Protein AF-A0A0Q3WSZ4-F1 (afdb_monomer_lite)

Foldseek 3Di:
DPDPPDPCPPPQAQWDDDQQDIAGFAAFDLVLLLLLCLLANLLSCVLNVVNVNSLVRNVVRLVLLVVQVVLVLVLCVLVPNNVVSVVRGDVVSVVVVVVSSVVSSVVSSVVSVVSNVSNVVNVVVLHADDAWDDDPVGTDGQFQDQLVVLLVLLLVAQLVLCVVLSNNVSSVSLRVLQVVLCVQQVQVVLVVCLVVVNQLVSQVSGDSSSVLSCLSSSLSSSVSSSLSSVVSNVVLLSNVQVVLCVQQPDPDQDPDDPDDPVWKWKKKFFDDRGVLVVVLVVVCVVVPFDSSQKHKHFDDPDDPPPDPPPPDSPPSDDLQSQLSSQLSVQLSVLQSCQNVDDSHNPVRSVVRNVVRNVVSNVVSCVVVVVVVPPDDDPGGMMMMGMDTPVCVVVSVVSCVVSPTPDMDMDD

Organism: NCBI:txid157838

Structure (mmCIF, N/CA/C/O backbone):
data_AF-A0A0Q3WSZ4-F1
#
_entry.id   AF-A0A0Q3WSZ4-F1
#
loop_
_atom_site.group_PDB
_atom_site.id
_atom_site.type_symbol
_atom_site.label_atom_id
_atom_site.label_alt_id
_atom_site.label_comp_id
_atom_site.label_asym_id
_atom_site.label_entity_id
_atom_site.label_seq_id
_atom_site.pdbx_PDB_ins_code
_atom_site.Cartn_x
_atom_site.Cartn_y
_atom_site.Cartn_z
_atom_site.occupancy
_atom_site.B_iso_or_equiv
_atom_site.auth_seq_id
_atom_site.auth_comp_id
_atom_site.auth_asym_id
_atom_site.auth_atom_id
_atom_site.pdbx_PDB_model_num
ATOM 1 N N . MET A 1 1 ? -42.785 17.785 16.202 1.00 35.81 1 MET A N 1
ATOM 2 C CA . MET A 1 1 ? -42.410 16.707 15.256 1.00 35.81 1 MET A CA 1
ATOM 3 C C . MET A 1 1 ? -42.374 17.267 13.836 1.00 35.81 1 MET A C 1
ATOM 5 O O . MET A 1 1 ? -43.399 17.310 13.175 1.00 35.81 1 MET A O 1
ATOM 9 N N . LEU A 1 2 ? -41.214 17.737 13.369 1.00 33.22 2 LEU A N 1
ATOM 10 C CA . LEU A 1 2 ? -41.015 18.068 11.953 1.00 33.22 2 LEU A CA 1
ATOM 11 C C . LEU A 1 2 ? -40.443 16.829 11.263 1.00 33.22 2 LEU A C 1
ATOM 13 O O . LEU A 1 2 ? -39.292 16.453 11.487 1.00 33.22 2 LEU A O 1
ATOM 17 N N . LYS A 1 3 ? -41.282 16.170 10.463 1.00 34.41 3 LYS A N 1
ATOM 18 C CA . LYS A 1 3 ? -40.906 15.064 9.580 1.00 34.41 3 LYS A CA 1
ATOM 19 C C . LYS A 1 3 ? -39.877 15.614 8.580 1.00 34.41 3 LYS A C 1
ATOM 21 O O . LYS A 1 3 ? -40.241 16.326 7.650 1.00 34.41 3 LYS A O 1
ATOM 26 N N . LYS A 1 4 ? -38.583 15.346 8.803 1.00 33.28 4 LYS A N 1
ATOM 27 C CA . LYS A 1 4 ? -37.512 15.637 7.835 1.00 33.28 4 LYS A CA 1
ATOM 28 C C . LYS A 1 4 ? -37.815 14.845 6.559 1.00 33.28 4 LYS A C 1
ATOM 30 O O . LYS A 1 4 ? -37.636 13.633 6.529 1.00 33.28 4 LYS A O 1
ATOM 35 N N . SER A 1 5 ? -38.302 15.530 5.529 1.00 33.25 5 SER A N 1
ATOM 36 C CA . SER A 1 5 ? -38.748 14.972 4.244 1.00 33.25 5 SER A CA 1
ATOM 37 C C . SER A 1 5 ? -37.614 14.635 3.269 1.00 33.25 5 SER A C 1
ATOM 39 O O . SER A 1 5 ? -37.866 14.373 2.099 1.00 33.25 5 SER A O 1
ATOM 41 N N . PHE A 1 6 ? -36.373 14.563 3.746 1.00 33.12 6 PHE A N 1
ATOM 42 C CA . PHE A 1 6 ? -35.292 13.920 3.013 1.00 33.12 6 PHE A CA 1
ATOM 43 C C . PHE A 1 6 ? -34.815 12.748 3.867 1.00 33.12 6 PHE A C 1
ATOM 45 O O . PHE A 1 6 ? -34.276 12.998 4.953 1.00 33.12 6 PHE A O 1
ATOM 52 N N . PRO A 1 7 ? -34.995 11.476 3.445 1.00 43.91 7 PRO A N 1
ATOM 53 C CA . PRO A 1 7 ? -34.207 10.411 4.044 1.00 43.91 7 PRO A CA 1
ATOM 54 C C . PRO A 1 7 ? -32.759 10.867 3.925 1.00 43.91 7 PRO A C 1
ATOM 56 O O . PRO A 1 7 ? -32.364 11.391 2.887 1.00 43.91 7 PRO A O 1
ATOM 59 N N . ASN A 1 8 ? -32.027 10.768 5.026 1.00 44.19 8 ASN A N 1
ATOM 60 C CA . ASN A 1 8 ? -30.700 11.323 5.258 1.00 44.19 8 ASN A CA 1
ATOM 61 C C . ASN A 1 8 ? -29.655 10.675 4.313 1.00 44.19 8 ASN A C 1
ATOM 63 O O . ASN A 1 8 ? -28.728 10.006 4.765 1.00 44.19 8 ASN A O 1
ATOM 67 N N . GLN A 1 9 ? -29.826 10.806 2.990 1.00 53.12 9 GLN A N 1
ATOM 68 C CA . GLN A 1 9 ? -28.814 10.524 1.989 1.00 53.12 9 GLN A CA 1
ATOM 69 C C . GLN A 1 9 ? -27.632 11.379 2.406 1.00 53.12 9 GLN A C 1
ATOM 71 O O . GLN A 1 9 ? -27.717 12.608 2.442 1.00 53.12 9 GLN A O 1
ATOM 76 N N . LEU A 1 10 ? -26.573 10.709 2.851 1.00 61.19 10 LEU A N 1
ATOM 77 C CA . LEU A 1 10 ? -25.38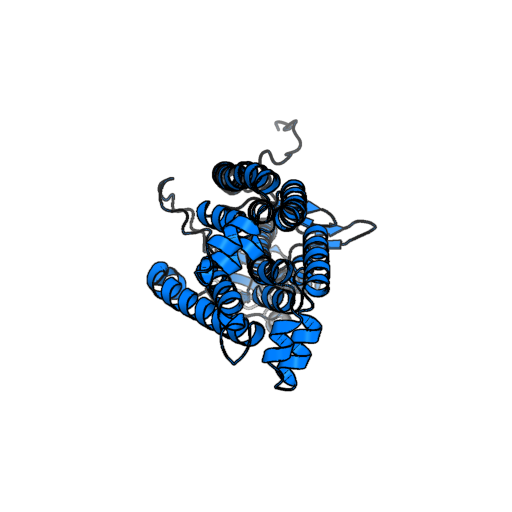0 11.346 3.368 1.00 61.19 10 LEU A CA 1
ATOM 78 C C . LEU A 1 10 ? -24.895 12.352 2.330 1.00 61.19 10 LEU A C 1
ATOM 80 O O . LEU A 1 10 ? -24.304 11.958 1.332 1.00 61.19 10 LEU A O 1
ATOM 84 N N . ARG A 1 11 ? -25.134 13.651 2.557 1.00 71.62 11 ARG A N 1
ATOM 85 C CA . ARG A 1 11 ? -24.740 14.718 1.619 1.00 71.62 11 ARG A CA 1
ATOM 86 C C . ARG A 1 11 ? -23.255 14.614 1.247 1.00 71.62 11 ARG A C 1
ATOM 88 O O . ARG A 1 11 ? -22.856 15.081 0.185 1.00 71.62 11 ARG A O 1
ATOM 95 N N . ARG A 1 12 ? -22.439 14.036 2.142 1.00 78.88 12 ARG A N 1
ATOM 96 C CA . ARG A 1 12 ? -21.010 13.741 1.967 1.00 78.88 12 ARG A CA 1
ATOM 97 C C . ARG A 1 12 ? -20.660 12.409 2.653 1.00 78.88 12 ARG A C 1
ATOM 99 O O . ARG A 1 12 ? -20.352 12.423 3.846 1.00 78.88 12 ARG A O 1
ATOM 106 N N . PRO A 1 13 ? -20.751 11.260 1.960 1.00 83.88 13 PRO A N 1
ATOM 107 C CA . PRO A 1 13 ? -20.396 9.974 2.549 1.00 83.88 13 PRO A CA 1
ATOM 108 C C . PRO A 1 13 ? -18.874 9.865 2.706 1.00 83.88 13 PRO A C 1
ATOM 110 O O . PRO A 1 13 ? -18.124 10.212 1.796 1.00 83.88 13 PRO A O 1
ATOM 113 N N . LYS A 1 14 ? -18.408 9.373 3.858 1.00 86.12 14 LYS A N 1
ATOM 114 C CA . LYS A 1 14 ? -16.976 9.123 4.097 1.00 86.12 14 LYS A CA 1
ATOM 115 C C . LYS A 1 14 ? -16.482 7.828 3.456 1.00 86.12 14 LYS A C 1
ATOM 117 O O . LYS A 1 14 ? -15.338 7.761 3.017 1.00 86.12 14 LYS A O 1
ATOM 122 N N . ALA A 1 15 ? -17.336 6.813 3.415 1.00 89.75 15 ALA A N 1
ATOM 123 C CA . ALA A 1 15 ? -17.042 5.528 2.806 1.00 89.75 15 ALA A CA 1
ATOM 124 C C . ALA A 1 15 ? -18.304 4.938 2.177 1.00 89.75 15 ALA A C 1
ATOM 126 O O . ALA A 1 15 ? -19.420 5.184 2.641 1.00 89.75 15 ALA A O 1
ATOM 127 N N . TYR A 1 16 ? -18.105 4.160 1.122 1.00 88.94 16 TYR A N 1
ATOM 128 C CA . TYR A 1 16 ? -19.136 3.406 0.437 1.00 88.94 16 TYR A CA 1
ATOM 129 C C . TYR A 1 16 ? -18.632 1.990 0.178 1.00 88.94 16 TYR A C 1
ATOM 131 O O . TYR A 1 16 ? -17.580 1.793 -0.432 1.00 88.94 16 TYR A O 1
ATOM 139 N N . LEU A 1 17 ? -19.406 1.011 0.638 1.00 88.75 17 LEU A N 1
ATOM 140 C CA . LEU A 1 17 ? -19.144 -0.398 0.402 1.00 88.75 17 LEU A CA 1
ATOM 141 C C . LEU A 1 17 ? -20.053 -0.899 -0.713 1.00 88.75 17 LEU A C 1
ATOM 143 O O . LEU A 1 17 ? -21.281 -0.798 -0.644 1.00 88.75 17 LEU A O 1
ATOM 147 N N . SER A 1 18 ? -19.422 -1.471 -1.728 1.00 88.44 18 SER A N 1
ATOM 148 C CA . SER A 1 18 ? -20.073 -2.292 -2.740 1.00 88.44 18 SER A CA 1
ATOM 149 C C . SER A 1 18 ? -19.678 -3.755 -2.523 1.00 88.44 18 SER A C 1
ATOM 151 O O . SER A 1 18 ? -18.716 -4.013 -1.797 1.00 88.44 18 SER A O 1
ATOM 153 N N . PRO A 1 19 ? -20.341 -4.712 -3.189 1.00 86.69 19 PRO A N 1
ATOM 154 C CA . PRO A 1 19 ? -19.931 -6.110 -3.110 1.00 86.69 19 PRO A CA 1
ATOM 155 C C . PRO A 1 19 ? -18.470 -6.365 -3.503 1.00 86.69 19 PRO A C 1
ATOM 157 O O . PRO A 1 19 ? -17.852 -7.262 -2.959 1.00 86.69 19 PRO A O 1
ATOM 160 N N . PHE A 1 20 ? -17.884 -5.551 -4.388 1.00 87.56 20 PHE A N 1
ATOM 161 C CA . PHE A 1 20 ? -16.559 -5.827 -4.967 1.00 87.56 20 PHE A CA 1
ATOM 162 C C . PHE A 1 20 ? -15.441 -4.902 -4.476 1.00 87.56 20 PHE A C 1
ATOM 164 O O . PHE A 1 20 ? -14.261 -5.184 -4.689 1.00 87.56 20 PHE A O 1
ATOM 171 N N . LEU A 1 21 ? -15.791 -3.758 -3.882 1.00 89.19 21 LEU A N 1
ATOM 172 C CA . LEU A 1 21 ? -14.815 -2.768 -3.429 1.00 89.19 21 LEU A CA 1
ATOM 173 C C . LEU A 1 21 ? -15.304 -1.922 -2.253 1.00 89.19 21 LEU A C 1
ATOM 175 O O . LEU A 1 21 ? -16.503 -1.641 -2.122 1.00 89.19 21 LEU A O 1
ATOM 179 N N . VAL A 1 22 ? -14.331 -1.449 -1.471 1.00 88.12 22 VAL A N 1
ATOM 180 C CA . VAL A 1 22 ? -14.483 -0.420 -0.435 1.00 88.12 22 VAL A CA 1
ATOM 181 C C . VAL A 1 22 ? -13.915 0.902 -0.952 1.00 88.12 22 VAL A C 1
ATOM 183 O O . VAL A 1 22 ? -12.696 1.062 -1.067 1.00 88.12 22 VAL A O 1
ATOM 186 N N . ASN A 1 23 ? -14.794 1.863 -1.239 1.00 90.06 23 ASN A N 1
ATOM 187 C CA . ASN A 1 23 ? -14.411 3.214 -1.643 1.00 90.06 23 ASN A CA 1
ATOM 188 C C . ASN A 1 23 ? -14.489 4.167 -0.444 1.00 90.06 23 ASN A C 1
ATOM 190 O O . ASN A 1 23 ? -15.401 4.063 0.378 1.00 90.06 23 ASN A O 1
ATOM 194 N N . TYR A 1 24 ? -13.555 5.105 -0.331 1.00 91.12 24 TYR A N 1
ATOM 195 C CA . TYR A 1 24 ? -13.531 6.058 0.770 1.00 91.12 24 TYR A CA 1
ATOM 196 C C . TYR A 1 24 ? -12.905 7.390 0.384 1.00 91.12 24 TYR A C 1
ATOM 198 O O . TYR A 1 24 ? -12.162 7.509 -0.588 1.00 91.12 24 TYR A O 1
ATOM 206 N N . ILE A 1 25 ? -13.167 8.391 1.220 1.00 89.81 25 ILE A N 1
ATOM 207 C CA . ILE A 1 25 ? -12.587 9.722 1.111 1.00 89.81 25 ILE A CA 1
ATOM 208 C C . ILE A 1 25 ? -11.858 10.030 2.418 1.00 89.81 25 ILE A C 1
ATOM 210 O O . ILE A 1 25 ? -12.456 10.094 3.495 1.00 89.81 25 ILE A O 1
ATOM 214 N N . VAL A 1 26 ? -10.547 10.228 2.317 1.00 88.88 26 VAL A N 1
ATOM 215 C CA . VAL A 1 26 ? -9.667 10.566 3.439 1.00 88.88 26 VAL A CA 1
ATOM 216 C C . VAL A 1 26 ? -8.700 11.666 3.036 1.00 88.88 26 VAL A C 1
ATOM 218 O O . VAL A 1 26 ? -8.420 11.852 1.855 1.00 88.88 26 VAL A O 1
ATOM 221 N N . GLU A 1 27 ? -8.189 12.396 4.025 1.00 88.81 27 GLU A N 1
ATOM 222 C CA . GLU A 1 27 ? -7.174 13.414 3.773 1.00 88.81 27 GLU A CA 1
ATOM 223 C C . GLU A 1 27 ? -5.830 12.777 3.426 1.00 88.81 27 GLU A C 1
ATOM 225 O O . GLU A 1 27 ? -5.348 11.896 4.141 1.00 88.81 27 GLU A O 1
ATOM 230 N N . ARG A 1 28 ? -5.210 13.259 2.349 1.00 88.81 28 ARG A N 1
ATOM 231 C CA . ARG A 1 28 ? -3.913 12.789 1.855 1.00 88.81 28 ARG A CA 1
ATOM 232 C C . ARG A 1 28 ? -2.982 13.943 1.526 1.00 88.81 28 ARG A C 1
ATOM 234 O O . ARG A 1 28 ? -3.420 15.072 1.307 1.00 88.81 28 ARG A O 1
ATOM 241 N N . ASN A 1 29 ? -1.687 13.657 1.468 1.00 88.88 29 ASN A N 1
ATOM 242 C CA . ASN A 1 29 ? -0.713 14.595 0.929 1.00 88.88 29 ASN A CA 1
ATOM 243 C C . ASN A 1 29 ? -0.765 14.560 -0.614 1.00 88.88 29 ASN A C 1
ATOM 245 O O . ASN A 1 29 ? -0.466 13.508 -1.180 1.00 88.88 29 ASN A O 1
ATOM 249 N N . PRO A 1 30 ? -1.102 15.671 -1.301 1.00 92.88 30 PRO A N 1
ATOM 250 C CA . PRO A 1 30 ? -1.164 15.715 -2.763 1.00 92.88 30 PRO A CA 1
ATOM 251 C C . PRO A 1 30 ? 0.129 15.259 -3.436 1.00 92.88 30 PRO A C 1
ATOM 253 O O . PRO A 1 30 ? 0.082 14.553 -4.435 1.00 92.88 30 PRO A O 1
ATOM 256 N N . TRP A 1 31 ? 1.282 15.592 -2.856 1.00 92.12 31 TRP A N 1
ATOM 257 C CA . TRP A 1 31 ? 2.582 15.249 -3.431 1.00 92.12 31 TRP A CA 1
ATOM 258 C C . TRP A 1 31 ? 2.846 13.745 -3.477 1.00 92.12 31 TRP A C 1
ATOM 260 O O . TRP A 1 31 ? 3.482 13.276 -4.412 1.00 92.12 31 TRP A O 1
ATOM 270 N N . ASN A 1 32 ? 2.308 12.979 -2.526 1.00 91.69 32 ASN A N 1
ATOM 271 C CA . ASN A 1 32 ? 2.439 11.522 -2.537 1.00 91.69 32 ASN A CA 1
ATOM 272 C C . ASN A 1 32 ? 1.662 10.914 -3.708 1.00 91.69 32 ASN A C 1
ATOM 274 O O . ASN A 1 32 ? 2.133 9.996 -4.369 1.00 91.69 32 ASN A O 1
ATOM 278 N N . ILE A 1 33 ? 0.470 11.452 -3.976 1.00 95.06 33 ILE A N 1
ATOM 279 C CA . ILE A 1 33 ? -0.376 11.000 -5.082 1.00 95.06 33 ILE A CA 1
ATOM 280 C C . ILE A 1 33 ? 0.262 11.362 -6.423 1.00 95.06 33 ILE A C 1
ATOM 282 O O . ILE A 1 33 ? 0.298 10.532 -7.328 1.00 95.06 33 ILE A O 1
ATOM 286 N N . VAL A 1 34 ? 0.808 12.577 -6.530 1.00 96.50 34 VAL A N 1
ATOM 287 C CA . VAL A 1 34 ? 1.565 13.016 -7.709 1.00 96.50 34 VAL A CA 1
ATOM 288 C C . VAL A 1 34 ? 2.775 12.122 -7.946 1.00 96.50 34 VAL A C 1
ATOM 290 O O . VAL A 1 34 ? 2.993 11.716 -9.080 1.00 96.50 34 VAL A O 1
ATOM 293 N N . TRP A 1 35 ? 3.527 11.774 -6.898 1.00 95.69 35 TRP A N 1
ATOM 294 C CA . TRP A 1 35 ? 4.692 10.900 -7.022 1.00 95.69 35 TRP A CA 1
ATOM 295 C C . TRP A 1 35 ? 4.312 9.541 -7.622 1.00 95.69 35 TRP A C 1
ATOM 297 O O . TRP A 1 35 ? 4.937 9.106 -8.585 1.00 95.69 35 TRP A O 1
ATOM 307 N N . TRP A 1 36 ? 3.231 8.915 -7.142 1.00 96.00 36 TRP A N 1
ATOM 308 C CA . TRP A 1 36 ? 2.747 7.662 -7.731 1.00 96.00 36 TRP A CA 1
ATOM 309 C C . TRP A 1 36 ? 2.241 7.840 -9.162 1.00 96.00 36 TRP A C 1
ATOM 311 O O . TRP A 1 36 ? 2.491 6.980 -9.998 1.00 96.00 36 TRP A O 1
ATOM 321 N N . SER A 1 37 ? 1.592 8.965 -9.478 1.00 96.19 37 SER A N 1
ATOM 322 C CA . SER A 1 37 ? 1.218 9.284 -10.860 1.00 96.19 37 SER A CA 1
ATOM 323 C C . SER A 1 37 ? 2.425 9.494 -11.779 1.00 96.19 37 SER A C 1
ATOM 325 O O . SER A 1 37 ? 2.301 9.244 -12.972 1.00 96.19 37 SER A O 1
ATOM 327 N N . ALA A 1 38 ? 3.553 9.973 -11.252 1.00 95.25 38 ALA A N 1
ATOM 328 C CA . ALA A 1 38 ? 4.793 10.144 -12.003 1.00 95.25 38 ALA A CA 1
ATOM 329 C C . ALA A 1 38 ? 5.528 8.810 -12.196 1.00 95.25 38 ALA A C 1
ATOM 331 O O . ALA A 1 38 ? 6.107 8.575 -13.250 1.00 95.25 38 ALA A O 1
ATOM 332 N N . ALA A 1 39 ? 5.497 7.936 -11.186 1.00 93.75 39 ALA A N 1
ATOM 333 C CA . ALA A 1 39 ? 6.104 6.609 -11.251 1.00 93.75 39 ALA A CA 1
ATOM 334 C C . ALA A 1 39 ? 5.348 5.670 -12.201 1.00 93.75 39 ALA A C 1
ATOM 336 O O . ALA A 1 39 ? 5.960 4.810 -12.835 1.00 93.75 39 ALA A O 1
ATOM 337 N N . PHE A 1 40 ? 4.020 5.810 -12.262 1.00 92.69 40 PHE A N 1
ATOM 338 C CA . PHE A 1 40 ? 3.163 5.048 -13.159 1.00 92.69 40 PHE A CA 1
ATOM 339 C C . PHE A 1 40 ? 1.825 5.779 -13.376 1.00 92.69 40 PHE A C 1
ATOM 341 O O . PHE A 1 40 ? 0.962 5.762 -12.486 1.00 92.69 40 PHE A O 1
ATOM 348 N N . PRO A 1 41 ? 1.619 6.455 -14.520 1.00 94.56 41 PRO A N 1
ATOM 349 C CA . PRO A 1 41 ? 0.370 7.149 -14.816 1.00 94.56 41 PRO A CA 1
ATOM 350 C C . PRO A 1 41 ? -0.874 6.286 -14.561 1.00 94.56 41 PRO A C 1
ATOM 352 O O . PRO A 1 41 ? -0.978 5.142 -14.990 1.00 94.56 41 PRO A O 1
ATOM 355 N N . GLY A 1 42 ? -1.817 6.838 -13.792 1.00 94.81 42 GLY A N 1
ATOM 356 C CA . GLY A 1 42 ? -3.020 6.143 -13.314 1.00 94.81 42 GLY A CA 1
ATOM 357 C C . GLY A 1 42 ? -2.918 5.543 -11.905 1.00 94.81 42 GLY A C 1
ATOM 358 O O . GLY A 1 42 ? -3.941 5.450 -11.219 1.00 94.81 42 GLY A O 1
ATOM 359 N N . ALA A 1 43 ? -1.716 5.252 -11.395 1.00 95.31 43 ALA A N 1
ATOM 360 C CA . ALA A 1 43 ? -1.526 4.769 -10.022 1.00 95.31 43 ALA A CA 1
ATOM 361 C C . ALA A 1 43 ? -2.000 5.793 -8.972 1.00 95.31 43 ALA A C 1
ATOM 363 O O . ALA A 1 43 ? -2.687 5.445 -8.006 1.00 95.31 43 ALA A O 1
ATOM 364 N N . GLY A 1 44 ? -1.726 7.084 -9.198 1.00 95.62 44 GLY A N 1
ATOM 365 C CA . GLY A 1 44 ? -2.231 8.171 -8.351 1.00 95.62 44 GLY A CA 1
ATOM 366 C C . GLY A 1 44 ? -3.765 8.205 -8.284 1.00 95.62 44 GLY A C 1
ATOM 367 O O . GLY A 1 44 ? -4.347 8.270 -7.197 1.00 95.62 44 GLY A O 1
ATOM 368 N N . HIS A 1 45 ? -4.450 8.059 -9.423 1.00 96.06 45 HIS A N 1
ATOM 369 C CA . HIS A 1 45 ? -5.915 7.976 -9.477 1.00 96.06 45 HIS A CA 1
ATOM 370 C C . HIS A 1 45 ? -6.462 6.762 -8.725 1.00 96.06 45 HIS A C 1
ATOM 372 O O . HIS A 1 45 ? -7.487 6.873 -8.047 1.00 96.06 45 HIS A O 1
ATOM 378 N N . MET A 1 46 ? -5.776 5.619 -8.795 1.00 93.94 46 MET A N 1
ATOM 379 C CA . MET A 1 46 ? -6.158 4.424 -8.040 1.00 93.94 46 MET A CA 1
ATOM 380 C C . MET A 1 46 ? -6.052 4.638 -6.531 1.00 93.94 46 MET A C 1
ATOM 382 O O . MET A 1 46 ? -6.986 4.272 -5.814 1.00 93.94 46 MET A O 1
ATOM 386 N N . LEU A 1 47 ? -4.997 5.306 -6.045 1.00 93.31 47 LEU A N 1
ATOM 387 C CA . LEU A 1 47 ? -4.913 5.691 -4.631 1.00 93.31 47 LEU A CA 1
ATOM 388 C C . LEU A 1 47 ? -6.099 6.570 -4.252 1.00 93.31 47 LEU A C 1
ATOM 390 O O . LEU A 1 47 ? -6.760 6.315 -3.247 1.00 93.31 47 LEU A O 1
ATOM 394 N N . LEU A 1 48 ? -6.464 7.541 -5.090 1.00 94.12 48 LEU A N 1
ATOM 395 C CA . LEU A 1 48 ? -7.655 8.383 -4.910 1.00 94.12 48 LEU A CA 1
ATOM 396 C C . LEU A 1 48 ? -8.997 7.641 -5.029 1.00 94.12 48 LEU A C 1
ATOM 398 O O . LEU A 1 48 ? -10.045 8.279 -4.964 1.00 94.12 48 LEU A O 1
ATOM 402 N N . CYS A 1 49 ? -8.982 6.312 -5.168 1.00 92.69 49 CYS A N 1
ATOM 403 C CA . CYS A 1 49 ? -10.161 5.468 -5.346 1.00 92.69 49 CYS A CA 1
ATOM 404 C C . CYS A 1 49 ? -10.983 5.836 -6.600 1.00 92.69 49 CYS A C 1
ATOM 406 O O . CYS A 1 49 ? -12.166 5.501 -6.715 1.00 92.69 49 CYS A O 1
ATOM 408 N N . LYS A 1 50 ? -10.336 6.492 -7.578 1.00 93.50 50 LYS A N 1
ATOM 409 C CA . LYS A 1 50 ? -10.845 6.740 -8.933 1.00 93.50 50 LYS A CA 1
ATOM 410 C C . LYS A 1 50 ? -10.421 5.596 -9.853 1.00 93.50 50 LYS A C 1
ATOM 412 O O . LYS A 1 50 ? -9.699 5.795 -10.826 1.00 93.50 50 LYS A O 1
ATOM 417 N N . TYR A 1 51 ? -10.869 4.387 -9.517 1.00 90.81 51 TYR A N 1
ATOM 418 C CA . TYR A 1 51 ? -10.372 3.143 -10.112 1.00 90.81 51 TYR A CA 1
ATOM 419 C C . TYR A 1 51 ? -10.520 3.086 -11.626 1.00 90.81 51 TYR A C 1
ATOM 421 O O . TYR A 1 51 ? -9.567 2.729 -12.298 1.00 90.81 51 TYR A O 1
ATOM 429 N N . PHE A 1 52 ? -11.672 3.482 -12.169 1.00 91.62 52 PHE A N 1
ATOM 430 C CA . PHE A 1 52 ? -11.891 3.448 -13.616 1.00 91.62 52 PHE A CA 1
ATOM 431 C C . PHE A 1 52 ? -10.885 4.332 -14.369 1.00 91.62 52 PHE A C 1
ATOM 433 O O . PHE A 1 52 ? -10.228 3.866 -15.294 1.00 91.62 52 PHE A O 1
ATOM 440 N N . SER A 1 53 ? -10.708 5.582 -13.924 1.00 94.19 53 SER A N 1
ATOM 441 C CA . SER A 1 53 ? -9.715 6.498 -14.498 1.00 94.19 53 SER A CA 1
ATOM 442 C C . SER A 1 53 ? -8.293 5.963 -14.341 1.00 94.19 53 SER A C 1
ATOM 444 O O . SER A 1 53 ? -7.511 6.030 -15.282 1.00 94.19 53 SER A O 1
ATOM 446 N N . GLY A 1 54 ? -7.970 5.409 -13.170 1.00 95.25 54 GLY A N 1
ATOM 447 C CA . GLY A 1 54 ? -6.652 4.845 -12.900 1.00 95.25 54 GLY A CA 1
ATOM 448 C C . GLY A 1 54 ? -6.323 3.635 -13.771 1.00 95.25 54 GLY A C 1
ATOM 449 O O . GLY A 1 54 ? -5.264 3.609 -14.381 1.00 95.25 54 GLY A O 1
ATOM 450 N N . ILE A 1 55 ? -7.256 2.690 -13.907 1.00 94.31 55 ILE A N 1
ATOM 451 C CA . ILE A 1 55 ? -7.128 1.511 -14.777 1.00 94.31 55 ILE A CA 1
ATOM 452 C C . ILE A 1 55 ? -6.931 1.932 -16.236 1.00 94.31 55 ILE A C 1
ATOM 454 O O . ILE A 1 55 ? -6.032 1.424 -16.903 1.00 94.31 55 ILE A O 1
ATOM 458 N N . LEU A 1 56 ? -7.736 2.882 -16.727 1.00 95.06 56 LEU A N 1
ATOM 459 C CA . LEU A 1 56 ? -7.629 3.379 -18.100 1.00 95.06 56 LEU A CA 1
ATOM 460 C C . LEU A 1 56 ? -6.256 4.017 -18.362 1.00 95.06 56 LEU A C 1
ATOM 462 O O . LEU A 1 56 ? -5.625 3.715 -19.372 1.00 95.06 56 LEU A O 1
ATOM 466 N N . LEU A 1 57 ? -5.789 4.871 -17.447 1.00 96.06 57 LEU A N 1
ATOM 467 C CA . LEU A 1 57 ? -4.495 5.544 -17.568 1.00 96.06 57 LEU A CA 1
ATOM 468 C C . LEU A 1 57 ? -3.319 4.571 -17.440 1.00 96.06 57 LEU A C 1
ATOM 470 O O . LEU A 1 57 ? -2.377 4.692 -18.208 1.00 96.06 57 LEU A O 1
ATOM 474 N N . MET A 1 58 ? -3.399 3.576 -16.553 1.00 94.62 58 MET A N 1
ATOM 475 C CA . MET A 1 58 ? -2.376 2.531 -16.428 1.00 94.62 58 MET A CA 1
ATOM 476 C C . MET A 1 58 ? -2.308 1.635 -17.664 1.00 94.62 58 MET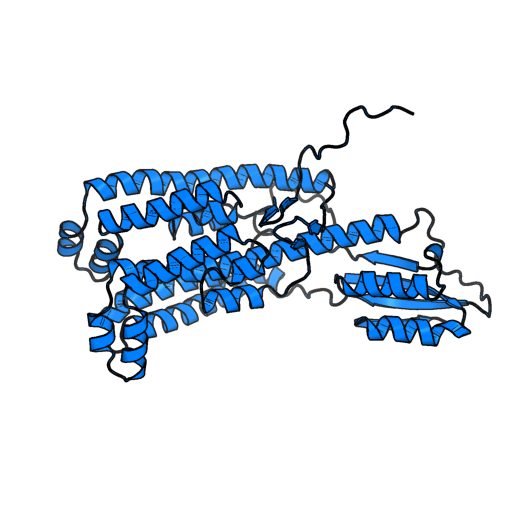 A C 1
ATOM 478 O O . MET A 1 58 ? -1.228 1.249 -18.100 1.00 94.62 58 MET A O 1
ATOM 482 N N . PHE A 1 59 ? -3.455 1.294 -18.253 1.00 93.75 59 PHE A N 1
ATOM 483 C CA . PHE A 1 59 ? -3.477 0.553 -19.510 1.00 93.75 59 PHE A CA 1
ATOM 484 C C . PHE A 1 59 ? -2.878 1.384 -20.653 1.00 93.75 59 PHE A C 1
ATOM 486 O O . PHE A 1 59 ? -2.038 0.891 -21.406 1.00 93.75 59 PHE A O 1
ATOM 493 N N . TRP A 1 60 ? -3.282 2.653 -20.756 1.00 94.62 60 TRP A N 1
ATOM 494 C CA . TRP A 1 60 ? -2.738 3.597 -21.729 1.00 94.62 60 TRP A CA 1
ATOM 495 C C . TRP A 1 60 ? -1.220 3.772 -21.560 1.00 94.62 60 TRP A C 1
ATOM 497 O O . TRP A 1 60 ? -0.501 3.716 -22.554 1.00 94.62 60 TRP A O 1
ATOM 507 N N . GLU A 1 61 ? -0.732 3.877 -20.322 1.00 94.44 61 GLU A N 1
ATOM 508 C CA . GLU A 1 61 ? 0.693 3.969 -19.988 1.00 94.44 61 GLU A CA 1
ATOM 509 C C . GLU A 1 61 ? 1.476 2.809 -20.595 1.00 94.44 61 GLU A C 1
ATOM 511 O O . GLU A 1 61 ? 2.406 3.029 -21.364 1.00 94.44 61 GLU A O 1
ATOM 516 N N . ILE A 1 62 ? 1.056 1.570 -20.324 1.00 92.88 62 ILE A N 1
ATOM 517 C CA . ILE A 1 62 ? 1.738 0.372 -20.832 1.00 92.88 62 ILE A CA 1
ATOM 518 C C . ILE A 1 62 ? 1.801 0.393 -22.363 1.00 92.88 62 ILE A C 1
ATOM 520 O O . ILE A 1 62 ? 2.849 0.119 -22.946 1.00 92.88 62 ILE A O 1
ATOM 524 N N . VAL A 1 63 ? 0.690 0.726 -23.027 1.00 94.38 63 VAL A N 1
ATOM 525 C CA . VAL A 1 63 ? 0.619 0.736 -24.494 1.00 94.38 63 VAL A CA 1
ATOM 526 C C . VAL A 1 63 ? 1.551 1.792 -25.084 1.00 94.38 63 VAL A C 1
ATOM 528 O O . VAL A 1 63 ? 2.332 1.486 -25.986 1.00 94.38 63 VAL A O 1
ATOM 531 N N . ILE A 1 64 ? 1.474 3.030 -24.596 1.00 95.69 64 ILE A N 1
ATOM 532 C CA . ILE A 1 64 ? 2.236 4.143 -25.163 1.00 95.69 64 ILE A CA 1
ATOM 533 C C . ILE A 1 64 ? 3.715 4.026 -24.817 1.00 95.69 64 ILE A C 1
ATOM 535 O O . ILE A 1 64 ? 4.543 4.238 -25.698 1.00 95.69 64 ILE A O 1
ATOM 539 N N . ASN A 1 65 ? 4.056 3.627 -23.590 1.00 95.44 65 ASN A N 1
ATOM 540 C CA . ASN A 1 65 ? 5.438 3.425 -23.164 1.00 95.44 65 ASN A CA 1
ATOM 541 C C . ASN A 1 65 ? 6.148 2.402 -24.066 1.00 95.44 65 ASN A C 1
ATOM 543 O O . ASN A 1 65 ? 7.243 2.675 -24.558 1.00 95.44 65 ASN A O 1
ATOM 547 N N . VAL A 1 66 ? 5.478 1.283 -24.376 1.00 95.06 66 VAL A N 1
ATOM 548 C CA . VAL A 1 66 ? 5.983 0.255 -25.304 1.00 95.06 66 VAL A CA 1
ATOM 549 C C . VAL A 1 66 ? 6.095 0.778 -26.732 1.00 95.06 66 VAL A C 1
ATOM 551 O O . VAL A 1 66 ? 7.095 0.523 -27.390 1.00 95.06 66 VAL A O 1
ATOM 554 N N . LYS A 1 67 ? 5.101 1.522 -27.232 1.00 96.69 67 LYS A N 1
ATOM 555 C CA . LYS A 1 67 ? 5.148 2.072 -28.598 1.00 96.69 67 LYS A CA 1
ATOM 556 C C . LYS A 1 67 ? 6.190 3.175 -28.778 1.00 96.69 67 LYS A C 1
ATOM 558 O O . LYS A 1 67 ? 6.700 3.336 -29.881 1.00 96.69 67 LYS A O 1
ATOM 563 N N . ALA A 1 68 ? 6.493 3.919 -27.719 1.00 96.50 68 ALA A N 1
ATOM 564 C CA . ALA A 1 68 ? 7.503 4.968 -27.716 1.00 96.50 68 ALA A CA 1
ATOM 565 C C . ALA A 1 68 ? 8.914 4.468 -27.369 1.00 96.50 68 ALA A C 1
ATOM 567 O O . ALA A 1 68 ? 9.848 5.249 -27.520 1.00 96.50 68 ALA A O 1
ATOM 568 N N . HIS A 1 69 ? 9.084 3.219 -26.917 1.00 96.75 69 HIS A N 1
ATOM 569 C CA . HIS A 1 69 ? 10.355 2.691 -26.397 1.00 96.75 69 HIS A CA 1
ATOM 570 C C . HIS A 1 69 ? 10.943 3.544 -25.256 1.00 96.75 69 HIS A C 1
ATOM 572 O O . HIS A 1 69 ? 12.149 3.795 -25.178 1.00 96.75 69 HIS A O 1
ATOM 578 N N . ILE A 1 70 ? 10.076 4.040 -24.364 1.00 95.88 70 ILE A N 1
ATOM 579 C CA . ILE A 1 70 ? 10.477 4.994 -23.315 1.00 95.88 70 ILE A CA 1
ATOM 580 C C . ILE A 1 70 ? 11.459 4.350 -22.339 1.00 95.88 70 ILE A C 1
ATOM 582 O O . ILE A 1 70 ? 12.468 4.961 -21.996 1.00 95.88 70 ILE A O 1
ATOM 586 N N . ASN A 1 71 ? 11.194 3.120 -21.901 1.00 96.50 71 ASN A N 1
ATOM 587 C CA . ASN A 1 71 ? 12.032 2.453 -20.909 1.00 96.50 71 ASN A CA 1
ATOM 588 C C . ASN A 1 71 ? 13.424 2.117 -21.463 1.00 96.50 71 ASN A C 1
ATOM 590 O O . ASN A 1 71 ? 14.417 2.318 -20.764 1.00 96.50 71 ASN A O 1
ATOM 594 N N . GLU A 1 72 ? 13.528 1.685 -22.721 1.00 96.31 72 GLU A N 1
ATOM 595 C CA . GLU A 1 72 ? 14.823 1.509 -23.397 1.00 96.31 72 GLU A CA 1
ATOM 596 C C . GLU A 1 72 ? 15.574 2.838 -23.550 1.00 96.31 72 GLU A C 1
ATOM 598 O O . GLU A 1 72 ? 16.773 2.917 -23.270 1.00 96.31 72 GLU A O 1
ATOM 603 N N . ALA A 1 73 ? 14.873 3.913 -23.922 1.00 97.06 73 ALA A N 1
ATOM 604 C CA . ALA A 1 73 ? 15.469 5.242 -24.008 1.00 97.06 73 ALA A CA 1
ATOM 605 C C . ALA A 1 73 ? 15.970 5.743 -22.639 1.00 97.06 73 ALA A C 1
ATOM 607 O O . ALA A 1 73 ? 17.063 6.315 -22.556 1.00 97.06 73 ALA A O 1
ATOM 608 N N . ILE A 1 74 ? 15.223 5.489 -21.555 1.00 96.31 74 ILE A N 1
ATOM 609 C CA . ILE A 1 74 ? 15.651 5.766 -20.173 1.00 96.31 74 ILE A CA 1
ATOM 610 C C . ILE A 1 74 ? 16.902 4.955 -19.842 1.00 96.31 74 ILE A C 1
ATOM 612 O O . ILE A 1 74 ? 17.888 5.529 -19.379 1.00 96.31 74 ILE A O 1
ATOM 616 N N . TYR A 1 75 ? 16.893 3.648 -20.115 1.00 97.44 75 TYR A N 1
ATOM 617 C CA . TYR A 1 75 ? 18.040 2.774 -19.888 1.00 97.44 75 TYR A CA 1
ATOM 618 C C . TYR A 1 75 ? 19.301 3.319 -20.566 1.00 97.44 75 TYR A C 1
ATOM 620 O O . TYR A 1 75 ? 20.298 3.577 -19.889 1.00 97.44 75 TYR A O 1
ATOM 628 N N . TYR A 1 76 ? 19.244 3.577 -21.878 1.00 97.81 76 TYR A N 1
ATOM 629 C CA . TYR A 1 76 ? 20.384 4.092 -22.637 1.00 97.81 76 TYR A CA 1
ATOM 630 C C . TYR A 1 76 ? 20.852 5.464 -22.150 1.00 97.81 76 TYR A C 1
ATOM 632 O O . TYR A 1 76 ? 22.059 5.695 -22.052 1.00 97.81 76 TYR A O 1
ATOM 640 N N . SER A 1 77 ? 19.925 6.349 -21.780 1.00 97.06 77 SER A N 1
ATOM 641 C CA . SER A 1 77 ? 20.259 7.666 -21.225 1.00 97.06 77 SER A CA 1
ATOM 642 C C . SER A 1 77 ? 21.005 7.552 -19.893 1.00 97.06 77 SER A C 1
ATOM 644 O O . SER A 1 77 ? 22.015 8.223 -19.689 1.00 97.06 77 SER A O 1
ATOM 646 N N . MET A 1 78 ? 20.558 6.664 -19.002 1.00 96.50 78 MET A N 1
ATOM 647 C CA . MET A 1 78 ? 21.132 6.490 -17.661 1.00 96.50 78 MET A CA 1
ATOM 648 C C . MET A 1 78 ? 22.526 5.851 -17.667 1.00 96.50 78 MET A C 1
ATOM 650 O O . MET A 1 78 ? 23.309 6.071 -16.739 1.00 96.50 78 MET A O 1
ATOM 654 N N . ILE A 1 79 ? 22.856 5.098 -18.718 1.00 96.31 79 ILE A N 1
ATOM 655 C CA . ILE A 1 79 ? 24.195 4.529 -18.931 1.00 96.31 79 ILE A CA 1
ATOM 656 C C . ILE A 1 79 ? 25.089 5.415 -19.818 1.00 96.31 79 ILE A C 1
ATOM 658 O O . ILE A 1 79 ? 26.170 4.991 -20.224 1.00 96.31 79 ILE A O 1
ATOM 662 N N . GLY A 1 80 ? 24.642 6.634 -20.146 1.00 96.00 80 GLY A N 1
ATOM 663 C CA . GLY A 1 80 ? 25.406 7.624 -20.912 1.00 96.00 80 GLY A CA 1
ATOM 664 C C . GLY A 1 80 ? 25.405 7.430 -22.434 1.00 96.00 80 GLY A C 1
ATOM 665 O O . GLY A 1 80 ? 26.108 8.147 -23.143 1.00 96.00 80 GLY A O 1
ATOM 666 N N . LYS A 1 81 ? 24.609 6.498 -22.974 1.00 96.81 81 LYS A N 1
ATOM 667 C CA . LYS A 1 81 ? 24.477 6.243 -24.420 1.00 96.81 81 LYS A CA 1
ATOM 668 C C . LYS A 1 81 ? 23.374 7.109 -25.040 1.00 96.81 81 LYS A C 1
ATOM 670 O O . LYS A 1 81 ? 22.391 6.600 -25.577 1.00 96.81 81 LYS A O 1
ATOM 675 N N . PHE A 1 82 ? 23.537 8.430 -24.978 1.00 96.56 82 PHE A N 1
ATOM 676 C CA . PHE A 1 82 ? 22.501 9.385 -25.397 1.00 96.56 82 PHE A CA 1
ATOM 677 C C . PHE A 1 82 ? 22.114 9.284 -26.878 1.00 96.56 82 PHE A C 1
ATOM 679 O O . PHE A 1 82 ? 20.938 9.407 -27.203 1.00 96.56 82 PHE A O 1
ATOM 686 N N . GLU A 1 83 ? 23.068 9.034 -27.777 1.00 97.12 83 GLU A N 1
ATOM 687 C CA . GLU A 1 83 ? 22.761 8.883 -29.208 1.00 97.12 83 GLU A CA 1
ATOM 688 C C . GLU A 1 83 ? 21.886 7.655 -29.474 1.00 97.12 83 GLU A C 1
ATOM 690 O O . GLU A 1 83 ? 20.906 7.735 -30.211 1.00 97.12 83 GLU A O 1
ATOM 695 N N . LEU A 1 84 ? 22.161 6.545 -28.786 1.00 96.38 84 LEU A N 1
ATOM 696 C CA . LEU A 1 84 ? 21.343 5.340 -28.889 1.00 96.38 84 LEU A CA 1
ATOM 697 C C . LEU A 1 84 ? 19.937 5.568 -28.316 1.00 96.38 84 LEU A C 1
ATOM 699 O O . LEU A 1 84 ? 18.956 5.148 -28.924 1.00 96.38 84 LEU A O 1
ATOM 703 N N . ALA A 1 85 ? 19.823 6.299 -27.202 1.00 96.88 85 ALA A N 1
ATOM 704 C CA . ALA A 1 85 ? 18.530 6.681 -26.635 1.00 96.88 85 ALA A CA 1
ATOM 705 C C . ALA A 1 85 ? 17.680 7.495 -27.627 1.00 96.88 85 ALA A C 1
ATOM 707 O O . ALA A 1 85 ? 16.502 7.195 -27.819 1.00 96.88 85 ALA A O 1
ATOM 708 N N . LYS A 1 86 ? 18.286 8.484 -28.304 1.00 95.56 86 LYS A N 1
ATOM 709 C CA . LYS A 1 86 ? 17.611 9.310 -29.320 1.00 95.56 86 LYS A CA 1
ATOM 710 C C . LYS A 1 86 ? 17.153 8.502 -30.534 1.00 95.56 86 LYS A C 1
ATOM 712 O O . LYS A 1 86 ? 16.102 8.803 -31.083 1.00 95.56 86 LYS A O 1
ATOM 717 N N . MET A 1 87 ? 17.938 7.511 -30.961 1.00 96.50 87 MET A N 1
ATOM 718 C CA . MET A 1 87 ? 17.583 6.648 -32.094 1.00 96.50 87 MET A CA 1
ATOM 719 C C . MET A 1 87 ? 16.493 5.629 -31.747 1.00 96.50 87 MET A C 1
ATOM 721 O O . MET A 1 87 ? 15.743 5.222 -32.627 1.00 96.50 87 MET A O 1
ATOM 725 N N . THR A 1 88 ? 16.419 5.213 -30.482 1.00 96.12 88 THR A N 1
ATOM 726 C CA . THR A 1 88 ? 15.480 4.179 -30.020 1.00 96.12 88 THR A CA 1
ATOM 727 C C . THR A 1 88 ? 14.072 4.736 -29.805 1.00 96.12 88 THR A C 1
ATOM 729 O O . THR A 1 88 ? 13.087 4.056 -30.078 1.00 96.12 88 THR A O 1
ATOM 732 N N . ILE A 1 89 ? 13.959 5.977 -29.323 1.00 96.19 89 ILE A N 1
ATOM 733 C CA . ILE A 1 89 ? 12.671 6.565 -28.947 1.00 96.19 89 ILE A CA 1
ATOM 734 C C . ILE A 1 89 ? 11.819 6.940 -30.175 1.00 96.19 89 ILE A C 1
ATOM 736 O O . ILE A 1 89 ? 12.262 7.691 -31.047 1.00 96.19 89 ILE A O 1
ATOM 740 N N . ASP A 1 90 ? 10.558 6.491 -30.234 1.00 97.00 90 ASP A N 1
ATOM 741 C CA . ASP A 1 90 ? 9.614 6.997 -31.245 1.00 97.00 90 ASP A CA 1
ATOM 742 C C . ASP A 1 90 ? 9.058 8.347 -30.780 1.00 97.00 90 ASP A C 1
ATOM 744 O O . ASP A 1 90 ? 8.228 8.442 -29.869 1.00 97.00 90 ASP A O 1
ATOM 748 N N . THR A 1 91 ? 9.513 9.414 -31.432 1.00 95.19 91 THR A N 1
ATOM 749 C CA . THR A 1 91 ? 9.182 10.795 -31.068 1.00 95.19 91 THR A CA 1
ATOM 750 C C . THR A 1 91 ? 7.691 11.113 -31.173 1.00 95.19 91 THR A C 1
ATOM 752 O O . THR A 1 91 ? 7.199 11.942 -30.408 1.00 95.19 91 THR A O 1
ATOM 755 N N . ARG A 1 92 ? 6.933 10.450 -32.055 1.00 96.06 92 ARG A N 1
ATOM 756 C CA . ARG A 1 92 ? 5.490 10.705 -32.218 1.00 96.06 92 ARG A CA 1
ATOM 757 C C . ARG A 1 92 ? 4.730 10.203 -31.000 1.00 96.06 92 ARG A C 1
ATOM 759 O O . ARG A 1 92 ? 3.942 10.941 -30.411 1.00 96.06 92 ARG A O 1
ATOM 766 N N . TRP A 1 93 ? 5.006 8.962 -30.600 1.00 96.62 93 TRP A N 1
ATOM 767 C CA . TRP A 1 93 ? 4.408 8.370 -29.407 1.00 96.62 93 TRP A CA 1
ATOM 768 C C . TRP A 1 93 ? 4.898 9.059 -28.131 1.00 96.62 93 TRP A C 1
ATOM 770 O O . TRP A 1 93 ? 4.098 9.312 -27.234 1.00 96.62 93 TRP A O 1
ATOM 780 N N . PHE A 1 94 ? 6.174 9.444 -28.068 1.00 95.31 94 PHE A N 1
ATOM 781 C CA . PHE A 1 94 ? 6.745 10.142 -26.916 1.00 95.31 94 PHE A CA 1
ATOM 782 C C . PHE A 1 94 ? 6.163 11.552 -26.694 1.00 95.31 94 PHE A C 1
ATOM 784 O O . PHE A 1 94 ? 5.918 11.963 -25.555 1.00 95.31 94 PHE A O 1
ATOM 791 N N . LEU A 1 95 ? 5.893 12.309 -27.761 1.00 93.81 95 LEU A N 1
ATOM 792 C CA . LEU A 1 95 ? 5.254 13.623 -27.631 1.00 93.81 95 LEU A CA 1
ATOM 793 C C . LEU A 1 95 ? 3.798 13.502 -27.155 1.00 93.81 95 LEU A C 1
ATOM 795 O O . LEU A 1 95 ? 3.377 14.271 -26.289 1.00 93.81 95 LEU A O 1
ATOM 799 N N . LEU A 1 96 ? 3.054 12.500 -27.648 1.00 92.56 96 LEU A N 1
ATOM 800 C CA . LEU A 1 96 ? 1.717 12.170 -27.132 1.00 92.56 96 LEU A CA 1
ATOM 801 C C . LEU A 1 96 ? 1.772 11.761 -25.657 1.00 92.56 96 LEU A C 1
ATOM 803 O O . LEU A 1 96 ? 0.939 12.198 -24.860 1.00 92.56 96 LEU A O 1
ATOM 807 N N . TYR A 1 97 ? 2.777 10.959 -25.297 1.00 94.25 97 TYR A N 1
ATOM 808 C CA . TYR A 1 97 ? 3.006 10.522 -23.929 1.00 94.25 97 TYR A CA 1
ATOM 809 C C . TYR A 1 97 ? 3.172 11.708 -22.976 1.00 94.25 97 TYR A C 1
ATOM 811 O O . TYR A 1 97 ? 2.485 11.808 -21.961 1.00 94.25 97 TYR A O 1
ATOM 819 N N . SER A 1 98 ? 4.055 12.640 -23.340 1.00 93.31 98 SER A N 1
ATOM 820 C CA . SER A 1 98 ? 4.476 13.757 -22.489 1.00 93.31 98 SER A CA 1
ATOM 821 C C . SER A 1 98 ? 3.304 14.636 -22.037 1.00 93.31 98 SER A C 1
ATOM 823 O O . SER A 1 98 ? 3.250 15.054 -20.880 1.00 93.31 98 SER A O 1
ATOM 825 N N . ALA A 1 99 ? 2.332 14.883 -22.919 1.00 92.88 99 ALA A N 1
ATOM 826 C CA . ALA A 1 99 ? 1.159 15.693 -22.597 1.00 92.88 99 ALA A CA 1
ATOM 827 C C . ALA A 1 99 ? 0.256 15.022 -21.547 1.00 92.88 99 ALA A C 1
ATOM 829 O O . ALA A 1 99 ? -0.112 15.641 -20.544 1.00 92.88 99 ALA A O 1
ATOM 830 N N . VAL A 1 100 ? -0.076 13.744 -21.752 1.00 94.56 100 VAL A N 1
ATOM 831 C CA . VAL A 1 100 ? -0.932 12.982 -20.828 1.00 94.56 100 VAL A CA 1
ATOM 832 C C . VAL A 1 100 ? -0.204 12.703 -19.513 1.00 94.56 100 VAL A C 1
ATOM 834 O O . VAL A 1 100 ? -0.829 12.765 -18.456 1.00 94.56 100 VAL A O 1
ATOM 837 N N . PHE A 1 101 ? 1.113 12.486 -19.552 1.00 94.88 101 PHE A N 1
ATOM 838 C CA . PHE A 1 101 ? 1.953 12.315 -18.368 1.00 94.88 101 PHE A CA 1
ATOM 839 C C . PHE A 1 101 ? 1.874 13.532 -17.431 1.00 94.88 101 PHE A C 1
ATOM 841 O O . PHE A 1 101 ? 1.567 13.397 -16.243 1.00 94.88 101 PHE A O 1
ATOM 848 N N . VAL A 1 102 ? 2.072 14.743 -17.969 1.00 96.06 102 VAL A N 1
ATOM 849 C CA . VAL A 1 102 ? 1.966 15.992 -17.192 1.00 96.06 102 VAL A CA 1
ATOM 850 C C . VAL A 1 102 ? 0.536 16.223 -16.702 1.00 96.06 102 VAL A C 1
ATOM 852 O O . VAL A 1 102 ? 0.335 16.587 -15.539 1.00 96.06 102 VAL A O 1
ATOM 855 N N . PHE A 1 103 ? -0.461 15.967 -17.554 1.00 96.31 103 PHE A N 1
ATOM 856 C CA . PHE A 1 103 ? -1.869 16.081 -17.177 1.00 96.31 103 PHE A CA 1
ATOM 857 C C . PHE A 1 103 ? -2.229 15.151 -16.012 1.00 96.31 103 PHE A C 1
ATOM 859 O O . PHE A 1 103 ? -2.840 15.605 -15.049 1.00 96.31 103 PHE A O 1
ATOM 866 N N . ALA A 1 104 ? -1.824 13.878 -16.056 1.00 96.81 104 ALA A N 1
ATOM 867 C CA . ALA A 1 104 ? -2.145 12.899 -15.020 1.00 96.81 104 ALA A CA 1
ATOM 868 C C . ALA A 1 104 ? -1.611 13.327 -13.643 1.00 96.81 104 ALA A C 1
ATOM 870 O O . ALA A 1 104 ? -2.334 13.239 -12.645 1.00 96.81 104 ALA A O 1
ATOM 871 N N . MET A 1 105 ? -0.385 13.864 -13.597 1.00 97.56 105 MET A N 1
ATOM 872 C CA . MET A 1 105 ? 0.208 14.420 -12.377 1.00 97.56 105 MET A CA 1
ATOM 873 C C . MET A 1 105 ? -0.562 15.645 -11.867 1.00 97.56 105 MET A C 1
ATOM 875 O O . MET A 1 105 ? -0.905 15.718 -10.684 1.00 97.56 105 MET A O 1
ATOM 879 N N . TRP A 1 106 ? -0.855 16.605 -12.748 1.00 97.81 106 TRP A N 1
ATOM 880 C CA . TRP A 1 106 ? -1.598 17.814 -12.385 1.00 97.81 106 TRP A CA 1
ATOM 881 C C . TRP A 1 106 ? -3.026 17.504 -11.901 1.00 97.81 106 TRP A C 1
ATOM 883 O O . TRP A 1 106 ? -3.476 18.059 -10.892 1.00 97.81 106 TRP A O 1
ATOM 893 N N . ASP A 1 107 ? -3.721 16.584 -12.570 1.00 97.75 107 ASP A N 1
ATOM 894 C CA . ASP A 1 107 ? -5.073 16.149 -12.212 1.00 97.75 107 ASP A CA 1
ATOM 895 C C . ASP A 1 107 ? -5.075 15.440 -10.850 1.00 97.75 107 ASP A C 1
ATOM 897 O O . ASP A 1 107 ? -5.867 15.779 -9.968 1.00 97.75 107 ASP A O 1
ATOM 901 N N . CYS A 1 108 ? -4.111 14.543 -10.608 1.00 97.44 108 CYS A N 1
ATOM 902 C CA . CYS A 1 108 ? -3.911 13.913 -9.302 1.00 97.44 108 CYS A CA 1
ATOM 903 C C . CYS A 1 108 ? -3.746 14.941 -8.177 1.00 97.44 108 CYS A C 1
ATOM 905 O O . CYS A 1 108 ? -4.377 14.814 -7.121 1.00 97.44 108 CYS A O 1
ATOM 907 N N . TYR A 1 109 ? -2.926 15.973 -8.390 1.00 96.75 109 TYR A N 1
ATOM 908 C CA . TYR A 1 109 ? -2.734 17.042 -7.411 1.00 96.75 109 TYR A CA 1
ATOM 909 C C . TYR A 1 109 ? -4.048 17.781 -7.120 1.00 96.75 109 TYR A C 1
ATOM 911 O O . TYR A 1 109 ? -4.455 17.917 -5.961 1.00 96.75 109 TYR A O 1
ATOM 919 N N . SER A 1 110 ? -4.731 18.208 -8.183 1.00 96.62 110 SER A N 1
ATOM 920 C CA . SER A 1 110 ? -5.955 19.010 -8.121 1.00 96.62 110 SER A CA 1
ATOM 921 C C . SER A 1 110 ? -7.099 18.249 -7.446 1.00 96.62 110 SER A C 1
ATOM 923 O O . SER A 1 110 ? -7.683 18.734 -6.473 1.00 96.62 110 SER A O 1
ATOM 925 N N . ILE A 1 111 ? -7.347 17.004 -7.863 1.00 96.19 111 ILE A N 1
ATOM 926 C CA . ILE A 1 111 ? -8.374 16.145 -7.264 1.00 96.19 111 ILE A CA 1
ATOM 927 C C . ILE A 1 111 ? -8.053 15.850 -5.799 1.00 96.19 111 ILE A C 1
ATOM 929 O O . ILE A 1 111 ? -8.966 15.836 -4.973 1.00 96.19 111 ILE A O 1
ATOM 933 N N . THR A 1 112 ? -6.782 15.639 -5.437 1.00 95.50 112 THR A N 1
ATOM 934 C CA . THR A 1 112 ? -6.426 15.396 -4.029 1.00 95.50 112 THR A CA 1
ATOM 935 C C . THR A 1 112 ? -6.811 16.586 -3.152 1.00 95.50 112 THR A C 1
ATOM 937 O O . THR A 1 112 ? -7.367 16.400 -2.069 1.00 95.50 112 THR A O 1
ATOM 940 N N . ILE A 1 113 ? -6.573 17.817 -3.619 1.00 93.62 113 ILE 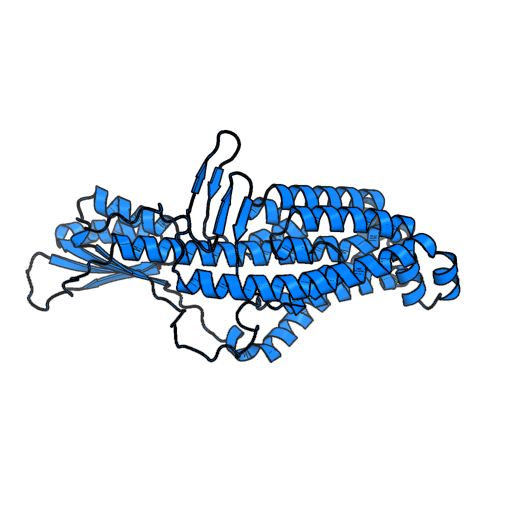A N 1
ATOM 941 C CA . ILE A 1 113 ? -6.981 19.030 -2.898 1.00 93.62 113 ILE A CA 1
ATOM 942 C C . ILE A 1 113 ? -8.500 19.068 -2.702 1.00 93.62 113 ILE A C 1
ATOM 944 O O . ILE A 1 113 ? -8.966 19.387 -1.604 1.00 93.62 113 ILE A O 1
ATOM 948 N N . ASP A 1 114 ? -9.275 18.726 -3.728 1.00 94.19 114 ASP A N 1
ATOM 949 C CA . ASP A 1 114 ? -10.734 18.734 -3.644 1.00 94.19 114 ASP A CA 1
ATOM 950 C C . ASP A 1 114 ? -11.281 17.621 -2.745 1.00 94.19 114 ASP A C 1
ATOM 952 O O . ASP A 1 114 ? -12.095 17.886 -1.855 1.00 94.19 114 ASP A O 1
ATOM 956 N N . LEU A 1 115 ? -10.770 16.395 -2.877 1.00 93.25 115 LEU A N 1
ATOM 957 C CA . LEU A 1 115 ? -11.134 15.274 -2.008 1.00 93.25 115 LEU A CA 1
ATOM 958 C C . LEU A 1 115 ? -10.777 15.544 -0.545 1.00 93.25 115 LEU A C 1
ATOM 960 O O . LEU A 1 115 ? -11.575 15.226 0.335 1.00 93.25 115 LEU A O 1
ATOM 964 N N . ASN A 1 116 ? -9.657 16.215 -0.266 1.00 91.56 116 ASN A N 1
ATOM 965 C CA . ASN A 1 116 ? -9.301 16.628 1.093 1.00 91.56 116 ASN A CA 1
ATOM 966 C C . ASN A 1 116 ? -10.345 17.580 1.703 1.00 91.56 116 ASN A C 1
ATOM 968 O O . ASN A 1 116 ? -10.676 17.461 2.887 1.00 91.56 116 ASN A O 1
ATOM 972 N N . LYS A 1 117 ? -10.910 18.510 0.915 1.00 90.19 117 LYS A N 1
ATOM 973 C CA . LYS A 1 117 ? -12.002 19.387 1.382 1.00 90.19 117 LYS A CA 1
ATOM 974 C C . LYS A 1 117 ? -13.228 18.553 1.758 1.00 90.19 117 LYS A C 1
ATOM 976 O O . LYS A 1 117 ? -13.808 18.766 2.825 1.00 90.19 117 LYS A O 1
ATOM 981 N N . TYR A 1 118 ? -13.606 17.584 0.923 1.00 89.75 118 TYR A N 1
ATOM 982 C CA . TYR A 1 118 ? -14.751 16.713 1.198 1.00 89.75 118 TYR A CA 1
ATOM 983 C C . TYR A 1 118 ? -14.510 15.763 2.375 1.00 89.75 118 TYR A C 1
ATOM 985 O O . TYR A 1 118 ? -15.418 15.599 3.188 1.00 89.75 118 TYR A O 1
ATOM 993 N N . ALA A 1 119 ? -13.294 15.235 2.540 1.00 88.00 119 ALA A N 1
ATOM 994 C CA . ALA A 1 119 ? -12.898 14.409 3.680 1.00 88.00 119 ALA A CA 1
ATOM 995 C C . ALA A 1 119 ? -13.129 15.143 5.012 1.00 88.00 119 ALA A C 1
ATOM 997 O O . ALA A 1 119 ? -13.778 14.621 5.921 1.00 88.00 119 ALA A O 1
ATOM 998 N N . ARG A 1 120 ? -12.674 16.402 5.102 1.00 86.12 120 ARG A N 1
ATOM 999 C CA . ARG A 1 120 ? -12.872 17.262 6.284 1.00 86.12 120 ARG A CA 1
ATOM 1000 C C . ARG A 1 120 ? -14.341 17.484 6.597 1.00 86.12 120 ARG A C 1
ATOM 1002 O O . ARG A 1 120 ? -14.744 17.481 7.756 1.00 86.12 120 ARG A O 1
ATOM 1009 N N . LEU A 1 121 ? -15.145 17.704 5.564 1.00 84.81 121 LEU A N 1
ATOM 1010 C CA . LEU A 1 121 ? -16.573 17.947 5.722 1.00 84.81 121 LEU A CA 1
ATOM 1011 C C . LEU A 1 121 ? -17.315 16.673 6.144 1.00 84.81 121 LEU A C 1
ATOM 1013 O O . LEU A 1 121 ? -18.170 16.756 7.020 1.00 84.81 121 LEU A O 1
ATOM 1017 N N . ALA A 1 122 ? -16.951 15.516 5.585 1.00 84.81 122 ALA A N 1
ATOM 1018 C CA . ALA A 1 122 ? -17.507 14.219 5.963 1.00 84.81 122 ALA A CA 1
ATOM 1019 C C . ALA A 1 122 ? -17.193 13.873 7.430 1.00 84.81 122 ALA A C 1
ATOM 1021 O O . ALA A 1 122 ? -18.077 13.409 8.155 1.00 84.81 122 ALA A O 1
ATOM 1022 N N . ASN A 1 123 ? -15.972 14.187 7.889 1.00 81.75 123 ASN A N 1
ATOM 1023 C CA . ASN A 1 123 ? -15.572 14.060 9.293 1.00 81.75 123 ASN A CA 1
ATOM 1024 C C . ASN A 1 123 ? -16.458 14.901 10.222 1.00 81.75 123 ASN A C 1
ATOM 1026 O O . ASN A 1 123 ? -16.916 14.390 11.236 1.00 81.75 123 ASN A O 1
ATOM 1030 N N . ARG A 1 124 ? -16.751 16.156 9.853 1.00 81.31 124 ARG A N 1
ATOM 1031 C CA . ARG A 1 124 ? -17.609 17.058 10.648 1.00 81.31 124 ARG A CA 1
ATOM 1032 C C . ARG A 1 124 ? -19.075 16.638 10.684 1.00 81.31 124 ARG A C 1
ATOM 1034 O O . ARG A 1 124 ? -19.753 16.912 11.661 1.00 81.31 124 ARG A O 1
ATOM 1041 N N . SER A 1 125 ? -19.576 16.027 9.613 1.00 76.81 125 SER A N 1
ATOM 1042 C CA . SER A 1 125 ? -20.971 15.575 9.535 1.00 76.81 125 SER A CA 1
ATOM 1043 C C . SER A 1 125 ? -21.220 14.208 10.175 1.00 76.81 125 SER A C 1
ATOM 1045 O O . SER A 1 125 ? -22.326 13.694 10.047 1.00 76.81 125 SER A O 1
ATOM 1047 N N . GLU A 1 126 ? -20.189 13.589 10.764 1.00 72.94 126 GLU A N 1
ATOM 1048 C CA . GLU A 1 126 ? -20.244 12.248 11.360 1.00 72.94 126 GLU A CA 1
ATOM 1049 C C . GLU A 1 126 ? -20.960 11.212 10.478 1.00 72.94 126 GLU A C 1
ATOM 1051 O O . GLU A 1 126 ? -21.774 10.409 10.923 1.00 72.94 126 GLU A O 1
ATOM 1056 N N . SER A 1 127 ? -20.645 11.224 9.181 1.00 71.75 127 SER A N 1
ATOM 1057 C CA . SER A 1 127 ? -21.351 10.429 8.176 1.00 71.75 127 SER A CA 1
ATOM 1058 C C . SER A 1 127 ? -21.359 8.933 8.551 1.00 71.75 127 SER A C 1
ATOM 1060 O O . SER A 1 127 ? -20.275 8.351 8.670 1.00 71.75 127 SER A O 1
ATOM 1062 N N . ARG A 1 128 ? -22.534 8.305 8.719 1.00 76.12 128 ARG A N 1
ATOM 1063 C CA . ARG A 1 128 ? -22.670 6.857 8.978 1.00 76.12 128 ARG A CA 1
ATOM 1064 C C . ARG A 1 128 ? -21.929 6.019 7.930 1.00 76.12 128 ARG A C 1
ATOM 1066 O O . ARG A 1 128 ? -22.031 6.284 6.733 1.00 76.12 128 ARG A O 1
ATOM 1073 N N . ILE A 1 129 ? -21.193 5.017 8.401 1.00 86.06 129 ILE A N 1
ATOM 1074 C CA . ILE A 1 129 ? -20.463 4.042 7.583 1.00 86.06 129 ILE A CA 1
ATOM 1075 C C . ILE A 1 129 ? -21.215 2.721 7.723 1.00 86.06 129 ILE A C 1
ATOM 1077 O O . ILE A 1 129 ? -21.635 2.382 8.821 1.00 86.06 129 ILE A O 1
ATOM 1081 N N . ARG A 1 130 ? -21.443 2.009 6.618 1.00 86.44 130 ARG A N 1
ATOM 1082 C CA . ARG A 1 130 ? -22.042 0.670 6.669 1.00 86.44 130 ARG A CA 1
ATOM 1083 C C . ARG A 1 130 ? -20.912 -0.361 6.753 1.00 86.44 130 ARG A C 1
ATOM 1085 O O . ARG A 1 130 ? -20.078 -0.331 5.851 1.00 86.44 130 ARG A O 1
ATOM 1092 N N . PRO A 1 131 ? -20.880 -1.240 7.768 1.00 86.88 131 PRO A N 1
ATOM 1093 C CA . PRO A 1 131 ? -19.773 -2.178 7.953 1.00 86.88 131 PRO A CA 1
ATOM 1094 C C . PRO A 1 131 ? -19.804 -3.367 6.985 1.00 86.88 131 PRO A C 1
ATOM 1096 O O . PRO A 1 131 ? -18.744 -3.859 6.621 1.00 86.88 131 PRO A O 1
ATOM 1099 N N . PHE A 1 132 ? -20.983 -3.780 6.500 1.00 88.62 132 PHE A N 1
ATOM 1100 C CA . PHE A 1 132 ? -21.145 -4.939 5.613 1.00 88.62 132 PHE A CA 1
ATOM 1101 C C . PHE A 1 132 ? -21.980 -4.614 4.370 1.00 88.62 132 PHE A C 1
ATOM 1103 O O . PHE A 1 132 ? -22.925 -3.816 4.404 1.00 88.62 132 PHE A O 1
ATOM 1110 N N . LYS A 1 133 ? -21.664 -5.293 3.266 1.00 88.88 133 LYS A N 1
ATOM 1111 C CA . LYS A 1 133 ? -22.493 -5.371 2.065 1.00 88.88 133 LYS A CA 1
ATOM 1112 C C . LYS A 1 133 ? -22.410 -6.783 1.487 1.00 88.88 133 LYS A C 1
ATOM 1114 O O . LYS A 1 133 ? -21.381 -7.184 0.955 1.00 88.88 133 LYS A O 1
ATOM 1119 N N . ILE A 1 134 ? -23.526 -7.500 1.559 1.00 90.12 134 ILE A N 1
ATOM 1120 C CA . ILE A 1 134 ? -23.680 -8.850 1.011 1.00 90.12 134 ILE A CA 1
ATOM 1121 C C . ILE A 1 134 ? -24.466 -8.765 -0.301 1.00 90.12 134 ILE A C 1
ATOM 1123 O O . ILE A 1 134 ? -25.414 -7.980 -0.420 1.00 90.12 134 ILE A O 1
ATOM 1127 N N . SER A 1 135 ? -24.055 -9.549 -1.292 1.00 91.00 135 SER A N 1
ATOM 1128 C CA . SER A 1 135 ? -24.763 -9.750 -2.559 1.00 91.00 135 SER A CA 1
ATOM 1129 C C . SER A 1 135 ? -24.739 -11.228 -2.950 1.00 91.00 135 SER A C 1
ATOM 1131 O O . SER A 1 135 ? -24.052 -12.016 -2.312 1.00 91.00 135 SER A O 1
ATOM 1133 N N . ALA A 1 136 ? -25.444 -11.595 -4.023 1.00 91.88 136 ALA A N 1
ATOM 1134 C CA . ALA A 1 136 ? -25.426 -12.962 -4.551 1.00 91.88 136 ALA A CA 1
ATOM 1135 C C . ALA A 1 136 ? -24.049 -13.409 -5.080 1.00 91.88 136 ALA A C 1
ATOM 1137 O O . ALA A 1 136 ? -23.832 -14.601 -5.252 1.00 91.88 136 ALA A O 1
ATOM 1138 N N . ILE A 1 137 ? -23.150 -12.463 -5.374 1.00 88.75 137 ILE A N 1
ATOM 1139 C CA . ILE A 1 137 ? -21.848 -12.749 -5.990 1.00 88.75 137 ILE A CA 1
ATOM 1140 C C . ILE A 1 137 ? -20.731 -12.688 -4.947 1.00 88.75 137 ILE A C 1
ATOM 1142 O O . ILE A 1 137 ? -19.856 -13.540 -4.952 1.00 88.75 137 ILE A O 1
ATOM 1146 N N . GLU A 1 138 ? -20.755 -11.683 -4.070 1.00 90.12 138 GLU A N 1
ATOM 1147 C CA . GLU A 1 138 ? -19.639 -11.399 -3.164 1.00 90.12 138 GLU A CA 1
ATOM 1148 C C . GLU A 1 138 ? -20.099 -10.812 -1.821 1.00 90.12 138 GLU A C 1
ATOM 1150 O O . GLU A 1 138 ? -21.141 -10.134 -1.744 1.00 90.12 138 GLU A O 1
ATOM 1155 N N . VAL A 1 139 ? -19.284 -11.047 -0.784 1.00 89.38 139 VAL A N 1
ATOM 1156 C CA . VAL A 1 139 ? -19.438 -10.508 0.572 1.00 89.38 139 VAL A CA 1
ATOM 1157 C C . VAL A 1 139 ? -18.302 -9.533 0.859 1.00 89.38 139 VAL A C 1
ATOM 1159 O O . VAL A 1 139 ? -17.139 -9.917 0.937 1.00 89.38 139 VAL A O 1
ATOM 1162 N N . ASN A 1 140 ? -18.642 -8.266 1.093 1.00 90.75 140 ASN A N 1
ATOM 1163 C CA . ASN A 1 140 ? -17.659 -7.258 1.472 1.00 90.75 140 ASN A CA 1
ATOM 1164 C C . ASN A 1 140 ? -17.942 -6.696 2.860 1.00 90.75 140 ASN A C 1
ATOM 1166 O O . ASN A 1 140 ? -19.092 -6.412 3.210 1.00 90.75 140 ASN A O 1
ATOM 1170 N N . PHE A 1 141 ? -16.881 -6.508 3.635 1.00 90.81 141 PHE A N 1
ATOM 1171 C CA . PHE A 1 141 ? -16.961 -6.041 5.005 1.00 90.81 141 PHE A CA 1
ATOM 1172 C C . PHE A 1 141 ? -15.740 -5.228 5.423 1.00 90.81 141 PHE A C 1
ATOM 1174 O O . PHE A 1 141 ? -14.644 -5.384 4.876 1.00 90.81 141 PHE A O 1
ATOM 1181 N N . LEU A 1 142 ? -15.949 -4.339 6.391 1.00 90.38 142 LEU A N 1
ATOM 1182 C CA . LEU A 1 142 ? -14.883 -3.667 7.118 1.00 90.38 142 LEU A CA 1
ATOM 1183 C C . LEU A 1 142 ? -14.438 -4.550 8.277 1.00 90.38 142 LEU A C 1
ATOM 1185 O O . LEU A 1 142 ? -15.263 -5.035 9.041 1.00 90.38 142 LEU A O 1
ATOM 1189 N N . ASP A 1 143 ? -13.130 -4.709 8.414 1.00 88.69 143 ASP A N 1
ATOM 1190 C CA . ASP A 1 143 ? -12.521 -5.441 9.517 1.00 88.69 143 ASP A CA 1
ATOM 1191 C C . ASP A 1 143 ? -11.132 -4.875 9.809 1.00 88.69 143 ASP A C 1
ATOM 1193 O O . ASP A 1 143 ? -10.534 -4.185 8.970 1.00 88.69 143 ASP A O 1
ATOM 1197 N N . TYR A 1 144 ? -10.618 -5.169 10.998 1.00 90.00 144 TYR A N 1
ATOM 1198 C CA . TYR A 1 144 ? -9.268 -4.819 11.393 1.00 90.00 144 TYR A CA 1
ATOM 1199 C C . TYR A 1 144 ? -8.263 -5.867 10.897 1.00 90.00 144 TYR A C 1
ATOM 1201 O O . TYR A 1 144 ? -8.266 -7.017 11.326 1.00 90.00 144 TYR A O 1
ATOM 1209 N N . ARG A 1 145 ? -7.339 -5.464 10.019 1.00 91.75 145 ARG A N 1
ATOM 1210 C CA . ARG A 1 145 ? -6.322 -6.352 9.423 1.00 91.75 145 ARG A CA 1
ATOM 1211 C C . ARG A 1 145 ? -4.917 -5.793 9.611 1.00 91.75 145 ARG A C 1
ATOM 1213 O O . ARG A 1 145 ? -4.722 -4.585 9.605 1.00 91.75 145 ARG A O 1
ATOM 1220 N N . ASN A 1 146 ? -3.894 -6.639 9.731 1.00 91.75 146 ASN A N 1
ATOM 1221 C CA . ASN A 1 146 ? -2.510 -6.148 9.754 1.00 91.75 146 ASN A CA 1
ATOM 1222 C C . ASN A 1 146 ? -2.104 -5.615 8.356 1.00 91.75 146 ASN A C 1
ATOM 1224 O O . ASN A 1 146 ? -2.098 -6.408 7.409 1.00 91.75 146 ASN A O 1
ATOM 1228 N N . PRO A 1 147 ? -1.732 -4.324 8.197 1.00 93.31 147 PRO A N 1
ATOM 1229 C CA . PRO A 1 147 ? -1.326 -3.762 6.902 1.00 93.31 147 PRO A CA 1
ATOM 1230 C C . PRO A 1 147 ? -0.127 -4.467 6.259 1.00 93.31 147 PRO A C 1
ATOM 1232 O O . PRO A 1 147 ? -0.051 -4.580 5.035 1.00 93.31 147 PRO A O 1
ATOM 1235 N N . TRP A 1 148 ? 0.792 -4.993 7.075 1.00 94.38 148 TRP A N 1
ATOM 1236 C CA . TRP A 1 148 ? 1.976 -5.696 6.583 1.00 94.38 148 TRP A CA 1
ATOM 1237 C C . TRP A 1 148 ? 1.645 -7.015 5.889 1.00 94.38 148 TRP A C 1
ATOM 1239 O O . TRP A 1 148 ? 2.373 -7.402 4.981 1.00 94.38 148 TRP A O 1
ATOM 1249 N N . ASN A 1 149 ? 0.523 -7.660 6.222 1.00 95.62 149 ASN A N 1
ATOM 1250 C CA . ASN A 1 149 ? 0.086 -8.862 5.509 1.00 95.62 149 ASN A CA 1
ATOM 1251 C C . ASN A 1 149 ? -0.265 -8.529 4.049 1.00 95.62 149 ASN A C 1
ATOM 1253 O O . ASN A 1 149 ? 0.098 -9.270 3.141 1.00 95.62 149 ASN A O 1
ATOM 1257 N N . GLY A 1 150 ? -0.916 -7.386 3.798 1.00 95.12 150 GLY A N 1
ATOM 1258 C CA . GLY A 1 150 ? -1.206 -6.939 2.431 1.00 95.12 150 GLY A CA 1
ATOM 1259 C C . GLY A 1 150 ? 0.049 -6.540 1.655 1.00 95.12 150 GLY A C 1
ATOM 1260 O O . GLY A 1 150 ? 0.171 -6.859 0.470 1.00 95.12 150 GLY A O 1
ATOM 1261 N N . ALA A 1 151 ? 0.999 -5.883 2.326 1.00 95.56 151 ALA A N 1
ATOM 1262 C CA . ALA A 1 151 ? 2.306 -5.565 1.752 1.00 95.56 151 ALA A CA 1
ATOM 1263 C C . ALA A 1 151 ? 3.080 -6.839 1.369 1.00 95.56 151 ALA A C 1
ATOM 1265 O O . ALA A 1 151 ? 3.591 -6.933 0.257 1.00 95.56 151 ALA A O 1
ATOM 1266 N N . PHE A 1 152 ? 3.099 -7.836 2.261 1.00 96.38 152 PHE A N 1
ATOM 1267 C CA . PHE A 1 152 ? 3.747 -9.130 2.051 1.00 96.38 152 PHE A CA 1
ATOM 1268 C C . PHE A 1 152 ? 3.191 -9.849 0.818 1.00 96.38 152 PHE A C 1
ATOM 1270 O O . PHE A 1 152 ? 3.950 -10.183 -0.088 1.00 96.38 152 PHE A O 1
ATOM 1277 N N . TRP A 1 153 ? 1.868 -10.014 0.722 1.00 96.75 153 TRP A N 1
ATOM 1278 C CA . TRP A 1 153 ? 1.263 -10.684 -0.435 1.00 96.75 153 TRP A CA 1
ATOM 1279 C C . TRP A 1 153 ? 1.487 -9.927 -1.748 1.00 96.75 153 TRP A C 1
ATOM 1281 O O . TRP A 1 153 ? 1.721 -10.551 -2.779 1.00 96.75 153 TRP A O 1
ATOM 1291 N N . SER A 1 154 ? 1.493 -8.592 -1.708 1.00 96.88 154 SER A N 1
ATOM 1292 C CA . SER A 1 154 ? 1.789 -7.763 -2.886 1.00 96.88 154 SER A CA 1
ATOM 1293 C C . SER A 1 154 ? 3.242 -7.827 -3.340 1.00 96.88 154 SER A C 1
ATOM 1295 O O . SER A 1 154 ? 3.507 -7.603 -4.516 1.00 96.88 154 SER A O 1
ATOM 1297 N N . PHE A 1 155 ? 4.178 -8.100 -2.430 1.00 95.31 155 PHE A N 1
ATOM 1298 C CA . PHE A 1 155 ? 5.587 -8.259 -2.777 1.00 95.31 155 PHE A CA 1
ATOM 1299 C C . PHE A 1 155 ? 5.823 -9.536 -3.592 1.00 95.31 155 PHE A C 1
ATOM 1301 O O . PHE A 1 155 ? 6.560 -9.512 -4.571 1.00 95.31 155 PHE A O 1
ATOM 1308 N N . PHE A 1 156 ? 5.169 -10.640 -3.225 1.00 92.75 156 PHE A N 1
ATOM 1309 C CA . PHE A 1 156 ? 5.291 -11.896 -3.971 1.00 92.75 156 PHE A CA 1
ATOM 1310 C C . PHE A 1 156 ? 4.507 -11.885 -5.280 1.00 92.75 156 PHE A C 1
ATOM 1312 O O . PHE A 1 156 ? 4.975 -12.402 -6.293 1.00 92.75 156 PHE A O 1
ATOM 1319 N N . SER A 1 157 ? 3.305 -11.316 -5.261 1.00 95.31 157 SER A N 1
ATOM 1320 C CA . SER A 1 157 ? 2.455 -11.228 -6.440 1.00 95.31 157 SER A CA 1
ATOM 1321 C C . SER A 1 157 ? 1.627 -9.945 -6.372 1.00 95.31 157 SER A C 1
ATOM 1323 O O . SER A 1 157 ? 0.616 -9.887 -5.655 1.00 95.31 157 SER A O 1
ATOM 1325 N N . PRO A 1 158 ? 2.064 -8.885 -7.079 1.00 96.69 158 PRO A N 1
ATOM 1326 C CA . PRO A 1 158 ? 1.327 -7.635 -7.166 1.00 96.69 158 PRO A CA 1
ATOM 1327 C C . PRO A 1 158 ? -0.150 -7.867 -7.491 1.00 96.69 158 PRO A C 1
ATOM 1329 O O . PRO A 1 158 ? -0.490 -8.655 -8.366 1.00 96.69 158 PRO A O 1
ATOM 1332 N N . GLY A 1 159 ? -1.033 -7.192 -6.759 1.00 94.94 159 GLY A N 1
ATOM 1333 C CA . GLY A 1 159 ? -2.484 -7.361 -6.831 1.00 94.94 159 GLY A CA 1
ATOM 1334 C C . GLY A 1 159 ? -3.084 -8.206 -5.703 1.00 94.94 159 GLY A C 1
ATOM 1335 O O . GLY A 1 159 ? -4.171 -7.869 -5.223 1.00 94.94 159 GLY A O 1
ATOM 1336 N N . LEU A 1 160 ? -2.378 -9.222 -5.181 1.00 96.44 160 LEU A N 1
ATOM 1337 C CA . LEU A 1 160 ? -2.920 -10.083 -4.115 1.00 96.44 160 LEU A CA 1
ATOM 1338 C C . LEU A 1 160 ? -3.208 -9.325 -2.813 1.00 96.44 160 LEU A C 1
ATOM 1340 O O . LEU A 1 160 ? -4.226 -9.574 -2.171 1.00 96.44 160 LEU A O 1
ATOM 1344 N N . GLY A 1 161 ? -2.372 -8.355 -2.432 1.00 95.31 161 GLY A N 1
ATOM 1345 C CA . GLY A 1 161 ? -2.643 -7.535 -1.247 1.00 95.31 161 GLY A CA 1
ATOM 1346 C C . GLY A 1 161 ? -3.886 -6.653 -1.383 1.00 95.31 161 GLY A C 1
ATOM 1347 O O . GLY A 1 161 ? -4.557 -6.389 -0.389 1.00 95.31 161 GLY A O 1
ATOM 1348 N N . SER A 1 162 ? -4.233 -6.247 -2.608 1.00 93.44 162 SER A N 1
ATOM 1349 C CA . SER A 1 162 ? -5.453 -5.483 -2.892 1.00 93.44 162 SER A CA 1
ATOM 1350 C C . SER A 1 162 ? -6.701 -6.374 -2.898 1.00 93.44 162 SER A C 1
ATOM 1352 O O . SER A 1 162 ? -7.769 -5.958 -2.456 1.00 93.44 162 SER A O 1
ATOM 1354 N N . ILE A 1 163 ? -6.570 -7.636 -3.318 1.00 94.12 163 ILE A N 1
ATOM 1355 C CA . ILE A 1 163 ? -7.615 -8.652 -3.112 1.00 94.12 163 ILE A CA 1
ATOM 1356 C C . ILE A 1 163 ? -7.828 -8.862 -1.609 1.00 94.12 163 ILE A C 1
ATOM 1358 O O . ILE A 1 163 ? -8.954 -8.766 -1.123 1.00 94.12 163 ILE A O 1
ATOM 1362 N N . TYR A 1 164 ? -6.738 -9.024 -0.854 1.00 92.94 164 TYR A N 1
ATOM 1363 C CA . TYR A 1 164 ? -6.766 -9.119 0.605 1.00 92.94 164 TYR A CA 1
ATOM 1364 C C . TYR A 1 164 ? -7.292 -7.848 1.298 1.00 92.94 164 TYR A C 1
ATOM 1366 O O . TYR A 1 164 ? -7.679 -7.917 2.456 1.00 92.94 164 TYR A O 1
ATOM 1374 N N . SER A 1 165 ? -7.366 -6.688 0.640 1.00 90.00 165 SER A N 1
ATOM 1375 C CA . SER A 1 165 ? -8.016 -5.481 1.183 1.00 90.00 165 SER A CA 1
ATOM 1376 C C . SER A 1 165 ? -9.486 -5.330 0.753 1.00 90.00 165 SER A C 1
ATOM 1378 O O . SER A 1 165 ? -10.074 -4.260 0.914 1.00 90.00 165 SER A O 1
ATOM 1380 N N . ASN A 1 166 ? -10.095 -6.402 0.228 1.00 88.75 166 ASN A N 1
ATOM 1381 C CA . ASN A 1 166 ? -11.452 -6.441 -0.328 1.00 88.75 166 ASN A CA 1
ATOM 1382 C C . ASN A 1 166 ? -11.664 -5.427 -1.475 1.00 88.75 166 ASN A C 1
ATOM 1384 O O . ASN A 1 166 ? -12.712 -4.776 -1.579 1.00 88.75 166 ASN A O 1
ATOM 1388 N N . ARG A 1 167 ? -10.648 -5.266 -2.335 1.00 89.12 167 ARG A N 1
ATOM 1389 C CA . ARG A 1 167 ? -10.670 -4.424 -3.544 1.00 89.12 167 ARG A CA 1
ATOM 1390 C C . ARG A 1 167 ? -10.390 -5.264 -4.784 1.00 89.12 167 ARG A C 1
ATOM 1392 O O . ARG A 1 167 ? -9.362 -5.108 -5.446 1.00 89.12 167 ARG A O 1
ATOM 1399 N N . LEU A 1 168 ? -11.337 -6.141 -5.106 1.00 91.12 168 LEU A N 1
ATOM 1400 C CA . LEU A 1 168 ? -11.176 -7.155 -6.148 1.00 91.12 168 LEU A CA 1
ATOM 1401 C C . LEU A 1 168 ? -10.806 -6.572 -7.523 1.00 91.12 168 LEU A C 1
ATOM 1403 O O . LEU A 1 168 ? -9.805 -7.024 -8.077 1.00 91.12 168 LEU A O 1
ATOM 1407 N N . PRO A 1 169 ? -11.501 -5.550 -8.075 1.00 90.75 169 PRO A N 1
ATOM 1408 C CA . PRO A 1 169 ? -11.194 -5.060 -9.423 1.00 90.75 169 PRO A CA 1
ATOM 1409 C C . PRO A 1 169 ? -9.769 -4.511 -9.547 1.00 90.75 169 PRO A C 1
ATOM 1411 O O . PRO A 1 169 ? -9.061 -4.809 -10.504 1.00 90.75 169 PRO A O 1
ATOM 1414 N N . THR A 1 170 ? -9.333 -3.748 -8.543 1.00 90.50 170 THR A N 1
ATOM 1415 C CA . THR A 1 170 ? -7.973 -3.208 -8.448 1.00 90.50 170 THR A CA 1
ATOM 1416 C C . THR A 1 170 ? -6.943 -4.326 -8.353 1.00 90.50 170 THR A C 1
ATOM 1418 O O . THR A 1 170 ? -5.950 -4.307 -9.078 1.00 90.50 170 THR A O 1
ATOM 1421 N N . GLY A 1 171 ? -7.189 -5.309 -7.484 1.00 93.81 171 GLY A N 1
ATOM 1422 C CA . GLY A 1 171 ? -6.280 -6.429 -7.289 1.00 93.81 171 GLY A CA 1
ATOM 1423 C C . GLY A 1 171 ? -6.098 -7.274 -8.545 1.00 93.81 171 GLY A C 1
ATOM 1424 O O . GLY A 1 171 ? -4.963 -7.507 -8.950 1.00 93.81 171 GLY A O 1
ATOM 1425 N N . PHE A 1 172 ? -7.189 -7.654 -9.215 1.00 94.62 172 PHE A N 1
ATOM 1426 C CA . PHE A 1 172 ? -7.110 -8.414 -10.466 1.00 94.62 172 PHE A CA 1
ATOM 1427 C C . PHE A 1 172 ? -6.444 -7.629 -11.591 1.00 94.62 172 PHE A C 1
ATOM 1429 O O . PHE A 1 172 ? -5.638 -8.195 -12.323 1.00 94.62 172 PHE A O 1
ATOM 1436 N N . PHE A 1 173 ? -6.733 -6.333 -11.724 1.00 94.44 173 PHE A N 1
ATOM 1437 C CA . PHE A 1 173 ? -6.093 -5.516 -12.749 1.00 94.44 173 PHE A CA 1
ATOM 1438 C C . PHE A 1 173 ? -4.570 -5.450 -12.560 1.00 94.44 173 PHE A C 1
ATOM 1440 O O . PHE A 1 173 ? -3.829 -5.750 -13.494 1.00 94.44 173 PHE A O 1
ATOM 1447 N N . ILE A 1 174 ? -4.098 -5.134 -11.347 1.00 95.56 174 ILE A N 1
ATOM 1448 C CA . ILE A 1 174 ? -2.658 -5.086 -11.044 1.00 95.56 174 ILE A CA 1
ATOM 1449 C C . ILE A 1 174 ? -2.017 -6.465 -11.246 1.00 95.56 174 ILE A C 1
ATOM 1451 O O . ILE A 1 174 ? -0.930 -6.546 -11.815 1.00 95.56 174 ILE A O 1
ATOM 1455 N N . LEU A 1 175 ? -2.701 -7.540 -10.842 1.00 96.88 175 LEU A N 1
ATOM 1456 C CA . LEU A 1 175 ? -2.233 -8.912 -11.034 1.00 96.88 175 LEU A CA 1
ATOM 1457 C C . LEU A 1 175 ? -2.063 -9.258 -12.517 1.00 96.88 175 LEU A C 1
ATOM 1459 O O . LEU A 1 175 ? -1.029 -9.797 -12.904 1.00 96.88 175 LEU A O 1
ATOM 1463 N N . ILE A 1 176 ? -3.033 -8.898 -13.361 1.00 96.00 176 ILE A N 1
ATOM 1464 C CA . ILE A 1 176 ? -2.952 -9.092 -14.814 1.00 96.00 176 ILE A CA 1
ATOM 1465 C C . ILE A 1 176 ? -1.789 -8.282 -15.397 1.00 96.00 176 ILE A C 1
ATOM 1467 O O . ILE A 1 176 ? -0.984 -8.834 -16.148 1.00 96.00 176 ILE A O 1
ATOM 1471 N N . CYS A 1 177 ? -1.656 -7.004 -15.026 1.00 94.69 177 CYS A N 1
ATOM 1472 C CA . CYS A 1 177 ? -0.541 -6.160 -15.464 1.00 94.69 177 CYS A CA 1
ATOM 1473 C C . CYS A 1 177 ? 0.815 -6.754 -15.063 1.00 94.69 177 CYS A C 1
ATOM 1475 O O . CYS A 1 177 ? 1.740 -6.774 -15.878 1.00 94.69 177 CYS A O 1
ATOM 1477 N N . PHE A 1 178 ? 0.931 -7.267 -13.837 1.00 96.44 178 PHE A N 1
ATOM 1478 C CA . PHE A 1 178 ? 2.146 -7.907 -13.350 1.00 96.44 178 PHE A CA 1
ATOM 1479 C C . PHE A 1 178 ? 2.464 -9.190 -14.111 1.00 96.44 178 PHE A C 1
ATOM 1481 O O . PHE A 1 178 ? 3.574 -9.310 -14.618 1.00 96.44 178 PHE A O 1
ATOM 1488 N N . ILE A 1 179 ? 1.507 -10.113 -14.247 1.00 96.81 179 ILE A N 1
ATOM 1489 C CA . ILE A 1 179 ? 1.708 -11.376 -14.974 1.00 96.81 179 ILE A CA 1
ATOM 1490 C C . ILE A 1 179 ? 2.140 -11.090 -16.413 1.00 96.81 179 ILE A C 1
ATOM 1492 O O . ILE A 1 179 ? 3.116 -11.663 -16.895 1.00 96.81 179 ILE A O 1
ATOM 1496 N N . PHE A 1 180 ? 1.450 -10.168 -17.084 1.00 96.12 180 PHE A N 1
ATOM 1497 C CA . PHE A 1 180 ? 1.761 -9.797 -18.458 1.00 96.12 180 PHE A CA 1
ATOM 1498 C C . PHE A 1 180 ? 3.167 -9.194 -18.591 1.00 96.12 180 PHE A C 1
ATOM 1500 O O . PHE A 1 180 ? 3.940 -9.618 -19.449 1.00 96.12 180 PHE A O 1
ATOM 1507 N N . THR A 1 181 ? 3.530 -8.263 -17.705 1.00 95.88 181 THR A N 1
ATOM 1508 C CA . THR A 1 181 ? 4.854 -7.618 -17.701 1.00 95.88 181 THR A CA 1
ATOM 1509 C C . THR A 1 181 ? 5.967 -8.602 -17.335 1.00 95.88 181 THR A C 1
ATOM 1511 O O . THR A 1 181 ? 7.015 -8.622 -17.978 1.00 95.88 181 THR A O 1
ATOM 1514 N N . ALA A 1 182 ? 5.752 -9.464 -16.339 1.00 96.69 182 ALA A N 1
ATOM 1515 C CA . ALA A 1 182 ? 6.711 -10.485 -15.920 1.00 96.69 182 ALA A CA 1
ATOM 1516 C C . ALA A 1 182 ? 6.955 -11.521 -17.028 1.00 96.69 182 ALA A C 1
ATOM 1518 O O . ALA A 1 182 ? 8.093 -11.925 -17.260 1.00 96.69 182 ALA A O 1
ATOM 1519 N N . TYR A 1 183 ? 5.900 -11.908 -17.749 1.00 96.81 183 TYR A N 1
ATOM 1520 C CA . TYR A 1 183 ? 6.018 -12.808 -18.889 1.00 96.81 183 TYR A CA 1
ATOM 1521 C C . TYR A 1 183 ? 6.778 -12.152 -20.049 1.00 96.81 183 TYR A C 1
ATOM 1523 O O . TYR A 1 183 ? 7.741 -12.722 -20.550 1.00 96.81 183 TYR A O 1
ATOM 1531 N N . LYS A 1 184 ? 6.397 -10.930 -20.447 1.00 97.38 184 LYS A N 1
ATOM 1532 C CA . LYS A 1 184 ? 7.039 -10.220 -21.566 1.00 97.38 184 LYS A CA 1
ATOM 1533 C C . LYS A 1 184 ? 8.485 -9.808 -21.296 1.00 97.38 184 LYS A C 1
ATOM 1535 O O . LYS A 1 184 ? 9.270 -9.763 -22.232 1.00 97.38 184 LYS A O 1
ATOM 1540 N N . SER A 1 185 ? 8.843 -9.559 -20.038 1.00 96.94 185 SER A N 1
ATOM 1541 C CA . SER A 1 185 ? 10.218 -9.226 -19.639 1.00 96.94 185 SER A CA 1
ATOM 1542 C C . SER A 1 185 ? 11.168 -10.420 -19.583 1.00 96.94 185 SER A C 1
ATOM 1544 O O . SER A 1 185 ? 12.364 -10.208 -19.405 1.00 96.94 185 SER A O 1
ATOM 1546 N N . ASN A 1 186 ? 10.672 -11.661 -19.676 1.00 96.81 186 ASN A N 1
ATOM 1547 C CA . ASN A 1 186 ? 11.443 -12.877 -19.383 1.00 96.81 186 ASN A CA 1
ATOM 1548 C C . ASN A 1 186 ? 12.131 -12.856 -18.001 1.00 96.81 186 ASN A C 1
ATOM 1550 O O . ASN A 1 186 ? 13.139 -13.536 -17.787 1.00 96.81 186 ASN A O 1
ATOM 1554 N N . VAL A 1 187 ? 11.585 -12.112 -17.030 1.00 95.88 187 VAL A N 1
ATOM 1555 C CA . VAL A 1 187 ? 12.216 -11.976 -15.710 1.00 95.88 187 VAL A CA 1
ATOM 1556 C C . VAL A 1 187 ? 12.235 -13.301 -14.945 1.00 95.88 187 VAL A C 1
ATOM 1558 O O . VAL A 1 187 ? 13.198 -13.584 -14.245 1.00 95.88 187 VAL A O 1
ATOM 1561 N N . LEU A 1 188 ? 11.213 -14.154 -15.095 1.00 95.12 188 LEU A N 1
ATOM 1562 C CA . LEU A 1 188 ? 11.126 -15.416 -14.349 1.00 95.12 188 LEU A CA 1
ATOM 1563 C C . LEU A 1 188 ? 12.218 -16.427 -14.761 1.00 95.12 188 LEU A C 1
ATOM 1565 O O . LEU A 1 188 ? 12.931 -16.902 -13.873 1.00 95.12 188 LEU A O 1
ATOM 1569 N N . PRO A 1 189 ? 12.443 -16.718 -16.062 1.00 96.19 189 PRO A N 1
ATOM 1570 C CA . PRO A 1 189 ? 13.618 -17.486 -16.481 1.00 96.19 189 PRO A CA 1
ATOM 1571 C C . PRO A 1 189 ? 14.942 -16.843 -16.051 1.00 96.19 189 PRO A C 1
ATOM 1573 O O . PRO A 1 189 ? 15.881 -17.544 -15.673 1.00 96.19 189 PRO A O 1
ATOM 1576 N N . ALA A 1 190 ? 15.024 -15.511 -16.060 1.00 95.75 190 ALA A N 1
ATOM 1577 C CA . ALA A 1 190 ? 16.234 -14.809 -15.654 1.00 95.75 190 ALA A CA 1
ATOM 1578 C C . ALA A 1 190 ? 16.524 -14.978 -14.153 1.00 95.75 190 ALA A C 1
ATOM 1580 O O . ALA A 1 190 ? 17.670 -15.227 -13.787 1.00 95.75 190 ALA A O 1
ATOM 1581 N N . ILE A 1 191 ? 15.495 -14.963 -13.295 1.00 95.06 191 ILE A N 1
ATOM 1582 C CA . ILE A 1 191 ? 15.616 -15.292 -11.865 1.00 95.06 191 ILE A CA 1
ATOM 1583 C C . ILE A 1 191 ? 16.203 -16.699 -11.698 1.00 95.06 191 ILE A C 1
ATOM 1585 O O . ILE A 1 191 ? 17.133 -16.893 -10.914 1.00 95.06 191 ILE A O 1
ATOM 1589 N N . GLN A 1 192 ? 15.708 -17.679 -12.460 1.00 95.31 192 GLN A N 1
ATOM 1590 C CA . GLN A 1 192 ? 16.231 -19.045 -12.417 1.00 95.31 192 GLN A CA 1
ATOM 1591 C C . GLN A 1 192 ? 17.715 -19.100 -12.815 1.00 95.31 192 GLN A C 1
ATOM 1593 O O . GLN A 1 192 ? 18.513 -19.731 -12.123 1.00 95.31 192 GLN A O 1
ATOM 1598 N N . LEU A 1 193 ? 18.110 -18.414 -13.892 1.00 95.31 193 LEU A N 1
ATOM 1599 C CA . LEU A 1 193 ? 19.512 -18.341 -14.320 1.00 95.31 193 LEU A CA 1
ATOM 1600 C C . LEU A 1 193 ? 20.407 -17.647 -13.284 1.00 95.31 193 LEU A C 1
ATOM 1602 O O . LEU A 1 193 ? 21.530 -18.097 -13.055 1.00 95.31 193 LEU A O 1
ATOM 1606 N N . THR A 1 194 ? 19.905 -16.601 -12.622 1.00 94.12 194 THR A N 1
ATOM 1607 C CA . THR A 1 194 ? 20.600 -15.935 -11.513 1.00 94.12 194 THR A CA 1
ATOM 1608 C C . THR A 1 194 ? 20.853 -16.899 -10.353 1.00 94.12 194 THR A C 1
ATOM 1610 O O . THR A 1 194 ? 21.975 -16.947 -9.854 1.00 94.12 194 THR A O 1
ATOM 1613 N N . PHE A 1 195 ? 19.873 -17.725 -9.966 1.00 94.31 195 PHE A N 1
ATOM 1614 C CA . PHE A 1 195 ? 20.073 -18.740 -8.920 1.00 94.31 195 PHE A CA 1
ATOM 1615 C C . PHE A 1 195 ? 21.067 -19.838 -9.313 1.00 94.31 195 PHE A C 1
ATOM 1617 O O . PHE A 1 195 ? 21.749 -20.382 -8.450 1.00 94.31 195 PHE A O 1
ATOM 1624 N N . LEU A 1 196 ? 21.198 -20.133 -10.608 1.00 95.19 196 LEU A N 1
ATOM 1625 C CA . LEU A 1 196 ? 22.210 -21.055 -11.135 1.00 95.19 196 LEU A CA 1
ATOM 1626 C C . LEU A 1 196 ? 23.611 -20.422 -11.253 1.00 95.19 196 LEU A C 1
ATOM 1628 O O . LEU A 1 196 ? 24.518 -21.055 -11.792 1.00 95.19 196 LEU A O 1
ATOM 1632 N N . GLY A 1 197 ? 23.791 -19.174 -10.809 1.00 92.06 197 GLY A N 1
ATOM 1633 C CA . GLY A 1 197 ? 25.053 -18.436 -10.908 1.00 92.06 197 GLY A CA 1
ATOM 1634 C C . GLY A 1 197 ? 25.378 -17.919 -12.315 1.00 92.06 197 GLY A C 1
ATOM 1635 O O . GLY A 1 197 ? 26.449 -17.360 -12.528 1.00 92.06 197 GLY A O 1
ATOM 1636 N N . LYS A 1 198 ? 24.466 -18.066 -13.286 1.00 93.81 198 LYS A N 1
ATOM 1637 C CA . LYS A 1 198 ? 24.645 -17.631 -14.682 1.00 93.81 198 LYS A CA 1
ATOM 1638 C C . LYS A 1 198 ? 24.105 -16.209 -14.882 1.00 93.81 198 LYS A C 1
ATOM 1640 O O . LYS A 1 198 ? 23.160 -15.995 -15.643 1.00 93.81 198 LYS A O 1
ATOM 1645 N N . THR A 1 199 ? 24.674 -15.237 -14.168 1.00 90.44 199 THR A N 1
ATOM 1646 C CA . THR A 1 199 ? 24.162 -13.852 -14.095 1.00 90.44 199 THR A CA 1
ATOM 1647 C C . THR A 1 199 ? 24.245 -13.088 -15.418 1.00 90.44 199 THR A C 1
ATOM 1649 O O . THR A 1 199 ? 23.321 -12.344 -15.740 1.00 90.44 199 THR A O 1
ATOM 1652 N N . GLU A 1 200 ? 25.287 -13.308 -16.221 1.00 89.12 200 GLU A N 1
ATOM 1653 C CA . GLU A 1 200 ? 25.424 -12.681 -17.547 1.00 89.12 200 GLU A CA 1
ATOM 1654 C C . GLU A 1 200 ? 24.321 -13.142 -18.508 1.00 89.12 200 GLU A C 1
ATOM 1656 O O . GLU A 1 200 ? 23.645 -1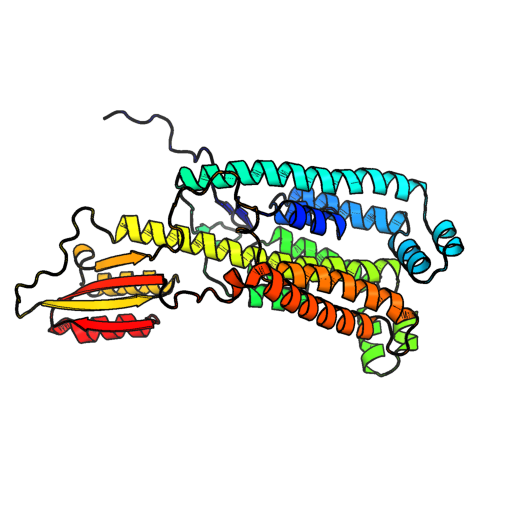2.326 -19.137 1.00 89.12 200 GLU A O 1
ATOM 1661 N N . LEU A 1 201 ? 24.066 -14.456 -18.553 1.00 91.75 201 LEU A N 1
ATOM 1662 C CA . LEU A 1 201 ? 22.974 -15.014 -19.350 1.00 91.75 201 LEU A CA 1
ATOM 1663 C C . LEU A 1 201 ? 21.617 -14.521 -18.846 1.00 91.75 201 LEU A C 1
ATOM 1665 O O . LEU A 1 201 ? 20.765 -14.177 -19.663 1.00 91.75 201 LEU A O 1
ATOM 1669 N N . ALA A 1 202 ? 21.435 -14.429 -17.523 1.00 91.81 202 ALA A N 1
ATOM 1670 C CA . ALA A 1 202 ? 20.222 -13.877 -16.928 1.00 91.81 202 ALA A CA 1
ATOM 1671 C C . ALA A 1 202 ? 19.948 -12.447 -17.416 1.00 91.81 202 ALA A C 1
ATOM 1673 O O . ALA A 1 202 ? 18.819 -12.146 -17.782 1.00 91.81 202 ALA A O 1
ATOM 1674 N N . GLY A 1 203 ? 20.970 -11.587 -17.480 1.00 91.50 203 GLY A N 1
ATOM 1675 C CA . GLY A 1 203 ? 20.837 -10.236 -18.030 1.00 91.50 203 GLY A CA 1
ATOM 1676 C C . GLY A 1 203 ? 20.496 -10.224 -19.522 1.00 91.50 203 GLY A C 1
ATOM 1677 O O . GLY A 1 203 ? 19.656 -9.440 -19.947 1.00 91.50 203 GLY A O 1
ATOM 1678 N N . SER A 1 204 ? 21.101 -11.116 -20.312 1.00 93.00 204 SER A N 1
ATOM 1679 C CA . SER A 1 204 ? 20.941 -11.126 -21.776 1.00 93.00 204 SER A CA 1
ATOM 1680 C C . SER A 1 204 ? 19.547 -11.523 -22.276 1.00 93.00 204 SER A C 1
ATOM 1682 O O . SER A 1 204 ? 19.151 -11.108 -23.360 1.00 93.00 204 SER A O 1
ATOM 1684 N N . ILE A 1 205 ? 18.806 -12.328 -21.507 1.00 95.69 205 ILE A N 1
ATOM 1685 C CA . ILE A 1 205 ? 17.471 -12.800 -21.908 1.00 95.69 205 ILE A CA 1
ATOM 1686 C C . ILE A 1 205 ? 16.344 -11.851 -21.488 1.00 95.69 205 ILE A C 1
ATOM 1688 O O . ILE A 1 205 ? 15.206 -12.025 -21.931 1.00 95.69 205 ILE A O 1
ATOM 1692 N N . ILE A 1 206 ? 16.645 -10.891 -20.607 1.00 96.75 206 ILE A N 1
ATOM 1693 C CA . ILE A 1 206 ? 15.667 -9.933 -20.104 1.00 96.75 206 ILE A CA 1
ATOM 1694 C C . ILE A 1 206 ? 15.368 -8.906 -21.188 1.00 96.75 206 ILE A C 1
ATOM 1696 O O . ILE A 1 206 ? 16.264 -8.237 -21.700 1.00 96.75 206 ILE A O 1
ATOM 1700 N N . ASP A 1 207 ? 14.083 -8.722 -21.466 1.00 97.25 207 ASP A N 1
ATOM 1701 C CA . ASP A 1 207 ? 13.623 -7.589 -22.254 1.00 97.25 207 ASP A CA 1
ATOM 1702 C C . ASP A 1 207 ? 13.571 -6.339 -21.360 1.00 97.25 207 ASP A C 1
ATOM 1704 O O . ASP A 1 207 ? 12.795 -6.259 -20.400 1.00 97.25 207 ASP A O 1
ATOM 1708 N N . ILE A 1 208 ? 14.443 -5.374 -21.666 1.00 95.94 208 ILE A N 1
ATOM 1709 C CA . ILE A 1 208 ? 14.655 -4.152 -20.877 1.00 95.94 208 ILE A CA 1
ATOM 1710 C C . ILE A 1 208 ? 13.386 -3.293 -20.844 1.00 95.94 208 ILE A C 1
ATOM 1712 O O . ILE A 1 208 ? 13.025 -2.767 -19.785 1.00 95.94 208 ILE A O 1
ATOM 1716 N N . GLN A 1 209 ? 12.690 -3.180 -21.980 1.00 95.81 209 GLN A N 1
ATOM 1717 C CA . GLN A 1 209 ? 11.487 -2.366 -22.128 1.00 95.81 209 GLN A CA 1
ATOM 1718 C C . GLN A 1 209 ? 10.395 -2.812 -21.151 1.00 95.81 209 GLN A C 1
ATOM 1720 O O . GLN A 1 209 ? 9.766 -1.980 -20.492 1.00 95.81 209 GLN A O 1
ATOM 1725 N N . TRP A 1 210 ? 10.189 -4.122 -21.010 1.00 96.75 210 TRP A N 1
ATOM 1726 C CA . TRP A 1 210 ? 9.208 -4.672 -20.073 1.00 96.75 210 TRP A CA 1
ATOM 1727 C C . TRP A 1 210 ? 9.730 -4.749 -18.638 1.00 96.75 210 TRP A C 1
ATOM 1729 O O . TRP A 1 210 ? 8.979 -4.470 -17.702 1.00 96.75 210 TRP A O 1
ATOM 1739 N N . PHE A 1 211 ? 11.003 -5.096 -18.443 1.00 96.94 211 PHE A N 1
ATOM 1740 C CA . PHE A 1 211 ? 11.598 -5.269 -17.116 1.00 96.94 211 PHE A CA 1
ATOM 1741 C C . PHE A 1 211 ? 11.557 -3.992 -16.275 1.00 96.94 211 PHE A C 1
ATOM 1743 O O . PHE A 1 211 ? 11.212 -4.044 -15.094 1.00 96.94 211 PHE A O 1
ATOM 1750 N N . LEU A 1 212 ? 11.830 -2.834 -16.880 1.00 96.00 212 LEU A N 1
ATOM 1751 C CA . LEU A 1 212 ? 11.864 -1.559 -16.157 1.00 96.00 212 LEU A CA 1
ATOM 1752 C C . LEU A 1 212 ? 10.484 -1.047 -15.709 1.00 96.00 212 LEU A C 1
ATOM 1754 O O . LEU A 1 212 ? 10.424 -0.121 -14.905 1.00 96.00 212 LEU A O 1
ATOM 1758 N N . ASN A 1 213 ? 9.382 -1.682 -16.127 1.00 94.94 213 ASN A N 1
ATOM 1759 C CA . ASN A 1 213 ? 8.053 -1.416 -15.562 1.00 94.94 213 ASN A CA 1
ATOM 1760 C C . ASN A 1 213 ? 7.838 -2.096 -14.195 1.00 94.94 213 ASN A C 1
ATOM 1762 O O . ASN A 1 213 ? 6.982 -1.672 -13.413 1.00 94.94 213 ASN A O 1
ATOM 1766 N N . LEU A 1 214 ? 8.595 -3.158 -13.888 1.00 94.62 214 LEU A N 1
ATOM 1767 C CA . LEU A 1 214 ? 8.394 -3.966 -12.682 1.00 94.62 214 LEU A CA 1
ATOM 1768 C C . LEU A 1 214 ? 8.599 -3.193 -11.370 1.00 94.62 214 LEU A C 1
ATOM 1770 O O . LEU A 1 214 ? 7.767 -3.381 -10.482 1.00 94.62 214 LEU A O 1
ATOM 1774 N N . PRO A 1 215 ? 9.619 -2.320 -11.208 1.00 94.75 215 PRO A N 1
ATOM 1775 C CA . PRO A 1 215 ? 9.790 -1.548 -9.979 1.00 94.75 215 PRO A CA 1
ATOM 1776 C C . PRO A 1 215 ? 8.546 -0.730 -9.619 1.00 94.75 215 PRO A C 1
ATOM 1778 O O . PRO A 1 215 ? 8.077 -0.796 -8.482 1.00 94.75 215 PRO A O 1
ATOM 1781 N N . SER A 1 216 ? 7.962 -0.022 -10.590 1.00 93.94 216 SER A N 1
ATOM 1782 C CA . SER A 1 216 ? 6.760 0.784 -10.365 1.00 93.94 216 SER A CA 1
ATOM 1783 C C . SER A 1 216 ? 5.544 -0.081 -10.032 1.00 93.94 216 SER A C 1
ATOM 1785 O O . SER A 1 216 ? 4.865 0.204 -9.050 1.00 93.94 216 SER A O 1
ATOM 1787 N N . ILE A 1 217 ? 5.291 -1.163 -10.782 1.00 95.25 217 ILE A N 1
ATOM 1788 C CA . ILE A 1 217 ? 4.151 -2.069 -10.535 1.00 95.25 217 ILE A CA 1
ATOM 1789 C C . ILE A 1 217 ? 4.256 -2.725 -9.150 1.00 95.25 217 ILE A C 1
ATOM 1791 O O . ILE A 1 217 ? 3.281 -2.749 -8.392 1.00 95.25 217 ILE A O 1
ATOM 1795 N N . LEU A 1 218 ? 5.441 -3.238 -8.808 1.00 96.12 218 LEU A N 1
ATOM 1796 C CA . LEU A 1 218 ? 5.695 -3.944 -7.556 1.00 96.12 218 LEU A CA 1
ATOM 1797 C C . LEU A 1 218 ? 5.524 -3.013 -6.354 1.00 96.12 218 LEU A C 1
ATOM 1799 O O . LEU A 1 218 ? 4.717 -3.285 -5.463 1.00 96.12 218 LEU A O 1
ATOM 1803 N N . LEU A 1 219 ? 6.253 -1.895 -6.332 1.00 95.56 219 LEU A N 1
ATOM 1804 C CA . LEU A 1 219 ? 6.245 -0.997 -5.179 1.00 95.56 219 LEU A CA 1
ATOM 1805 C C . LEU A 1 219 ? 4.912 -0.271 -5.045 1.00 95.56 219 LEU A C 1
ATOM 1807 O O . LEU A 1 219 ? 4.464 -0.056 -3.916 1.00 95.56 219 LEU A O 1
ATOM 1811 N N . PHE A 1 220 ? 4.246 0.040 -6.163 1.00 95.50 220 PHE A N 1
ATOM 1812 C CA . PHE A 1 220 ? 2.890 0.572 -6.127 1.00 95.50 220 PHE A CA 1
ATOM 1813 C C . PHE A 1 220 ? 1.942 -0.407 -5.450 1.00 95.50 220 PHE A C 1
ATOM 1815 O O . PHE A 1 220 ? 1.253 -0.016 -4.513 1.00 95.50 220 PHE A O 1
ATOM 1822 N N . SER A 1 221 ? 1.951 -1.680 -5.855 1.00 96.31 221 SER A N 1
ATOM 1823 C CA . SER A 1 221 ? 1.074 -2.691 -5.261 1.00 96.31 221 SER A CA 1
ATOM 1824 C C . SER A 1 221 ? 1.333 -2.897 -3.768 1.00 96.31 221 SER A C 1
ATOM 1826 O O . SER A 1 221 ? 0.386 -3.107 -3.005 1.00 96.31 221 SER A O 1
ATOM 1828 N N . ILE A 1 222 ? 2.599 -2.869 -3.340 1.00 96.25 222 ILE A N 1
ATOM 1829 C CA . ILE A 1 222 ? 2.978 -3.002 -1.926 1.00 96.25 222 ILE A CA 1
ATOM 1830 C C . ILE A 1 222 ? 2.461 -1.800 -1.130 1.00 96.25 222 ILE A C 1
ATOM 1832 O O . ILE A 1 222 ? 1.771 -1.975 -0.122 1.00 96.25 222 ILE A O 1
ATOM 1836 N N . SER A 1 223 ? 2.764 -0.588 -1.602 1.00 94.75 223 SER A N 1
ATOM 1837 C CA . SER A 1 223 ? 2.375 0.658 -0.940 1.00 94.75 223 SER A CA 1
ATOM 1838 C C . SER A 1 223 ? 0.861 0.826 -0.894 1.00 94.75 223 SER A C 1
ATOM 1840 O O . SER A 1 223 ? 0.316 1.143 0.163 1.00 94.75 223 SER A O 1
ATOM 1842 N N . SER A 1 224 ? 0.170 0.590 -2.013 1.00 93.81 224 SER A N 1
ATOM 1843 C CA . SER A 1 224 ? -1.282 0.743 -2.110 1.00 93.81 224 SER A CA 1
ATOM 1844 C C . SER A 1 224 ? -1.996 -0.217 -1.165 1.00 93.81 224 SER A C 1
ATOM 1846 O O . SER A 1 224 ? -2.872 0.205 -0.417 1.00 93.81 224 SER A O 1
ATOM 1848 N N . SER A 1 225 ? -1.577 -1.484 -1.119 1.00 94.94 225 SER A N 1
ATOM 1849 C CA . SER A 1 225 ? -2.202 -2.490 -0.257 1.00 94.94 225 SER A CA 1
ATOM 1850 C C . SER A 1 225 ? -1.971 -2.188 1.222 1.00 94.94 225 SER A C 1
ATOM 1852 O O . SER A 1 225 ? -2.899 -2.302 2.023 1.00 94.94 225 SER A O 1
ATOM 1854 N N . TYR A 1 226 ? -0.762 -1.745 1.588 1.00 94.75 226 TYR A N 1
ATOM 1855 C CA . TYR A 1 226 ? -0.473 -1.282 2.945 1.00 94.75 226 TYR A CA 1
ATOM 1856 C C . TYR A 1 226 ? -1.369 -0.096 3.334 1.00 94.75 226 TYR A C 1
ATOM 1858 O O . TYR A 1 226 ? -2.011 -0.109 4.388 1.00 94.75 226 TYR A O 1
ATOM 1866 N N . GLU A 1 227 ? -1.416 0.940 2.492 1.00 91.00 227 GLU A N 1
ATOM 1867 C CA . GLU A 1 227 ? -2.187 2.157 2.757 1.00 91.00 227 GLU A CA 1
ATOM 1868 C C . GLU A 1 227 ? -3.687 1.885 2.826 1.00 91.00 227 GLU A C 1
ATOM 1870 O O . GLU A 1 227 ? -4.362 2.397 3.721 1.00 91.00 227 GLU A O 1
ATOM 1875 N N . ASP A 1 228 ? -4.202 1.061 1.918 1.00 91.94 228 ASP A N 1
ATOM 1876 C CA . ASP A 1 228 ? -5.613 0.716 1.854 1.00 91.94 228 ASP A CA 1
ATOM 1877 C C . ASP A 1 228 ? -6.064 0.020 3.135 1.00 91.94 228 ASP A C 1
ATOM 1879 O O . ASP A 1 228 ? -7.032 0.464 3.752 1.00 91.94 228 ASP A O 1
ATOM 1883 N N . ILE A 1 229 ? -5.319 -0.991 3.596 1.00 93.56 229 ILE A N 1
ATOM 1884 C CA . ILE A 1 229 ? -5.624 -1.702 4.848 1.00 93.56 229 ILE A CA 1
ATOM 1885 C C . ILE A 1 229 ? -5.510 -0.760 6.047 1.00 93.56 229 ILE A C 1
ATOM 1887 O O . ILE A 1 229 ? -6.355 -0.753 6.943 1.00 93.56 229 ILE A O 1
ATOM 1891 N N . PHE A 1 230 ? -4.478 0.084 6.070 1.00 91.38 230 PHE A N 1
ATOM 1892 C CA . PHE A 1 230 ? -4.317 1.076 7.125 1.00 91.38 230 PHE A CA 1
ATOM 1893 C C . PHE A 1 230 ? -5.508 2.046 7.194 1.00 91.38 230 PHE A C 1
ATOM 1895 O O . PHE A 1 230 ? -5.950 2.416 8.287 1.00 91.38 230 PHE A O 1
ATOM 1902 N N . ILE A 1 231 ? -6.053 2.453 6.046 1.00 90.06 231 ILE A N 1
ATOM 1903 C CA . ILE A 1 231 ? -7.212 3.345 5.979 1.00 90.06 231 ILE A CA 1
ATOM 1904 C C . ILE A 1 231 ? -8.505 2.604 6.335 1.00 90.06 231 ILE A C 1
ATOM 1906 O O . ILE A 1 231 ? -9.294 3.137 7.120 1.00 90.06 231 ILE A O 1
ATOM 1910 N N . THR A 1 232 ? -8.729 1.386 5.836 1.00 91.75 232 THR A N 1
ATOM 1911 C CA . THR A 1 232 ? -9.922 0.599 6.189 1.00 91.75 232 THR A CA 1
ATOM 1912 C C . THR A 1 232 ? -9.953 0.263 7.673 1.00 91.75 232 THR A C 1
ATOM 1914 O O . THR A 1 232 ? -11.014 0.380 8.276 1.00 91.75 232 THR A O 1
ATOM 1917 N N . ASN A 1 233 ? -8.806 -0.001 8.306 1.00 91.88 233 ASN A N 1
ATOM 1918 C CA . ASN A 1 233 ? -8.724 -0.155 9.760 1.00 91.88 233 ASN A CA 1
ATOM 1919 C C . ASN A 1 233 ? -9.194 1.100 10.499 1.00 91.88 233 ASN A C 1
ATOM 1921 O O . ASN A 1 233 ? -9.902 1.004 11.497 1.00 91.88 233 ASN A O 1
ATOM 1925 N N . LYS A 1 234 ? -8.820 2.298 10.028 1.00 88.69 234 LYS A N 1
ATOM 1926 C CA . LYS A 1 234 ? -9.315 3.551 10.622 1.00 88.69 234 LYS A CA 1
ATOM 1927 C C . LYS A 1 234 ? -10.824 3.697 10.448 1.00 88.69 234 LYS A C 1
ATOM 1929 O O . LYS A 1 234 ? -11.483 4.195 11.354 1.00 88.69 234 LYS A O 1
ATOM 1934 N N . LEU A 1 235 ? -11.363 3.302 9.294 1.00 89.56 235 LEU A N 1
ATOM 1935 C CA . LEU A 1 235 ? -12.805 3.333 9.042 1.00 89.56 235 LEU A CA 1
ATOM 1936 C C . LEU A 1 235 ? -13.553 2.338 9.931 1.00 89.56 235 LEU A C 1
ATOM 1938 O O . LEU A 1 235 ? -14.564 2.726 10.502 1.00 89.56 235 LEU A O 1
ATOM 1942 N N . PHE A 1 236 ? -13.021 1.125 10.096 1.00 91.56 236 PHE A N 1
ATOM 1943 C CA . PHE A 1 236 ? -13.540 0.111 11.010 1.00 91.56 236 PHE A CA 1
ATOM 1944 C C . PHE A 1 236 ? -13.587 0.636 12.447 1.00 91.56 236 PHE A C 1
ATOM 1946 O O . PHE A 1 236 ? -14.652 0.665 13.048 1.00 91.56 236 PHE A O 1
ATOM 1953 N N . LYS A 1 237 ? -12.471 1.172 12.965 1.00 90.19 237 LYS A N 1
ATOM 1954 C CA . LYS A 1 237 ? -12.430 1.761 14.316 1.00 90.19 237 LYS A CA 1
ATOM 1955 C C . LYS A 1 237 ? -13.478 2.854 14.497 1.00 90.19 237 LYS A C 1
ATOM 1957 O O . LYS A 1 237 ? -14.191 2.855 15.485 1.00 90.19 237 LYS A O 1
ATOM 1962 N N . LEU A 1 238 ? -13.601 3.765 13.530 1.00 88.19 238 LEU A N 1
ATOM 1963 C CA . LEU A 1 238 ? -14.588 4.847 13.587 1.00 88.19 238 LEU A CA 1
ATOM 1964 C C . LEU A 1 238 ? -16.035 4.352 13.555 1.00 88.19 238 LEU A C 1
ATOM 1966 O O . LEU A 1 238 ? -16.902 4.972 14.166 1.00 88.19 238 LEU A O 1
ATOM 1970 N N . GLU A 1 239 ? -16.307 3.306 12.785 1.00 91.06 239 GLU A N 1
ATOM 1971 C CA . GLU A 1 239 ? -17.627 2.693 12.700 1.00 91.06 239 GLU A CA 1
ATOM 1972 C C . GLU A 1 239 ? -17.959 1.978 14.018 1.00 91.06 239 GLU A C 1
ATOM 1974 O O . GLU A 1 239 ? -18.949 2.339 14.656 1.00 91.06 239 GLU A O 1
ATOM 1979 N N . GLN A 1 240 ? -17.050 1.139 14.520 1.00 91.50 240 GLN A N 1
ATOM 1980 C CA . GLN A 1 240 ? -17.213 0.432 15.787 1.00 91.50 240 GLN A CA 1
ATOM 1981 C C . GLN A 1 240 ? -17.317 1.389 16.986 1.00 91.50 240 GLN A C 1
ATOM 1983 O O . GLN A 1 240 ? -18.194 1.225 17.826 1.00 91.50 240 GLN A O 1
ATOM 1988 N N . SER A 1 241 ? -16.490 2.439 17.080 1.00 90.00 241 SER A N 1
ATOM 1989 C CA . SER A 1 241 ? -16.607 3.447 18.150 1.00 90.00 241 SER A CA 1
ATOM 1990 C C . SER A 1 241 ? -17.996 4.086 18.189 1.00 90.00 241 SER A C 1
ATOM 1992 O O . SER A 1 241 ? -18.514 4.369 19.268 1.00 90.00 241 SER A O 1
ATOM 1994 N N . ARG A 1 242 ? -18.610 4.318 17.022 1.00 87.00 242 ARG A N 1
ATOM 1995 C CA . ARG A 1 242 ? -19.964 4.878 16.940 1.00 87.00 242 ARG A CA 1
ATOM 1996 C C . ARG A 1 242 ? -21.012 3.860 17.325 1.00 87.00 242 ARG A C 1
ATOM 1998 O O . ARG A 1 242 ? -21.898 4.215 18.090 1.00 87.00 242 ARG A O 1
ATOM 2005 N N . PHE A 1 243 ? -20.893 2.625 16.842 1.00 90.38 243 PHE A N 1
ATOM 2006 C CA . PHE A 1 243 ? -21.759 1.537 17.273 1.00 90.38 243 PHE A CA 1
ATOM 2007 C C . PHE A 1 243 ? -21.740 1.411 18.802 1.00 90.38 243 PHE A C 1
ATOM 2009 O O . PHE A 1 243 ? -22.794 1.459 19.429 1.00 90.38 243 PHE A O 1
ATOM 2016 N N . LEU A 1 244 ? -20.553 1.373 19.414 1.00 91.19 244 LEU A N 1
ATOM 2017 C CA . LEU A 1 244 ? -20.390 1.284 20.866 1.00 91.19 244 LEU A CA 1
ATOM 2018 C C . LEU A 1 244 ? -20.963 2.502 21.600 1.00 91.19 244 LEU A C 1
ATOM 2020 O O . LEU A 1 244 ? -21.601 2.346 22.633 1.00 91.19 244 LEU A O 1
ATOM 2024 N N . LYS A 1 245 ? -20.793 3.712 21.058 1.00 88.0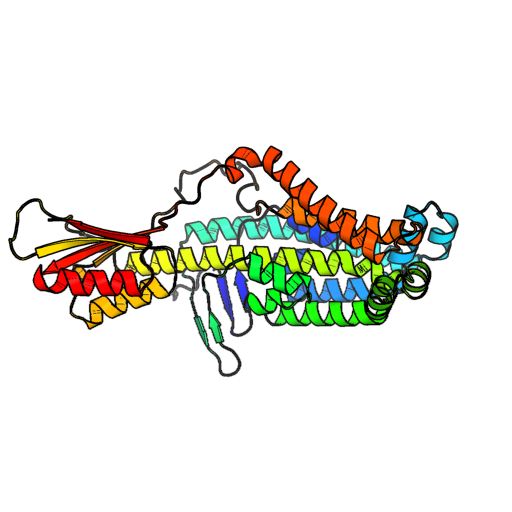6 245 LYS A N 1
ATOM 2025 C CA . LYS A 1 245 ? -21.366 4.938 21.629 1.00 88.06 245 LYS A CA 1
ATOM 2026 C C . LYS A 1 245 ? -22.893 4.969 21.547 1.00 88.06 245 LYS A C 1
ATOM 2028 O O . LYS A 1 245 ? -23.544 5.308 22.523 1.00 88.06 245 LYS A O 1
ATOM 2033 N N . GLU A 1 246 ? -23.468 4.624 20.398 1.00 86.81 246 GLU A N 1
ATOM 2034 C CA . GLU A 1 246 ? -24.924 4.594 20.211 1.00 86.81 246 GLU A CA 1
ATOM 2035 C C . GLU A 1 246 ? -25.573 3.487 21.053 1.00 86.81 246 GLU A C 1
ATOM 2037 O O . GLU A 1 246 ? -26.723 3.635 21.464 1.00 86.81 246 GLU A O 1
ATOM 2042 N N . ASN A 1 247 ? -24.850 2.389 21.317 1.00 89.75 247 ASN A N 1
ATOM 2043 C CA . ASN A 1 247 ? -25.432 1.209 21.940 1.00 89.75 247 ASN A CA 1
ATOM 2044 C C . ASN A 1 247 ? -25.104 1.019 23.430 1.00 89.75 247 ASN A C 1
ATOM 2046 O O . ASN A 1 247 ? -25.978 0.585 24.176 1.00 89.75 247 ASN A O 1
ATOM 2050 N N . TYR A 1 248 ? -23.898 1.367 23.872 1.00 89.19 248 TYR A N 1
ATOM 2051 C CA . TYR A 1 248 ? -23.363 1.039 25.201 1.00 89.19 248 TYR A CA 1
ATOM 2052 C C . TYR A 1 248 ? -22.882 2.276 25.987 1.00 89.19 248 TYR A C 1
ATOM 2054 O O . TYR A 1 248 ? -22.129 2.154 26.955 1.00 89.19 248 TYR A O 1
ATOM 2062 N N . GLN A 1 249 ? -23.292 3.485 25.580 1.00 84.88 249 GLN A N 1
ATOM 2063 C CA . GLN A 1 249 ? -23.099 4.719 26.355 1.00 84.88 249 GLN A CA 1
ATOM 2064 C C . GLN A 1 249 ? -24.452 5.395 26.623 1.00 84.88 249 GLN A C 1
ATOM 2066 O O . GLN A 1 249 ? -24.889 6.227 25.825 1.00 84.88 249 GLN A O 1
ATOM 2071 N N . PRO A 1 250 ? -25.141 5.059 27.730 1.00 71.56 250 PRO A N 1
ATOM 2072 C CA . PRO A 1 250 ? -26.385 5.732 28.092 1.00 71.56 250 PRO A CA 1
ATOM 2073 C C . PRO A 1 250 ? -26.141 7.223 28.391 1.00 71.56 250 PRO A C 1
ATOM 2075 O O . PRO A 1 250 ? -25.156 7.575 29.041 1.00 71.56 250 PRO A O 1
ATOM 2078 N N . GLU A 1 251 ? -27.061 8.107 27.972 1.00 68.12 251 GLU A N 1
ATOM 2079 C CA . GLU A 1 251 ? -26.976 9.564 28.230 1.00 68.12 251 GLU A CA 1
ATOM 2080 C C . GLU A 1 251 ? -26.894 9.893 29.732 1.00 68.12 251 GLU A C 1
ATOM 2082 O O . GLU A 1 251 ? -26.279 10.880 30.138 1.00 68.12 251 GLU A O 1
ATOM 2087 N N . HIS A 1 252 ? -27.477 9.030 30.567 1.00 68.12 252 HIS A N 1
ATOM 2088 C CA . HIS A 1 252 ? -27.429 9.101 32.023 1.00 68.12 252 HIS A CA 1
ATOM 2089 C C . HIS A 1 252 ? -26.693 7.890 32.597 1.00 68.12 252 HIS A C 1
ATOM 2091 O O . HIS A 1 252 ? -27.282 7.052 33.281 1.00 68.12 252 HIS A O 1
ATOM 2097 N N . PHE A 1 253 ? -25.394 7.787 32.318 1.00 67.94 253 PHE A N 1
ATOM 2098 C CA . PHE A 1 253 ? -24.560 6.775 32.955 1.00 67.94 253 PHE A CA 1
ATOM 2099 C C . PHE A 1 253 ? -24.448 7.045 34.463 1.00 67.94 253 PHE A C 1
ATOM 2101 O O . PHE A 1 253 ? -23.870 8.048 34.896 1.00 67.94 253 PHE A O 1
ATOM 2108 N N . LYS A 1 254 ? -25.004 6.145 35.279 1.00 66.50 254 LYS A N 1
ATOM 2109 C CA . LYS A 1 254 ? -24.784 6.156 36.726 1.00 66.50 254 LYS A CA 1
ATOM 2110 C C . LYS A 1 254 ? -23.406 5.559 36.985 1.00 66.50 254 LYS A C 1
ATOM 2112 O O . LYS A 1 254 ? -23.237 4.349 36.946 1.00 66.50 254 LYS A O 1
ATOM 2117 N N . MET A 1 255 ? -22.425 6.425 37.234 1.00 67.06 255 MET A N 1
ATOM 2118 C CA . MET A 1 255 ? -21.092 5.994 37.658 1.00 67.06 255 MET A CA 1
ATOM 2119 C C . MET A 1 255 ? -21.191 5.052 38.874 1.00 67.06 255 MET A C 1
ATOM 2121 O O . MET A 1 255 ? -22.038 5.308 39.741 1.00 67.06 255 MET A O 1
ATOM 2125 N N . PRO A 1 256 ? -20.312 4.033 38.979 1.00 64.25 256 PRO A N 1
ATOM 2126 C CA . PRO A 1 256 ? -20.249 3.126 40.124 1.00 64.25 256 PRO A CA 1
ATOM 2127 C C . PRO A 1 256 ? -20.311 3.900 41.446 1.00 64.25 256 PRO A C 1
ATOM 2129 O O . PRO A 1 256 ? -19.451 4.743 41.727 1.00 64.25 256 PRO A O 1
ATOM 2132 N N . GLN A 1 257 ? -21.359 3.675 42.241 1.00 60.69 257 GLN A N 1
ATOM 2133 C CA . GLN A 1 257 ? -21.549 4.389 43.503 1.00 60.69 257 GLN A CA 1
ATOM 2134 C C . GLN A 1 257 ? -20.752 3.723 44.628 1.00 60.69 257 GLN A C 1
ATOM 2136 O O . GLN A 1 257 ? -20.659 2.506 44.721 1.00 60.69 257 GLN A O 1
ATOM 2141 N N . LYS A 1 258 ? -20.210 4.539 45.538 1.00 55.84 258 LYS A N 1
ATOM 2142 C CA . LYS A 1 258 ? -19.411 4.091 46.696 1.00 55.84 258 LYS A CA 1
ATOM 2143 C C . LYS A 1 258 ? -20.227 3.298 47.735 1.00 55.84 258 LYS A C 1
ATOM 2145 O O . LYS A 1 258 ? -19.664 2.718 48.663 1.00 55.84 258 LYS A O 1
ATOM 2150 N N . THR A 1 259 ? -21.552 3.321 47.624 1.00 52.22 259 THR A N 1
ATOM 2151 C CA . THR A 1 259 ? -22.491 2.610 48.491 1.00 52.22 259 THR A CA 1
ATOM 2152 C C . THR A 1 259 ? -22.481 1.123 48.155 1.00 52.22 259 THR A C 1
ATOM 2154 O O . THR A 1 259 ? -23.125 0.686 47.207 1.00 52.22 259 THR A O 1
ATOM 2157 N N . LYS A 1 260 ? -21.749 0.348 48.965 1.00 52.53 260 LYS A N 1
ATOM 2158 C CA . LYS A 1 260 ? -21.708 -1.120 48.930 1.00 52.53 260 LYS A CA 1
ATOM 2159 C C . LYS A 1 260 ? -23.121 -1.713 48.975 1.00 52.53 260 LYS A C 1
ATOM 2161 O O . LYS A 1 260 ? -23.674 -1.907 50.057 1.00 52.53 260 LYS A O 1
ATOM 2166 N N . LYS A 1 261 ? -23.682 -2.077 47.823 1.00 57.53 261 LYS A N 1
ATOM 2167 C CA . LYS A 1 261 ? -24.586 -3.229 47.777 1.00 57.53 261 LYS A CA 1
ATOM 2168 C C . LYS A 1 261 ? -23.682 -4.458 47.837 1.00 57.53 261 LYS A C 1
ATOM 2170 O O . LYS A 1 261 ? -22.822 -4.602 46.981 1.00 57.53 261 LYS A O 1
ATOM 2175 N N . ARG A 1 262 ? -23.819 -5.293 48.873 1.00 59.66 262 ARG A N 1
ATOM 2176 C CA . ARG A 1 262 ? -22.943 -6.463 49.105 1.00 59.66 262 ARG A CA 1
ATOM 2177 C C . ARG A 1 262 ? -22.947 -7.482 47.952 1.00 59.66 262 ARG A C 1
ATOM 2179 O O . ARG A 1 262 ? -22.033 -8.296 47.892 1.00 59.66 262 ARG A O 1
ATOM 2186 N N . ASP A 1 263 ? -23.924 -7.392 47.053 1.00 74.12 263 ASP A N 1
ATOM 2187 C CA . ASP A 1 263 ? -24.192 -8.411 46.037 1.00 74.12 263 ASP A CA 1
ATOM 2188 C C . ASP A 1 263 ? -23.721 -8.027 44.624 1.00 74.12 263 ASP A C 1
ATOM 2190 O O . ASP A 1 263 ? -23.750 -8.876 43.739 1.00 74.12 263 ASP A O 1
ATOM 2194 N N . PHE A 1 264 ? -23.271 -6.782 44.402 1.00 78.12 264 PHE A N 1
ATOM 2195 C CA . PHE A 1 264 ? -22.850 -6.286 43.084 1.00 78.12 264 PHE A CA 1
ATOM 2196 C C . PHE A 1 264 ? -21.359 -5.942 43.056 1.00 78.12 264 PHE A C 1
ATOM 2198 O O . PHE A 1 264 ? -20.826 -5.316 43.973 1.00 78.12 264 PHE A O 1
ATOM 2205 N N . MET A 1 265 ? -20.701 -6.323 41.966 1.00 85.69 265 MET A N 1
ATOM 2206 C CA . MET A 1 265 ? -19.285 -6.122 41.686 1.00 85.69 265 MET A CA 1
ATOM 2207 C C . MET A 1 265 ? -19.130 -5.417 40.336 1.00 85.69 265 MET A C 1
ATOM 2209 O O . MET A 1 265 ? -19.908 -5.649 39.412 1.00 85.69 265 MET A O 1
ATOM 2213 N N . HIS A 1 266 ? -18.098 -4.579 40.205 1.00 88.56 266 HIS A N 1
ATOM 2214 C CA . HIS A 1 266 ? -17.762 -3.979 38.916 1.00 88.56 266 HIS A CA 1
ATOM 2215 C C . HIS A 1 266 ? -16.506 -4.624 38.339 1.00 88.56 266 HIS A C 1
ATOM 2217 O O . HIS A 1 266 ? -15.488 -4.757 39.023 1.00 88.56 266 HIS A O 1
ATOM 2223 N N . ILE A 1 267 ? -16.564 -4.989 37.064 1.00 91.25 267 ILE A N 1
ATOM 2224 C CA . ILE A 1 267 ? -15.445 -5.543 36.310 1.00 91.25 267 ILE A CA 1
ATOM 2225 C C . ILE A 1 267 ? -15.026 -4.517 35.269 1.00 91.25 267 ILE A C 1
ATOM 2227 O O . ILE A 1 267 ? -15.839 -4.054 34.470 1.00 91.25 267 ILE A O 1
ATOM 2231 N N . ILE A 1 268 ? -13.746 -4.155 35.282 1.00 93.31 268 ILE A N 1
ATOM 2232 C CA . ILE A 1 268 ? -13.162 -3.255 34.293 1.00 93.31 268 ILE A CA 1
ATOM 2233 C C . ILE A 1 268 ? -12.290 -4.086 33.368 1.00 93.31 268 ILE A C 1
ATOM 2235 O O . ILE A 1 268 ? -11.398 -4.804 33.819 1.00 93.31 268 ILE A O 1
ATOM 2239 N N . SER A 1 269 ? -12.528 -3.970 32.069 1.00 94.06 269 SER A N 1
ATOM 2240 C CA . SER A 1 269 ? -11.737 -4.648 31.054 1.00 94.06 269 SER A CA 1
ATOM 2241 C C . SER A 1 269 ? -11.274 -3.686 29.977 1.00 94.06 269 SER A C 1
ATOM 2243 O O . SER A 1 269 ? -11.853 -2.621 29.763 1.00 94.06 269 SER A O 1
ATOM 2245 N N . THR A 1 270 ? -10.191 -4.042 29.302 1.00 94.25 270 THR A N 1
ATOM 2246 C CA . THR A 1 270 ? -9.641 -3.248 28.212 1.00 94.25 270 THR A CA 1
ATOM 2247 C C . THR A 1 270 ? -9.496 -4.089 26.960 1.00 94.25 270 THR A C 1
ATOM 2249 O O . THR A 1 270 ? -9.032 -5.224 27.005 1.00 94.25 270 THR A O 1
ATOM 2252 N N . PHE A 1 271 ? -9.873 -3.506 25.829 1.00 92.88 271 PHE A N 1
ATOM 2253 C CA . PHE A 1 271 ? -9.882 -4.156 24.527 1.00 92.88 271 PHE A CA 1
ATOM 2254 C C . PHE A 1 271 ? -9.202 -3.287 23.472 1.00 92.88 271 PHE A C 1
ATOM 2256 O O . PHE A 1 271 ? -8.976 -2.079 23.635 1.00 92.88 271 PHE A O 1
ATOM 2263 N N . ARG A 1 272 ? -8.887 -3.932 22.350 1.00 90.81 272 ARG A N 1
ATOM 2264 C CA . ARG A 1 272 ? -8.639 -3.257 21.074 1.00 90.81 272 ARG A CA 1
ATOM 2265 C C . ARG A 1 272 ? -9.916 -3.269 20.252 1.00 90.81 272 ARG A C 1
ATOM 2267 O O . ARG A 1 272 ? -10.776 -4.121 20.455 1.00 90.81 272 ARG A O 1
ATOM 2274 N N . HIS A 1 273 ? -9.996 -2.369 19.282 1.00 89.94 273 HIS A N 1
ATOM 2275 C CA . HIS A 1 273 ? -11.033 -2.461 18.267 1.00 89.94 273 HIS A CA 1
ATOM 2276 C C . HIS A 1 273 ? -10.873 -3.746 17.446 1.00 89.94 273 HIS A C 1
ATOM 2278 O O . HIS A 1 273 ? -9.850 -3.930 16.782 1.00 89.94 273 HIS A O 1
ATOM 2284 N N . ASN A 1 274 ? -11.868 -4.628 17.521 1.00 91.12 274 ASN A N 1
ATOM 2285 C CA . ASN A 1 274 ? -11.936 -5.914 16.827 1.00 91.12 274 ASN A CA 1
ATOM 2286 C C . ASN A 1 274 ? -13.387 -6.431 16.869 1.00 91.12 274 ASN A C 1
ATOM 2288 O O . ASN A 1 274 ? -14.114 -6.100 17.804 1.00 91.12 274 ASN A O 1
ATOM 2292 N N . ALA A 1 275 ? -13.802 -7.267 15.919 1.00 91.75 275 ALA A N 1
ATOM 2293 C CA . ALA A 1 275 ? -15.100 -7.945 15.947 1.00 91.75 275 ALA A CA 1
ATOM 2294 C C . ALA A 1 275 ? -15.283 -8.830 17.200 1.00 91.75 275 ALA A C 1
ATOM 2296 O O . ALA A 1 275 ? -16.395 -8.953 17.704 1.00 91.75 275 ALA A O 1
ATOM 2297 N N . LEU A 1 276 ? -14.192 -9.373 17.764 1.00 92.69 276 LEU A N 1
ATOM 2298 C CA . LEU A 1 276 ? -14.230 -10.147 19.018 1.00 92.69 276 LEU A CA 1
ATOM 2299 C C . LEU A 1 276 ? -14.817 -9.366 20.202 1.00 92.69 276 LEU A C 1
ATOM 2301 O O . LEU A 1 276 ? -15.425 -9.969 21.076 1.00 92.69 276 LEU A O 1
ATOM 2305 N N . LEU A 1 277 ? -14.664 -8.037 20.224 1.00 93.56 277 LEU A N 1
ATOM 2306 C CA . LEU A 1 277 ? -15.264 -7.200 21.261 1.00 93.56 277 LEU A CA 1
ATOM 2307 C C . LEU A 1 277 ? -16.795 -7.216 21.172 1.00 93.56 277 LEU A C 1
ATOM 2309 O O . LEU A 1 277 ? -17.468 -7.320 22.190 1.00 93.56 277 LEU A O 1
ATOM 2313 N N . GLU A 1 278 ? -17.349 -7.111 19.966 1.00 92.94 278 GLU A N 1
ATOM 2314 C CA . GLU A 1 278 ? -18.801 -7.171 19.763 1.00 92.94 278 GLU A CA 1
ATOM 2315 C C . GLU A 1 278 ? -19.348 -8.563 20.082 1.00 92.94 278 GLU A C 1
ATOM 2317 O O . GLU A 1 278 ? -20.430 -8.678 20.653 1.00 92.94 278 GLU A O 1
ATOM 2322 N N . LEU A 1 279 ? -18.568 -9.611 19.798 1.00 94.38 279 LEU A N 1
ATOM 2323 C CA . LEU A 1 279 ? -18.916 -10.981 20.170 1.00 94.38 279 LEU A CA 1
ATOM 2324 C C . LEU A 1 279 ? -18.914 -11.166 21.696 1.00 94.38 279 LEU A C 1
ATOM 2326 O O . LEU A 1 279 ? -19.881 -11.692 22.236 1.00 94.38 279 LEU A O 1
ATOM 2330 N N . ALA A 1 280 ? -17.918 -10.618 22.402 1.00 95.25 280 ALA A N 1
ATOM 2331 C CA . ALA A 1 280 ? -17.880 -10.616 23.865 1.00 95.25 280 ALA A CA 1
ATOM 2332 C C . ALA A 1 280 ? -19.096 -9.904 24.480 1.00 95.25 280 ALA A C 1
ATOM 2334 O O . ALA A 1 280 ? -19.683 -10.393 25.441 1.00 95.25 280 ALA A O 1
ATOM 2335 N N . LEU A 1 281 ? -19.491 -8.753 23.922 1.00 94.94 281 LEU A N 1
ATOM 2336 C CA . LEU A 1 281 ? -20.675 -8.011 24.369 1.00 94.94 281 LEU A CA 1
ATOM 2337 C C . LEU A 1 281 ? -21.960 -8.819 24.149 1.00 94.94 281 LEU A C 1
ATOM 2339 O O . LEU A 1 281 ? -22.792 -8.896 25.050 1.00 94.94 281 LEU A O 1
ATOM 2343 N N . SER A 1 282 ? -22.088 -9.471 22.991 1.00 95.31 282 SER A N 1
ATOM 2344 C CA . SER A 1 282 ? -23.213 -10.365 22.701 1.00 95.31 282 SER A CA 1
ATOM 2345 C C . SER A 1 282 ? -23.264 -11.555 23.666 1.00 95.31 282 SER A C 1
ATOM 2347 O O . SER A 1 282 ? -24.340 -11.903 24.147 1.00 95.31 282 SER A O 1
ATOM 2349 N N . ASP A 1 283 ? -22.124 -12.169 23.981 1.00 95.56 283 ASP A N 1
ATOM 2350 C CA . ASP A 1 283 ? -22.047 -13.302 24.909 1.00 95.56 283 ASP A CA 1
ATOM 2351 C C . ASP A 1 283 ? -22.402 -12.905 26.347 1.00 95.56 283 ASP A C 1
ATOM 2353 O O . ASP A 1 283 ? -23.067 -13.667 27.052 1.00 95.56 283 ASP A O 1
ATOM 2357 N N . LEU A 1 284 ? -22.014 -11.702 26.781 1.00 94.19 284 LEU A N 1
ATOM 2358 C CA . LEU A 1 284 ? -22.420 -11.154 28.078 1.00 94.19 284 LEU A CA 1
ATOM 2359 C C . LEU A 1 284 ? -23.942 -10.968 28.154 1.00 94.19 284 LEU A C 1
ATOM 2361 O O . LEU A 1 284 ? -24.558 -11.372 29.143 1.00 94.19 284 LEU A O 1
ATOM 2365 N N . GLU A 1 285 ? -24.552 -10.417 27.101 1.00 93.81 285 GLU A N 1
ATOM 2366 C CA . GLU A 1 285 ? -26.006 -10.239 27.014 1.00 93.81 285 GLU A CA 1
ATOM 2367 C C . GLU A 1 285 ? -26.748 -11.585 27.013 1.00 93.81 285 GLU A C 1
ATOM 2369 O O . GLU A 1 285 ? -27.704 -11.771 27.769 1.00 93.81 285 GLU A O 1
ATOM 2374 N N . LEU A 1 286 ? -26.274 -12.562 26.229 1.00 94.00 286 LEU A N 1
ATOM 2375 C CA . LEU A 1 286 ? -26.857 -13.908 26.168 1.00 94.00 286 LEU A CA 1
ATOM 2376 C C . LEU A 1 286 ? -26.790 -14.650 27.507 1.00 94.00 286 LEU A C 1
ATOM 2378 O O . LEU A 1 286 ? -27.662 -15.468 27.802 1.00 94.00 286 LEU A O 1
ATOM 2382 N N . ARG A 1 287 ? -25.775 -14.366 28.331 1.00 92.44 287 ARG A N 1
ATOM 2383 C CA . ARG A 1 287 ? -25.610 -14.966 29.662 1.00 92.44 287 ARG A CA 1
ATOM 2384 C C . ARG A 1 287 ? -26.259 -14.162 30.791 1.00 92.44 287 ARG A C 1
ATOM 2386 O O . ARG A 1 287 ? -26.017 -14.452 31.960 1.00 92.44 287 ARG A O 1
ATOM 2393 N N . GLY A 1 288 ? -27.127 -13.210 30.450 1.00 89.44 288 GLY A N 1
ATOM 2394 C CA . GLY A 1 288 ? -28.019 -12.547 31.399 1.00 89.44 288 GLY A CA 1
ATOM 2395 C C . GLY A 1 288 ? -27.485 -11.251 32.002 1.00 89.44 288 GLY A C 1
ATOM 2396 O O . GLY A 1 288 ? -28.109 -10.737 32.928 1.00 89.44 288 GLY A O 1
ATOM 2397 N N . ILE A 1 289 ? -26.379 -10.694 31.490 1.00 89.88 289 ILE A N 1
ATOM 2398 C CA . ILE A 1 289 ? -25.947 -9.344 31.868 1.00 89.88 289 ILE A CA 1
ATOM 2399 C C . ILE A 1 289 ? -26.748 -8.335 31.038 1.00 89.88 289 ILE A C 1
ATOM 2401 O O . ILE A 1 289 ? -26.591 -8.284 29.816 1.00 89.88 289 ILE A O 1
ATOM 2405 N N . PRO A 1 290 ? -27.614 -7.514 31.655 1.00 87.69 290 PRO A N 1
ATOM 2406 C CA . PRO A 1 290 ? -28.395 -6.550 30.907 1.00 87.69 290 PRO A CA 1
ATOM 2407 C C . PRO A 1 290 ? -27.476 -5.465 30.352 1.00 87.69 290 PRO A C 1
ATOM 2409 O O . PRO A 1 290 ? -26.538 -5.006 31.003 1.00 87.69 290 PRO A O 1
ATOM 2412 N N . ARG A 1 291 ? -27.796 -4.996 29.152 1.00 87.06 291 ARG A N 1
ATOM 2413 C CA . ARG A 1 291 ? -27.012 -3.980 28.449 1.00 87.06 291 ARG A CA 1
ATOM 2414 C C . ARG A 1 291 ? -26.854 -2.664 29.221 1.00 87.06 291 ARG A C 1
ATOM 2416 O O . ARG A 1 291 ? -25.855 -1.979 29.053 1.00 87.06 291 ARG A O 1
ATOM 2423 N N . GLU A 1 292 ? -27.802 -2.329 30.094 1.00 85.25 292 GLU A N 1
ATOM 2424 C CA . GLU A 1 292 ? -27.739 -1.154 30.978 1.00 85.25 292 GLU A CA 1
ATOM 2425 C C . GLU A 1 292 ? -26.584 -1.220 31.989 1.00 85.25 292 GLU A C 1
ATOM 2427 O O . GLU A 1 292 ? -26.067 -0.181 32.399 1.00 85.25 292 GLU A O 1
ATOM 2432 N N . ASN A 1 293 ? -26.148 -2.432 32.336 1.00 87.38 293 ASN A N 1
ATOM 2433 C CA . ASN A 1 293 ? -25.036 -2.676 33.248 1.00 87.38 293 ASN A CA 1
ATOM 2434 C C . ASN A 1 293 ? -23.679 -2.697 32.532 1.00 87.38 293 ASN A C 1
ATOM 2436 O O . ASN A 1 293 ? -22.647 -2.883 33.177 1.00 87.38 293 ASN A O 1
ATOM 2440 N N . ILE A 1 294 ? -23.664 -2.543 31.206 1.00 90.00 294 ILE A N 1
ATOM 2441 C CA . ILE A 1 294 ? -22.454 -2.569 30.394 1.00 90.00 294 ILE A CA 1
ATOM 2442 C C . ILE A 1 294 ? -22.204 -1.166 29.853 1.00 90.00 294 ILE A C 1
ATOM 2444 O O . ILE A 1 294 ? -22.956 -0.639 29.036 1.00 90.00 294 ILE A O 1
ATOM 2448 N N . PHE A 1 295 ? -21.089 -0.580 30.265 1.00 90.81 295 PHE A N 1
ATOM 2449 C CA . PHE A 1 295 ? -20.603 0.682 29.739 1.00 90.81 295 PHE A CA 1
ATOM 2450 C C . PHE A 1 295 ? -19.346 0.466 28.911 1.00 90.81 295 PHE A C 1
ATOM 2452 O O . PHE A 1 295 ? -18.366 -0.114 29.382 1.00 90.81 295 PHE A O 1
ATOM 2459 N N . VAL A 1 296 ? -19.357 0.974 27.678 1.00 92.06 296 VAL A N 1
ATOM 2460 C CA . VAL A 1 296 ? -18.219 0.857 26.763 1.00 92.06 296 VAL A CA 1
ATOM 2461 C C . VAL A 1 296 ? -17.732 2.232 26.332 1.00 92.06 296 VAL A C 1
ATOM 2463 O O . VAL A 1 296 ? -18.426 2.970 25.636 1.00 92.06 296 VAL A O 1
ATOM 2466 N N . ALA A 1 297 ? -16.492 2.566 26.676 1.00 90.00 297 ALA A N 1
ATOM 2467 C CA . ALA A 1 297 ? -15.825 3.789 26.250 1.00 90.00 297 ALA A CA 1
ATOM 2468 C C . ALA A 1 297 ? -14.724 3.498 25.230 1.00 90.00 297 ALA A C 1
ATOM 2470 O O . ALA A 1 297 ? -13.692 2.916 25.559 1.00 90.00 297 ALA A O 1
ATOM 2471 N N . SER A 1 298 ? -14.910 3.957 23.992 1.00 89.19 298 SER A N 1
ATOM 2472 C CA . SER A 1 298 ? -13.820 4.020 23.016 1.00 89.19 298 SER A CA 1
ATOM 2473 C C . SER A 1 298 ? -12.946 5.244 23.306 1.00 89.19 298 SER A C 1
ATOM 2475 O O . SER A 1 298 ? -13.432 6.372 23.399 1.00 89.19 298 SER A O 1
ATOM 2477 N N . LEU A 1 299 ? -11.647 5.016 23.478 1.00 83.25 299 LEU A N 1
ATOM 2478 C CA . LEU A 1 299 ? -10.658 6.049 23.750 1.00 83.25 299 LEU A CA 1
ATOM 2479 C C . LEU A 1 299 ? -10.254 6.723 22.436 1.00 83.25 299 LEU A C 1
ATOM 2481 O O . LEU A 1 299 ? -9.381 6.254 21.700 1.00 83.25 299 LEU A O 1
ATOM 2485 N N . GLU A 1 300 ? -10.877 7.859 22.137 1.00 66.19 300 GLU A N 1
ATOM 2486 C CA . GLU A 1 300 ? -10.522 8.635 20.955 1.00 66.19 300 GLU A CA 1
ATOM 2487 C C . GLU A 1 300 ? -9.126 9.263 21.102 1.00 66.19 300 GLU A C 1
ATOM 2489 O O . GLU A 1 300 ? -8.895 10.168 21.902 1.00 66.19 300 GLU A O 1
ATOM 2494 N N . LYS A 1 301 ? -8.183 8.856 20.243 1.00 56.22 301 LYS A N 1
ATOM 2495 C CA . LYS A 1 301 ? -6.942 9.625 20.016 1.00 56.22 301 LYS A CA 1
ATOM 2496 C C . LYS A 1 301 ? -7.210 10.945 19.279 1.00 56.22 301 LYS A C 1
ATOM 2498 O O . LYS A 1 301 ? -6.388 11.860 19.331 1.00 56.22 301 LYS A O 1
ATOM 2503 N N . PHE A 1 302 ? -8.338 11.047 18.574 1.00 50.16 302 PHE A N 1
ATOM 2504 C CA . PHE A 1 302 ? -8.720 12.218 17.788 1.00 50.16 302 PHE A CA 1
ATOM 2505 C C . PHE A 1 302 ? -9.398 13.263 18.671 1.00 50.16 302 PHE A C 1
ATOM 2507 O O . PHE A 1 302 ? -10.595 13.492 18.572 1.00 50.16 302 PHE A O 1
ATOM 2514 N N . SER A 1 303 ? -8.629 13.947 19.518 1.00 35.03 303 SER A N 1
ATOM 2515 C CA . SER A 1 303 ? -9.153 15.159 20.143 1.00 35.03 303 SER A CA 1
ATOM 2516 C C . SER A 1 303 ? -9.466 16.181 19.037 1.00 35.03 303 SER A C 1
ATOM 2518 O O . SER A 1 303 ? -8.550 16.557 18.297 1.00 35.03 303 SER A O 1
ATOM 2520 N N . PRO A 1 304 ? -10.710 16.683 18.914 1.00 38.53 304 PRO A N 1
ATOM 2521 C CA . PRO A 1 304 ? -11.086 17.715 17.954 1.00 38.53 304 PRO A CA 1
ATOM 2522 C C . PRO A 1 304 ? -10.579 19.080 18.435 1.00 38.53 304 PRO A C 1
ATOM 2524 O O . PRO A 1 304 ? -11.303 20.074 18.418 1.00 38.53 304 PRO A O 1
ATOM 2527 N N . LYS A 1 305 ? -9.328 19.168 18.905 1.00 32.19 305 LYS A N 1
ATOM 2528 C CA . LYS A 1 305 ? -8.697 20.460 19.153 1.00 32.19 305 LYS A CA 1
ATOM 2529 C C . LYS A 1 305 ? -8.528 21.122 17.800 1.00 32.19 305 LYS A C 1
ATOM 2531 O O . LYS A 1 305 ? -7.558 20.852 17.105 1.00 32.19 305 LYS A O 1
ATOM 2536 N N . PHE A 1 306 ? -9.492 21.978 17.464 1.00 44.75 306 PHE A N 1
ATOM 2537 C CA . PHE A 1 306 ? -9.538 22.927 16.357 1.00 44.75 306 PHE A CA 1
ATOM 2538 C C . PHE A 1 306 ? -8.153 23.512 16.058 1.00 44.75 306 PHE A C 1
ATOM 2540 O O . PHE A 1 306 ? -7.774 24.579 16.537 1.00 44.75 306 PHE A O 1
ATOM 2547 N N . HIS A 1 307 ? -7.355 22.792 15.278 1.00 37.09 307 HIS A N 1
ATOM 2548 C CA . HIS A 1 307 ? -6.069 23.265 14.814 1.00 37.09 307 HIS A CA 1
ATOM 2549 C C . HIS A 1 307 ? -6.318 23.944 13.480 1.00 37.09 307 HIS A C 1
ATOM 2551 O O . HIS A 1 307 ? -6.935 23.373 12.581 1.00 37.09 307 HIS A O 1
ATOM 2557 N N . LYS A 1 308 ? -5.904 25.218 13.414 1.00 38.28 308 LYS A N 1
ATOM 2558 C CA . LYS A 1 308 ? -5.953 26.111 12.250 1.00 38.28 308 LYS A CA 1
ATOM 2559 C C . LYS A 1 308 ? -5.937 25.304 10.950 1.00 38.28 308 LYS A C 1
ATOM 2561 O O . LYS A 1 308 ? -5.003 24.534 10.744 1.00 38.28 308 LYS A O 1
ATOM 2566 N N . VAL A 1 309 ? -6.898 25.585 10.063 1.00 46.34 309 VAL A N 1
ATOM 2567 C CA . VAL A 1 309 ? -7.145 25.033 8.703 1.00 46.34 309 VAL A CA 1
ATOM 2568 C C . VAL A 1 309 ? -5.884 24.875 7.818 1.00 46.34 309 VAL A C 1
ATOM 2570 O O . VAL A 1 309 ? -5.930 24.282 6.745 1.00 46.34 309 VAL A O 1
ATOM 2573 N N . ARG A 1 310 ? -4.736 25.380 8.276 1.00 38.19 310 ARG A N 1
ATOM 2574 C CA . ARG A 1 310 ? -3.455 25.476 7.588 1.00 38.19 310 ARG A CA 1
ATOM 2575 C C . ARG A 1 310 ? -2.339 24.571 8.136 1.00 38.19 310 ARG A C 1
ATOM 2577 O O . ARG A 1 310 ? -1.303 24.489 7.483 1.00 38.19 310 ARG A O 1
ATOM 2584 N N . LYS A 1 311 ? -2.479 23.897 9.291 1.00 39.72 311 LYS A N 1
ATOM 2585 C CA . LYS A 1 311 ? -1.392 23.037 9.812 1.00 39.72 311 LYS A CA 1
ATOM 2586 C C . LYS A 1 311 ? -1.383 21.654 9.141 1.00 39.72 311 LYS A C 1
ATOM 2588 O O . LYS A 1 311 ? -1.960 20.701 9.630 1.00 39.72 311 LYS A O 1
ATOM 2593 N N . ASN A 1 312 ? -0.626 21.618 8.043 1.00 41.91 312 ASN A N 1
ATOM 2594 C CA . ASN A 1 312 ? 0.165 20.523 7.479 1.00 41.91 312 ASN A CA 1
ATOM 2595 C C . ASN A 1 312 ? -0.558 19.225 7.078 1.00 41.91 312 ASN A C 1
ATOM 2597 O O . ASN A 1 312 ? -0.939 18.416 7.913 1.00 41.91 312 ASN A O 1
ATOM 2601 N N . HIS A 1 313 ? -0.502 18.937 5.772 1.00 48.69 313 HIS A N 1
ATOM 2602 C CA . HIS A 1 313 ? -0.726 17.651 5.082 1.00 48.69 313 HIS A CA 1
ATOM 2603 C C . HIS A 1 313 ? 0.053 16.437 5.652 1.00 48.69 313 HIS A C 1
ATOM 2605 O O . HIS A 1 313 ? 0.092 15.373 5.043 1.00 48.69 313 HIS A O 1
ATOM 2611 N N . LYS A 1 314 ? 0.700 16.583 6.813 1.00 46.06 314 LYS A N 1
ATOM 2612 C CA . LYS A 1 314 ? 1.525 15.576 7.471 1.00 46.06 314 LYS A CA 1
ATOM 2613 C C . LYS A 1 314 ? 0.704 14.519 8.203 1.00 46.06 314 LYS A C 1
ATOM 2615 O O . LYS A 1 314 ? 1.261 13.463 8.450 1.00 46.06 314 LYS A O 1
ATOM 2620 N N . GLU A 1 315 ? -0.559 14.740 8.572 1.00 48.06 315 GLU A N 1
ATOM 2621 C CA . GLU A 1 315 ? -1.319 13.765 9.383 1.00 48.06 315 GLU A CA 1
ATOM 2622 C C . GLU A 1 315 ? -1.817 12.543 8.592 1.00 48.06 315 GLU A C 1
ATOM 2624 O O . GLU A 1 315 ? -1.814 11.437 9.135 1.00 48.06 315 GLU A O 1
ATOM 2629 N N . GLY A 1 316 ? -2.158 12.714 7.310 1.00 48.72 316 GLY A N 1
ATOM 2630 C CA . GLY A 1 316 ? -2.636 11.629 6.439 1.00 48.72 316 GLY A CA 1
ATOM 2631 C C . GLY A 1 316 ? -1.548 10.664 5.956 1.00 48.72 316 GLY A C 1
ATOM 2632 O O . GLY A 1 316 ? -1.864 9.534 5.603 1.00 48.72 316 GLY A O 1
ATOM 2633 N N . ALA A 1 317 ? -0.285 11.096 5.990 1.00 57.16 317 ALA A N 1
ATOM 2634 C CA . ALA A 1 317 ? 0.859 10.350 5.478 1.00 57.16 317 ALA A CA 1
ATOM 2635 C C . ALA A 1 317 ? 1.242 9.145 6.361 1.00 57.16 317 ALA A C 1
ATOM 2637 O O . ALA A 1 317 ? 1.442 9.308 7.580 1.00 57.16 317 ALA A O 1
ATOM 2638 N N . SER A 1 318 ? 1.371 7.957 5.755 1.00 70.12 318 SER A N 1
ATOM 2639 C CA . SER A 1 318 ? 1.942 6.768 6.405 1.00 70.12 318 SER A CA 1
ATOM 2640 C C . SER A 1 318 ? 3.413 7.012 6.773 1.00 70.12 318 SER A C 1
ATOM 2642 O O . SER A 1 318 ? 4.145 7.718 6.085 1.00 70.12 318 SER A O 1
ATOM 2644 N N . LYS A 1 319 ? 3.869 6.427 7.889 1.00 80.06 319 LYS A N 1
ATOM 2645 C CA . LYS A 1 319 ? 5.265 6.559 8.352 1.00 80.06 319 LYS A CA 1
ATOM 2646 C C . LYS A 1 319 ? 6.272 5.944 7.366 1.00 80.06 319 LYS A C 1
ATOM 2648 O O . LYS A 1 319 ? 7.436 6.319 7.403 1.00 80.06 319 LYS A O 1
ATOM 2653 N N . TYR A 1 320 ? 5.814 5.039 6.498 1.00 87.94 320 TYR A N 1
ATOM 2654 C CA . TYR A 1 320 ? 6.644 4.240 5.591 1.00 87.94 320 TYR A CA 1
ATOM 2655 C C . TYR A 1 320 ? 6.608 4.707 4.129 1.00 87.94 320 TYR A C 1
ATOM 2657 O O . TYR A 1 320 ? 7.237 4.086 3.281 1.00 87.94 320 TYR A O 1
ATOM 2665 N N . GLU A 1 321 ? 5.910 5.799 3.803 1.00 88.12 321 GLU A N 1
ATOM 2666 C CA . GLU A 1 321 ? 5.775 6.262 2.407 1.00 88.12 321 GLU A CA 1
ATOM 2667 C C . GLU A 1 321 ? 7.128 6.529 1.745 1.00 88.12 321 GLU A C 1
ATOM 2669 O O . GLU A 1 321 ? 7.375 6.086 0.627 1.00 88.12 321 GLU A O 1
ATOM 2674 N N . LEU A 1 322 ? 8.043 7.185 2.466 1.00 90.81 322 LEU A N 1
ATOM 2675 C CA . LEU A 1 322 ? 9.394 7.453 1.967 1.00 90.81 322 LEU A CA 1
ATOM 2676 C C . LEU A 1 322 ? 10.178 6.166 1.686 1.00 90.81 322 LEU A C 1
ATOM 2678 O O . LEU A 1 322 ? 10.986 6.145 0.760 1.00 90.81 322 LEU A O 1
ATOM 2682 N N . SER A 1 323 ? 9.935 5.097 2.449 1.00 93.50 323 SER A N 1
ATOM 2683 C CA . SER A 1 323 ? 10.533 3.783 2.200 1.00 93.50 323 SER A CA 1
ATOM 2684 C C . SER A 1 323 ? 10.050 3.188 0.887 1.00 93.50 323 SER A C 1
ATOM 2686 O O . SER A 1 323 ? 10.863 2.651 0.143 1.00 93.50 323 SER A O 1
ATOM 2688 N N . PHE A 1 324 ? 8.761 3.321 0.567 1.00 94.25 324 PHE A N 1
ATOM 2689 C CA . PHE A 1 324 ? 8.234 2.852 -0.714 1.00 94.25 324 PHE A CA 1
ATOM 2690 C C . PHE A 1 324 ? 8.765 3.684 -1.888 1.00 94.25 324 PHE A C 1
ATOM 2692 O O . PHE A 1 324 ? 9.165 3.109 -2.899 1.00 94.25 324 PHE A O 1
ATOM 2699 N N . PHE A 1 325 ? 8.857 5.011 -1.738 1.00 94.25 325 PHE A N 1
ATOM 2700 C CA . PHE A 1 325 ? 9.376 5.894 -2.791 1.00 94.25 325 PHE A CA 1
ATOM 2701 C C . PHE A 1 325 ? 10.847 5.626 -3.102 1.00 94.25 325 PHE A C 1
ATOM 2703 O O . PHE A 1 325 ? 11.218 5.410 -4.256 1.00 94.25 325 PHE A O 1
ATOM 2710 N N . LEU A 1 326 ? 11.695 5.618 -2.070 1.00 95.62 326 LEU A N 1
ATOM 2711 C CA . LEU A 1 326 ? 13.122 5.364 -2.249 1.00 95.62 326 LEU A CA 1
ATOM 2712 C C . LEU A 1 326 ? 13.382 3.913 -2.649 1.00 95.62 326 LEU A C 1
ATOM 2714 O O . LEU A 1 326 ? 14.238 3.677 -3.495 1.00 95.62 326 LEU A O 1
ATOM 2718 N N . GLY A 1 327 ? 12.618 2.955 -2.119 1.00 96.69 327 GLY A N 1
ATOM 2719 C CA . GLY A 1 327 ? 12.672 1.561 -2.556 1.00 96.69 327 GLY A CA 1
ATOM 2720 C C . GLY A 1 327 ? 12.450 1.420 -4.062 1.00 96.69 327 GLY A C 1
ATOM 2721 O O . GLY A 1 327 ? 13.247 0.768 -4.727 1.00 96.69 327 GLY A O 1
ATOM 2722 N N . ALA A 1 328 ? 11.440 2.094 -4.622 1.00 95.88 328 ALA A N 1
ATOM 2723 C CA . ALA A 1 328 ? 11.174 2.072 -6.061 1.00 95.88 328 ALA A CA 1
ATOM 2724 C C . ALA A 1 328 ? 12.304 2.711 -6.882 1.00 95.88 328 ALA A C 1
ATOM 2726 O O . ALA A 1 328 ? 12.747 2.131 -7.872 1.00 95.88 328 ALA A O 1
ATOM 2727 N N . ILE A 1 329 ? 12.802 3.878 -6.452 1.00 96.56 329 ILE A N 1
ATOM 2728 C CA . ILE A 1 329 ? 13.888 4.594 -7.140 1.00 96.56 329 ILE A CA 1
ATOM 2729 C C . ILE A 1 329 ? 15.156 3.740 -7.169 1.00 96.56 329 ILE A C 1
ATOM 2731 O O . ILE A 1 329 ? 15.726 3.517 -8.233 1.00 96.56 329 ILE A O 1
ATOM 2735 N N . PHE A 1 330 ? 15.596 3.233 -6.017 1.00 97.81 330 PHE A N 1
ATOM 2736 C CA . PHE A 1 330 ? 16.826 2.449 -5.950 1.00 97.81 330 PHE A CA 1
ATOM 2737 C C . PHE A 1 330 ? 16.675 1.061 -6.576 1.00 97.81 330 PHE A C 1
ATOM 2739 O O . PHE A 1 330 ? 17.644 0.566 -7.145 1.00 97.81 330 PHE A O 1
ATOM 2746 N N . MET A 1 331 ? 15.483 0.456 -6.550 1.00 97.62 331 MET A N 1
ATOM 2747 C CA . MET A 1 331 ? 15.208 -0.766 -7.309 1.00 97.62 331 MET A CA 1
ATOM 2748 C C . MET A 1 331 ? 15.339 -0.525 -8.818 1.00 97.62 331 MET A C 1
ATOM 2750 O O . MET A 1 331 ? 15.991 -1.311 -9.498 1.00 97.62 331 MET A O 1
ATOM 2754 N N . LEU A 1 332 ? 14.781 0.576 -9.336 1.00 96.88 332 LEU A N 1
ATOM 2755 C CA . LEU A 1 332 ? 14.912 0.956 -10.744 1.00 96.88 332 LEU A CA 1
ATOM 2756 C C . LEU A 1 332 ? 16.377 1.201 -11.128 1.00 96.88 332 LEU A C 1
ATOM 2758 O O . LEU A 1 332 ? 16.854 0.646 -12.115 1.00 96.88 332 LEU A O 1
ATOM 2762 N N . LEU A 1 333 ? 17.110 1.986 -10.330 1.00 97.12 333 LEU A N 1
ATOM 2763 C CA . LEU A 1 333 ? 18.534 2.249 -10.565 1.00 97.12 333 LEU A CA 1
ATOM 2764 C C . LEU A 1 333 ? 19.366 0.961 -10.516 1.00 97.12 333 LEU A C 1
ATOM 2766 O O . LEU A 1 333 ? 20.222 0.758 -11.374 1.00 97.12 333 LEU A O 1
ATOM 2770 N N . GLY A 1 334 ? 19.091 0.078 -9.553 1.00 96.62 334 GLY A N 1
ATOM 2771 C CA . GLY A 1 334 ? 19.724 -1.235 -9.450 1.00 96.62 334 GLY A CA 1
ATOM 2772 C C . GLY A 1 334 ? 19.428 -2.126 -10.657 1.00 96.62 334 GLY A C 1
ATOM 2773 O O . GLY A 1 334 ? 20.322 -2.817 -11.136 1.00 96.62 334 GLY A O 1
ATOM 2774 N N . GLY A 1 335 ? 18.213 -2.058 -11.202 1.00 95.75 335 GLY A N 1
ATOM 2775 C CA . GLY A 1 335 ? 17.840 -2.753 -12.432 1.00 95.75 335 GLY A CA 1
ATOM 2776 C C . GLY A 1 335 ? 18.570 -2.228 -13.660 1.00 95.75 335 GLY A C 1
ATOM 2777 O O . GLY A 1 335 ? 19.072 -3.024 -14.443 1.00 95.75 335 GLY A O 1
ATOM 2778 N N . ILE A 1 336 ? 18.694 -0.906 -13.799 1.00 96.56 336 ILE A N 1
ATOM 2779 C CA . ILE A 1 336 ? 19.398 -0.265 -14.919 1.00 96.56 336 ILE A CA 1
ATOM 2780 C C . ILE A 1 336 ? 20.903 -0.558 -14.857 1.00 96.56 336 ILE A C 1
ATOM 2782 O O . ILE A 1 336 ? 21.466 -1.110 -15.803 1.00 96.56 336 ILE A O 1
ATOM 2786 N N . TYR A 1 337 ? 21.566 -0.226 -13.746 1.00 96.62 337 TYR A N 1
ATOM 2787 C CA . TYR A 1 337 ? 23.017 -0.405 -13.618 1.00 96.62 337 TYR A CA 1
ATOM 2788 C C . TYR A 1 337 ? 23.422 -1.869 -13.449 1.00 96.62 337 TYR A C 1
ATOM 2790 O O . TYR A 1 337 ? 24.536 -2.247 -13.811 1.00 96.62 337 TYR A O 1
ATOM 2798 N N . GLY A 1 338 ? 22.514 -2.727 -12.987 1.00 94.69 338 GLY A N 1
ATOM 2799 C CA . GLY A 1 338 ? 22.773 -4.154 -12.870 1.00 94.69 338 GLY A CA 1
ATOM 2800 C C . GLY A 1 338 ? 22.943 -4.875 -14.212 1.00 94.69 338 GLY A C 1
ATOM 2801 O O . GLY A 1 338 ? 23.551 -5.936 -14.223 1.00 94.69 338 GLY A O 1
ATOM 2802 N N . PHE A 1 339 ? 22.517 -4.305 -15.348 1.00 93.81 339 PHE A N 1
ATOM 2803 C CA . PHE A 1 339 ? 22.904 -4.825 -16.674 1.00 93.81 339 PHE A CA 1
ATOM 2804 C C . PHE A 1 339 ? 24.394 -4.630 -16.994 1.00 93.81 339 PHE A C 1
ATOM 2806 O O . PHE A 1 339 ? 24.913 -5.279 -17.896 1.00 93.81 339 PHE A O 1
ATOM 2813 N N . ILE A 1 340 ? 25.072 -3.718 -16.292 1.00 93.25 340 ILE A N 1
ATOM 2814 C CA . ILE A 1 340 ? 26.508 -3.448 -16.450 1.00 93.25 340 ILE A CA 1
ATOM 2815 C C . ILE A 1 340 ? 27.309 -4.188 -15.374 1.00 93.25 340 ILE A C 1
ATOM 2817 O O . ILE A 1 340 ? 28.427 -4.636 -15.617 1.00 93.25 340 ILE A O 1
ATOM 2821 N N . TRP A 1 341 ? 26.757 -4.298 -14.165 1.00 92.94 341 TRP A N 1
ATOM 2822 C CA . TRP A 1 341 ? 27.441 -4.906 -13.030 1.00 92.94 341 TRP A CA 1
ATOM 2823 C C . TRP A 1 341 ? 27.366 -6.441 -13.019 1.00 92.94 341 TRP A C 1
ATOM 2825 O O . TRP A 1 341 ? 26.405 -7.057 -13.467 1.00 92.94 341 TRP A O 1
ATOM 2835 N N . THR A 1 342 ? 28.375 -7.069 -12.413 1.00 88.12 342 THR A N 1
ATOM 2836 C CA . THR A 1 342 ? 28.651 -8.520 -12.489 1.00 88.12 342 THR A CA 1
ATOM 2837 C C . THR A 1 342 ? 27.556 -9.431 -11.920 1.00 88.12 342 THR A C 1
ATOM 2839 O O . THR A 1 342 ? 27.380 -10.560 -12.376 1.00 88.12 342 THR A O 1
ATOM 2842 N N . TRP A 1 343 ? 26.799 -8.967 -10.924 1.00 88.62 343 TRP A N 1
ATOM 2843 C CA . TRP A 1 343 ? 25.724 -9.752 -10.295 1.00 88.62 343 TRP A CA 1
ATOM 2844 C C . TRP A 1 343 ? 24.395 -9.702 -11.064 1.00 88.62 343 TRP A C 1
ATOM 2846 O O . TRP A 1 343 ? 23.439 -10.383 -10.692 1.00 88.62 343 TRP A O 1
ATOM 2856 N N . GLY A 1 344 ? 24.341 -8.944 -12.160 1.00 93.00 344 GLY A N 1
ATOM 2857 C CA . GLY A 1 344 ? 23.180 -8.858 -13.032 1.00 93.00 344 GLY A CA 1
ATOM 2858 C C . GLY A 1 344 ? 22.060 -7.946 -12.506 1.00 93.00 344 GLY A C 1
ATOM 2859 O O . GLY A 1 344 ? 22.053 -7.534 -11.338 1.00 93.00 344 GLY A O 1
ATOM 2860 N N . PRO A 1 345 ? 21.073 -7.636 -13.366 1.00 94.25 345 PRO A N 1
ATOM 2861 C CA . PRO A 1 345 ? 20.016 -6.664 -13.079 1.00 94.25 345 PRO A CA 1
ATOM 2862 C C . PRO A 1 345 ? 19.095 -7.087 -11.933 1.00 94.25 345 PRO A C 1
ATOM 2864 O O . PRO A 1 345 ? 18.602 -6.237 -11.196 1.00 94.25 345 PRO A O 1
ATOM 2867 N N . ILE A 1 346 ? 18.887 -8.389 -11.725 1.00 94.69 346 ILE A N 1
ATOM 2868 C CA . ILE A 1 346 ? 17.947 -8.905 -10.719 1.00 94.69 346 ILE A CA 1
ATOM 2869 C C . ILE A 1 346 ? 18.479 -8.693 -9.300 1.00 94.69 346 ILE A C 1
ATOM 2871 O O . ILE A 1 346 ? 17.792 -8.103 -8.466 1.00 94.69 346 ILE A O 1
ATOM 2875 N N . LEU A 1 347 ? 19.711 -9.134 -9.021 1.00 95.06 347 LEU A N 1
ATOM 2876 C CA . LEU A 1 347 ? 20.296 -9.012 -7.683 1.00 95.06 347 LEU A CA 1
ATOM 2877 C C . LEU A 1 347 ? 20.492 -7.546 -7.300 1.00 95.06 347 LEU A C 1
ATOM 2879 O O . LEU A 1 347 ? 20.124 -7.149 -6.196 1.00 95.06 347 LEU A O 1
ATOM 2883 N N . TRP A 1 348 ? 20.993 -6.722 -8.223 1.00 96.62 348 TRP A N 1
ATOM 2884 C CA . TRP A 1 348 ? 21.164 -5.295 -7.967 1.00 96.62 348 TRP A CA 1
ATOM 2885 C C . TRP A 1 348 ? 19.839 -4.549 -7.799 1.00 96.62 348 TRP A C 1
ATOM 2887 O O . TRP A 1 348 ? 19.770 -3.653 -6.958 1.00 96.62 348 TRP A O 1
ATOM 2897 N N . SER A 1 349 ? 18.767 -4.955 -8.492 1.00 96.19 349 SER A N 1
ATOM 2898 C CA . SER A 1 349 ? 17.415 -4.438 -8.224 1.00 96.19 349 SER A CA 1
ATOM 2899 C C . SER A 1 349 ? 16.966 -4.741 -6.794 1.00 96.19 349 SER A C 1
ATOM 2901 O O . SER A 1 349 ? 16.457 -3.856 -6.108 1.00 96.19 349 SER A O 1
ATOM 2903 N N . LEU A 1 350 ? 17.169 -5.974 -6.316 1.00 96.06 350 LEU A N 1
ATOM 2904 C CA . LEU A 1 350 ? 16.781 -6.381 -4.960 1.00 96.06 350 LEU A CA 1
ATOM 2905 C C . LEU A 1 350 ? 17.625 -5.689 -3.881 1.00 96.06 350 LEU A C 1
ATOM 2907 O O . LEU A 1 350 ? 17.084 -5.235 -2.872 1.00 96.06 350 LEU A O 1
ATOM 2911 N N . ILE A 1 351 ? 18.934 -5.551 -4.102 1.00 97.00 351 ILE A N 1
ATOM 2912 C CA . ILE A 1 351 ? 19.826 -4.798 -3.209 1.00 97.00 351 ILE A CA 1
ATOM 2913 C C . ILE A 1 351 ? 19.396 -3.329 -3.162 1.00 97.00 351 ILE A C 1
ATOM 2915 O O . ILE A 1 351 ? 19.265 -2.761 -2.077 1.00 97.00 351 ILE A O 1
ATOM 2919 N N . GLY A 1 352 ? 19.118 -2.732 -4.324 1.00 97.56 352 GLY A N 1
ATOM 2920 C CA . GLY A 1 352 ? 18.607 -1.370 -4.437 1.00 97.56 352 GLY A CA 1
ATOM 2921 C C . GLY A 1 352 ? 17.286 -1.185 -3.690 1.00 97.56 352 GLY A C 1
ATOM 2922 O O . GLY A 1 352 ? 17.148 -0.236 -2.920 1.00 97.56 352 GLY A O 1
ATOM 2923 N N . LEU A 1 353 ? 16.350 -2.126 -3.829 1.00 97.25 353 LEU A N 1
ATOM 2924 C CA . LEU A 1 353 ? 15.081 -2.120 -3.103 1.00 97.25 353 LEU A CA 1
ATOM 2925 C C . LEU A 1 353 ? 15.290 -2.079 -1.582 1.00 97.25 353 LEU A C 1
ATOM 2927 O O . LEU A 1 353 ? 14.723 -1.219 -0.905 1.00 97.25 353 LEU A O 1
ATOM 2931 N N . ILE A 1 354 ? 16.116 -2.985 -1.048 1.00 97.38 354 ILE A N 1
ATOM 2932 C CA . ILE A 1 354 ? 16.389 -3.071 0.394 1.00 97.38 354 ILE A CA 1
ATOM 2933 C C . ILE A 1 354 ? 17.082 -1.794 0.879 1.00 97.38 354 ILE A C 1
ATOM 2935 O O . ILE A 1 354 ? 16.657 -1.198 1.870 1.00 97.38 354 ILE A O 1
ATOM 2939 N N . PHE A 1 355 ? 18.114 -1.343 0.162 1.00 97.88 355 PHE A N 1
ATOM 2940 C CA . PHE A 1 355 ? 18.850 -0.127 0.495 1.00 97.88 355 PHE A CA 1
ATOM 2941 C C . PHE A 1 355 ? 17.935 1.105 0.514 1.00 97.88 355 PHE A C 1
ATOM 2943 O O . PHE A 1 355 ? 17.914 1.849 1.496 1.00 97.88 355 PHE A O 1
ATOM 2950 N N . GLY A 1 356 ? 17.125 1.288 -0.532 1.00 97.12 356 GLY A N 1
ATOM 2951 C CA . GLY A 1 356 ? 16.181 2.395 -0.638 1.00 97.12 356 GLY A CA 1
ATOM 2952 C C . GLY A 1 356 ? 15.113 2.366 0.454 1.00 97.12 356 GLY A C 1
ATOM 2953 O O . GLY A 1 356 ? 14.829 3.397 1.066 1.00 97.12 356 GLY A O 1
ATOM 2954 N N . ALA A 1 357 ? 14.569 1.186 0.763 1.00 95.81 357 ALA A N 1
ATOM 2955 C CA . ALA A 1 357 ? 13.581 1.026 1.825 1.00 95.81 357 ALA A CA 1
ATOM 2956 C C . ALA A 1 357 ? 14.156 1.388 3.206 1.00 95.81 357 ALA A C 1
ATOM 2958 O O . ALA A 1 357 ? 13.529 2.156 3.947 1.00 95.81 357 ALA A O 1
ATOM 2959 N N . LEU A 1 358 ? 15.359 0.894 3.533 1.00 96.62 358 LEU A N 1
ATOM 2960 C CA . LEU A 1 358 ? 16.059 1.198 4.786 1.00 96.62 358 LEU A CA 1
ATOM 2961 C C . LEU A 1 358 ? 16.393 2.687 4.900 1.00 96.62 358 LEU A C 1
ATOM 2963 O O . LEU A 1 358 ? 16.101 3.308 5.924 1.00 96.62 358 LEU A O 1
ATOM 2967 N N . LEU A 1 359 ? 16.937 3.279 3.834 1.00 96.44 359 LEU A N 1
ATOM 2968 C CA . LEU A 1 359 ? 17.234 4.708 3.785 1.00 96.44 359 LEU A CA 1
ATOM 2969 C C . LEU A 1 359 ? 15.963 5.544 3.993 1.00 96.44 359 LEU A C 1
ATOM 2971 O O . LEU A 1 359 ? 15.970 6.504 4.764 1.00 96.44 359 LEU A O 1
ATOM 2975 N N . GLY A 1 360 ? 14.848 5.143 3.380 1.00 93.94 360 GLY A N 1
ATOM 2976 C CA . GLY A 1 360 ? 13.554 5.790 3.583 1.00 93.94 360 GLY A CA 1
ATOM 2977 C C . GLY A 1 360 ? 13.042 5.684 5.015 1.00 93.94 360 GLY A C 1
ATOM 2978 O O . GLY A 1 360 ? 12.534 6.677 5.539 1.00 93.94 360 GLY A O 1
ATOM 2979 N N . VAL A 1 361 ? 13.252 4.548 5.696 1.00 92.81 361 VAL A N 1
ATOM 2980 C CA . VAL A 1 361 ? 12.920 4.421 7.126 1.00 92.81 361 VAL A CA 1
ATOM 2981 C C . VAL A 1 361 ? 13.770 5.394 7.943 1.00 92.81 361 VAL A C 1
ATOM 2983 O O . VAL A 1 361 ? 13.215 6.155 8.734 1.00 92.81 361 VAL A O 1
ATOM 2986 N N . ILE A 1 362 ? 15.084 5.441 7.714 1.00 93.75 362 ILE A N 1
ATOM 2987 C CA . ILE A 1 362 ? 16.011 6.331 8.431 1.00 93.75 362 ILE A CA 1
ATOM 2988 C C . ILE A 1 362 ? 15.619 7.802 8.243 1.00 93.75 362 ILE A C 1
ATOM 2990 O O . ILE A 1 362 ? 15.481 8.543 9.218 1.00 93.75 362 ILE A O 1
ATOM 2994 N N . ILE A 1 363 ? 15.360 8.229 7.007 1.00 91.62 363 ILE A N 1
ATOM 2995 C CA . ILE A 1 363 ? 14.934 9.603 6.718 1.00 91.62 363 ILE A CA 1
ATOM 2996 C C . ILE A 1 363 ? 13.577 9.890 7.370 1.00 91.62 363 ILE A C 1
ATOM 2998 O O . ILE A 1 363 ? 13.389 10.945 7.981 1.00 91.62 363 ILE A O 1
ATOM 3002 N N . SER A 1 364 ? 12.632 8.947 7.304 1.00 88.25 364 SER A N 1
ATOM 3003 C CA . SER A 1 364 ? 11.321 9.108 7.937 1.00 88.25 364 SER A CA 1
ATOM 3004 C C . SER A 1 364 ? 11.419 9.229 9.464 1.00 88.25 364 SER A C 1
ATOM 3006 O O . SER A 1 364 ? 10.674 10.011 10.057 1.00 88.25 364 SER A O 1
ATOM 3008 N N . LEU A 1 365 ? 12.355 8.519 10.103 1.00 87.88 365 LEU A N 1
ATOM 3009 C CA . LEU A 1 365 ? 12.632 8.606 11.538 1.00 87.88 365 LEU A CA 1
ATOM 3010 C C . LEU A 1 365 ? 13.155 9.994 11.917 1.00 87.88 365 LEU A C 1
ATOM 3012 O O . LEU A 1 365 ? 12.747 10.547 12.939 1.00 87.88 365 LEU A O 1
ATOM 3016 N N . ILE A 1 366 ? 14.014 10.577 11.079 1.00 88.25 366 ILE A N 1
ATOM 3017 C CA . ILE A 1 366 ? 14.574 11.916 11.290 1.00 88.25 366 ILE A CA 1
ATOM 3018 C C . ILE A 1 366 ? 13.489 12.989 11.102 1.00 88.25 366 ILE A C 1
ATOM 3020 O O . ILE A 1 366 ? 13.284 13.826 11.982 1.00 88.25 366 ILE A O 1
ATOM 3024 N N . ILE A 1 367 ? 12.744 12.945 9.990 1.00 83.94 367 ILE A N 1
ATOM 3025 C CA . ILE A 1 367 ? 11.735 13.962 9.640 1.00 83.94 367 ILE A CA 1
ATOM 3026 C C . ILE A 1 367 ? 10.500 13.876 10.545 1.00 83.94 367 ILE A C 1
ATOM 3028 O O . ILE A 1 367 ? 9.940 14.897 10.957 1.00 83.94 367 ILE A O 1
ATOM 3032 N N . TYR A 1 368 ? 10.048 12.658 10.848 1.00 79.00 368 TYR A N 1
ATOM 3033 C CA . TYR A 1 368 ? 8.816 12.390 11.590 1.00 79.00 368 TYR A CA 1
ATOM 3034 C C . TYR A 1 368 ? 9.088 11.819 12.980 1.00 79.00 368 TYR A C 1
ATOM 3036 O O . TYR A 1 368 ? 8.264 11.064 13.502 1.00 79.00 368 TYR A O 1
ATOM 3044 N N . ARG A 1 369 ? 10.201 12.219 13.610 1.00 78.00 369 ARG A N 1
ATOM 3045 C CA . ARG A 1 369 ? 10.627 11.760 14.942 1.00 78.00 369 ARG A CA 1
ATOM 3046 C C . ARG A 1 369 ? 9.465 11.698 15.940 1.00 78.00 369 ARG A C 1
ATOM 3048 O O . ARG A 1 369 ? 9.209 10.662 16.541 1.00 78.00 369 ARG A O 1
ATOM 3055 N N . SER A 1 370 ? 8.674 12.769 16.029 1.00 69.75 370 SER A N 1
ATOM 3056 C CA . SER A 1 370 ? 7.504 12.833 16.918 1.00 69.75 370 SER A CA 1
ATOM 3057 C C . SER A 1 370 ? 6.451 11.744 16.646 1.00 69.75 370 SER A C 1
ATOM 3059 O O . SER A 1 370 ? 5.927 11.176 17.597 1.00 69.75 370 SER A O 1
ATOM 3061 N N . LYS A 1 371 ? 6.168 11.394 15.382 1.00 68.75 371 LYS A N 1
ATOM 3062 C CA . LYS A 1 371 ? 5.211 10.325 15.041 1.00 68.75 371 LYS A CA 1
ATOM 3063 C C . LYS A 1 371 ? 5.744 8.934 15.382 1.00 68.75 371 LYS A C 1
ATOM 3065 O O . LYS A 1 371 ? 4.959 8.054 15.726 1.00 68.75 371 LYS A O 1
ATOM 3070 N N . TRP A 1 372 ? 7.045 8.707 15.222 1.00 69.25 372 TRP A N 1
ATOM 3071 C CA . TRP A 1 372 ? 7.668 7.406 15.475 1.00 69.25 372 TRP A CA 1
ATOM 3072 C C . TRP A 1 372 ? 7.747 7.081 16.966 1.00 69.25 372 TRP A C 1
ATOM 3074 O O . TRP A 1 372 ? 7.473 5.950 17.347 1.00 69.25 372 TRP A O 1
ATOM 3084 N N . PHE A 1 373 ? 8.014 8.086 17.802 1.00 71.19 373 PHE A N 1
ATOM 3085 C CA . PHE A 1 373 ? 8.064 7.932 19.258 1.00 71.19 373 PHE A CA 1
ATOM 3086 C C . PHE A 1 373 ? 6.705 8.110 19.959 1.00 71.19 373 PHE A C 1
ATOM 3088 O O . PHE A 1 373 ? 6.621 7.967 21.178 1.00 71.19 373 PHE A O 1
ATOM 3095 N N . GLN A 1 374 ? 5.622 8.386 19.222 1.00 66.81 374 GLN A N 1
ATOM 3096 C CA . GLN A 1 374 ? 4.269 8.294 19.773 1.00 66.81 374 GLN A CA 1
ATOM 3097 C C . GLN A 1 374 ? 3.930 6.827 20.043 1.00 66.81 374 GLN A C 1
ATOM 3099 O O . GLN A 1 374 ? 3.698 6.051 19.114 1.00 66.81 374 GLN A O 1
ATOM 3104 N N . LYS A 1 375 ? 3.889 6.464 21.329 1.00 56.50 375 LYS A N 1
ATOM 3105 C CA . LYS A 1 375 ? 3.483 5.134 21.781 1.00 56.50 375 LYS A CA 1
ATOM 3106 C C . LYS A 1 375 ? 2.032 4.894 21.367 1.00 56.50 375 LYS A C 1
ATOM 3108 O O . LYS A 1 375 ? 1.144 5.684 21.694 1.00 56.50 375 LYS A O 1
ATOM 3113 N N . GLU A 1 376 ? 1.782 3.822 20.621 1.00 63.09 376 GLU A N 1
ATOM 3114 C CA . GLU A 1 376 ? 0.409 3.393 20.387 1.00 63.09 376 GLU A CA 1
ATOM 3115 C C . GLU A 1 376 ? -0.206 3.014 21.732 1.00 63.09 376 GLU A C 1
ATOM 3117 O O . GLU A 1 376 ? 0.384 2.242 22.486 1.00 63.09 376 GLU A O 1
ATOM 3122 N N . MET A 1 377 ? -1.363 3.602 22.060 1.00 62.84 377 MET A N 1
ATOM 3123 C CA . MET A 1 377 ? -2.103 3.174 23.244 1.00 62.84 377 MET A CA 1
ATOM 3124 C C . MET A 1 377 ? -2.401 1.679 23.103 1.00 62.84 377 MET A C 1
ATOM 3126 O O . MET A 1 377 ? -3.033 1.304 22.114 1.00 62.84 377 MET A O 1
ATOM 3130 N N . PRO A 1 378 ? -1.915 0.835 24.030 1.00 65.06 378 PRO A N 1
ATOM 3131 C CA . PRO A 1 378 ? -2.159 -0.598 23.957 1.00 65.06 378 PRO A CA 1
ATOM 3132 C C . PRO A 1 378 ? -3.656 -0.886 24.062 1.00 65.06 378 PRO A C 1
ATOM 3134 O O . PRO A 1 378 ? -4.125 -1.814 23.411 1.00 65.06 378 PRO A O 1
ATOM 3137 N N . THR A 1 379 ? -4.377 -0.051 24.818 1.00 71.62 379 THR A N 1
ATOM 3138 C CA . THR A 1 379 ? -5.817 -0.085 25.051 1.00 71.62 379 THR A CA 1
ATOM 3139 C C . THR A 1 379 ? -6.520 0.991 24.223 1.00 71.62 379 THR A C 1
ATOM 3141 O O . THR A 1 379 ? -6.120 2.158 24.213 1.00 71.62 379 THR A O 1
ATOM 3144 N N . GLU A 1 380 ? -7.568 0.597 23.502 1.00 83.62 380 GLU A N 1
ATOM 3145 C CA . GLU A 1 380 ? -8.367 1.511 22.672 1.00 83.62 380 GLU A CA 1
ATOM 3146 C C . GLU A 1 380 ? -9.827 1.571 23.120 1.00 83.62 380 GLU A C 1
ATOM 3148 O O . GLU A 1 380 ? -10.500 2.563 22.861 1.00 83.62 380 GLU A O 1
ATOM 3153 N N . VAL A 1 381 ? -10.306 0.544 23.821 1.00 90.44 381 VAL A N 1
ATOM 3154 C CA . VAL A 1 381 ? -11.660 0.476 24.366 1.00 90.44 381 VAL A CA 1
ATOM 3155 C C . VAL A 1 381 ? -11.596 0.036 25.826 1.00 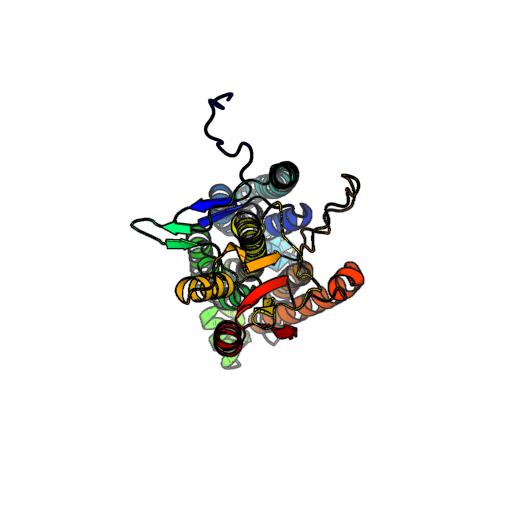90.44 381 VAL A C 1
ATOM 3157 O O . VAL A 1 381 ? -10.810 -0.845 26.176 1.00 90.44 381 VAL A O 1
ATOM 3160 N N . VAL A 1 382 ? -12.410 0.657 26.673 1.00 92.81 382 VAL A N 1
ATOM 3161 C CA . VAL A 1 382 ? -12.587 0.311 28.085 1.00 92.81 382 VAL A CA 1
ATOM 3162 C C . VAL A 1 382 ? -14.022 -0.150 28.296 1.00 92.81 382 VAL A C 1
ATOM 3164 O O . VAL A 1 382 ? -14.957 0.543 27.897 1.00 92.81 382 VAL A O 1
ATOM 3167 N N . LEU A 1 383 ? -14.177 -1.312 28.919 1.00 92.69 383 LEU A N 1
ATOM 3168 C CA . LEU A 1 383 ? -15.442 -1.888 29.358 1.00 92.69 383 LEU A CA 1
ATOM 3169 C C . LEU A 1 383 ? -15.553 -1.734 30.871 1.00 92.69 383 LEU A C 1
ATOM 3171 O O . LEU A 1 383 ? -14.595 -2.021 31.587 1.00 92.69 383 LEU A O 1
ATOM 3175 N N . ILE A 1 384 ? -16.717 -1.310 31.347 1.00 91.56 384 ILE A N 1
ATOM 3176 C CA . ILE A 1 384 ? -17.104 -1.336 32.756 1.00 91.56 384 ILE A CA 1
ATOM 3177 C C . ILE A 1 384 ? -18.412 -2.118 32.822 1.00 91.56 384 ILE A C 1
ATOM 3179 O O . ILE A 1 384 ? -19.389 -1.724 32.192 1.00 91.56 384 ILE A O 1
ATOM 3183 N N . ILE A 1 385 ? -18.411 -3.230 33.548 1.00 91.06 385 ILE A N 1
ATOM 3184 C CA . ILE A 1 385 ? -19.553 -4.138 33.664 1.00 91.06 385 ILE A CA 1
ATOM 3185 C C . ILE A 1 385 ? -19.957 -4.215 35.130 1.00 91.06 385 ILE A C 1
ATOM 3187 O O . ILE A 1 385 ? -19.111 -4.495 35.976 1.00 91.06 385 ILE A O 1
ATOM 3191 N N . GLU A 1 386 ? -21.231 -3.993 35.428 1.00 89.38 386 GLU A N 1
ATOM 3192 C CA . GLU A 1 386 ? -21.829 -4.249 36.740 1.00 89.38 386 GLU A CA 1
ATOM 3193 C C . GLU A 1 386 ? -22.505 -5.630 36.732 1.00 89.38 386 GLU A C 1
ATOM 3195 O O . GLU A 1 386 ? -23.443 -5.882 35.971 1.00 89.38 386 GLU A O 1
ATOM 3200 N N . CYS A 1 387 ? -22.023 -6.554 37.561 1.00 88.44 387 CYS A N 1
ATOM 3201 C CA . CYS A 1 387 ? -22.570 -7.907 37.663 1.00 88.44 387 CYS A CA 1
ATOM 3202 C C . CYS A 1 387 ? -22.713 -8.340 39.121 1.00 88.44 387 CYS A C 1
ATOM 3204 O O . CYS A 1 387 ? -22.107 -7.760 40.022 1.00 88.44 387 CYS A O 1
ATOM 3206 N N . GLU A 1 388 ? -23.497 -9.384 39.366 1.00 88.19 388 GLU A N 1
ATOM 3207 C CA . GLU A 1 388 ? -23.562 -9.995 40.691 1.00 88.19 388 GLU A CA 1
ATOM 3208 C C . GLU A 1 388 ? -22.243 -10.709 41.038 1.00 88.19 388 GLU A C 1
ATOM 3210 O O . GLU A 1 388 ? -21.510 -11.182 40.162 1.00 88.19 388 GLU A O 1
ATOM 3215 N N . THR A 1 389 ? -21.926 -10.822 42.330 1.00 85.50 389 THR A N 1
ATOM 3216 C CA . THR A 1 389 ? -20.672 -11.449 42.792 1.00 85.50 389 THR A CA 1
ATOM 3217 C C . THR A 1 389 ? -20.547 -12.913 42.334 1.00 85.50 389 THR A C 1
ATOM 3219 O O . THR A 1 389 ? -19.445 -13.371 42.023 1.00 85.50 389 THR A O 1
ATOM 3222 N N . ASN A 1 390 ? -21.674 -13.628 42.222 1.00 88.06 390 ASN A N 1
ATOM 3223 C CA . ASN A 1 390 ? -21.769 -15.012 41.726 1.00 88.06 390 ASN A CA 1
ATOM 3224 C C . ASN A 1 390 ? -21.423 -15.154 40.224 1.00 88.06 390 ASN A C 1
ATOM 3226 O O . ASN A 1 390 ? -20.935 -16.197 39.802 1.00 88.06 390 ASN A O 1
ATOM 3230 N N . GLN A 1 391 ? -21.645 -14.109 39.425 1.00 88.88 391 GLN A N 1
ATOM 3231 C CA . GLN A 1 391 ? -21.428 -14.075 37.978 1.00 88.88 391 GLN A CA 1
ATOM 3232 C C . GLN A 1 391 ? -20.015 -13.600 37.624 1.00 88.88 391 GLN A C 1
ATOM 3234 O O . GLN A 1 391 ? -19.615 -13.663 36.463 1.00 88.88 391 GLN A O 1
ATOM 3239 N N . SER A 1 392 ? -19.236 -13.144 38.609 1.00 89.06 392 SER A N 1
ATOM 3240 C CA . SER A 1 392 ? -17.938 -12.504 38.379 1.00 89.06 392 SER A CA 1
ATOM 3241 C C . SER A 1 392 ? -16.908 -13.402 37.682 1.00 89.06 392 SER A C 1
ATOM 3243 O O . SER A 1 392 ? -16.172 -12.923 36.821 1.00 89.06 392 SER A O 1
ATOM 3245 N N . GLU A 1 393 ? -16.848 -14.693 38.020 1.00 91.50 393 GLU A N 1
ATOM 3246 C CA . GLU A 1 393 ? -15.952 -15.664 37.369 1.00 91.50 393 GLU A CA 1
ATOM 3247 C C . GLU A 1 393 ? -16.376 -15.948 35.926 1.00 91.50 393 GLU A C 1
ATOM 3249 O O . GLU A 1 393 ? -15.536 -16.041 35.034 1.00 91.50 393 GLU A O 1
ATOM 3254 N N . LEU A 1 394 ? -17.686 -16.016 35.683 1.00 92.62 394 LEU A N 1
ATOM 3255 C CA . LEU A 1 394 ? -18.244 -16.224 34.352 1.00 92.62 394 LEU A CA 1
ATOM 3256 C C . LEU A 1 394 ? -17.965 -15.026 33.437 1.00 92.62 394 LEU A C 1
ATOM 3258 O O . LEU A 1 394 ? -17.533 -15.218 32.303 1.00 92.62 394 LEU A O 1
ATOM 3262 N N . VAL A 1 395 ? -18.164 -13.800 33.931 1.00 93.06 395 VAL A N 1
ATOM 3263 C CA . VAL A 1 395 ? -17.866 -12.573 33.177 1.00 93.06 395 VAL A CA 1
ATOM 3264 C C . VAL A 1 395 ? -16.370 -12.467 32.891 1.00 93.06 395 VAL A C 1
ATOM 3266 O O . VAL A 1 395 ? -15.984 -12.179 31.762 1.00 93.06 395 VAL A O 1
ATOM 3269 N N . GLU A 1 396 ? -15.516 -12.741 33.878 1.00 93.38 396 GLU A N 1
ATOM 3270 C CA . GLU A 1 396 ? -14.064 -12.751 33.680 1.00 93.38 396 GLU A CA 1
ATOM 3271 C C . GLU A 1 396 ? -13.630 -13.773 32.619 1.00 93.38 396 GLU A C 1
ATOM 3273 O O . GLU A 1 396 ? -12.839 -13.424 31.742 1.00 93.38 396 GLU A O 1
ATOM 3278 N N . GLY A 1 397 ? -14.184 -14.990 32.657 1.00 93.50 397 GLY A N 1
ATOM 3279 C CA . GLY A 1 397 ? -13.922 -16.025 31.656 1.00 93.50 397 GLY A CA 1
ATOM 3280 C C . GLY A 1 397 ? -14.254 -15.558 30.239 1.00 93.50 397 GLY A C 1
ATOM 3281 O O . GLY A 1 397 ? -13.392 -15.599 29.368 1.00 93.50 397 GLY A O 1
ATOM 3282 N N . ILE A 1 398 ? -15.451 -14.994 30.029 1.00 94.56 398 ILE A N 1
ATOM 3283 C CA . ILE A 1 398 ? -15.878 -14.480 28.714 1.00 94.56 398 ILE A CA 1
ATOM 3284 C C . ILE A 1 398 ? -14.921 -13.401 28.208 1.00 94.56 398 ILE A C 1
ATOM 3286 O O . ILE A 1 398 ? -14.551 -13.400 27.036 1.00 94.56 398 ILE A O 1
ATOM 3290 N N . LEU A 1 399 ? -14.506 -12.472 29.069 1.00 94.69 399 LEU A N 1
ATOM 3291 C CA . LEU A 1 399 ? -13.616 -11.385 28.661 1.00 94.69 399 LEU A CA 1
ATOM 3292 C C . LEU A 1 399 ? -12.246 -11.917 28.213 1.00 94.69 399 LEU A C 1
ATOM 3294 O O . LEU A 1 399 ? -11.716 -11.459 27.198 1.00 94.69 399 LEU A O 1
ATOM 3298 N N . TRP A 1 400 ? -11.688 -12.894 28.933 1.00 95.38 400 TRP A N 1
ATOM 3299 C CA . TRP A 1 400 ? -10.425 -13.533 28.557 1.00 95.38 400 TRP A CA 1
ATOM 3300 C C . TRP A 1 400 ? -10.545 -14.390 27.294 1.00 95.38 400 TRP A C 1
ATOM 3302 O O . TRP A 1 400 ? -9.683 -14.275 26.421 1.00 95.38 400 TRP A O 1
ATOM 3312 N N . ASP A 1 401 ? -11.632 -15.151 27.145 1.00 95.25 401 ASP A N 1
ATOM 3313 C CA . ASP A 1 401 ? -11.913 -15.969 25.955 1.00 95.25 401 ASP A CA 1
ATOM 3314 C C . ASP A 1 401 ? -11.976 -15.117 24.671 1.00 95.25 401 ASP A C 1
ATOM 3316 O O . ASP A 1 401 ? -11.625 -15.576 23.583 1.00 95.25 401 ASP A O 1
ATOM 3320 N N . HIS A 1 402 ? -12.347 -13.839 24.801 1.00 94.62 402 HIS A N 1
ATOM 3321 C CA . HIS A 1 402 ? -12.443 -12.877 23.700 1.00 94.62 402 HIS A CA 1
ATOM 3322 C C . HIS A 1 402 ? -11.229 -11.943 23.562 1.00 94.62 402 HIS A C 1
ATOM 3324 O O . HIS A 1 402 ? -11.323 -10.888 22.926 1.00 94.62 402 HIS A O 1
ATOM 3330 N N . ASN A 1 403 ? -10.066 -12.330 24.095 1.00 91.94 403 ASN A N 1
ATOM 3331 C CA . ASN A 1 403 ? -8.804 -11.586 23.999 1.00 91.94 403 ASN A CA 1
ATOM 3332 C C . ASN A 1 403 ? -8.837 -10.185 24.644 1.00 91.94 403 ASN A C 1
ATOM 3334 O O . ASN A 1 403 ? -8.300 -9.219 24.081 1.00 91.94 403 ASN A O 1
ATOM 3338 N N . ALA A 1 404 ? -9.424 -10.059 25.838 1.00 91.81 404 ALA A N 1
ATOM 3339 C CA . ALA A 1 404 ? -9.195 -8.885 26.675 1.00 91.81 404 ALA A CA 1
ATOM 3340 C C . ALA A 1 404 ? -7.687 -8.654 26.891 1.00 91.81 404 ALA A C 1
ATOM 3342 O O . ALA A 1 404 ? -6.906 -9.579 27.101 1.00 91.81 404 ALA A O 1
ATOM 3343 N N . LEU A 1 405 ? -7.265 -7.391 26.863 1.00 90.81 405 LEU A N 1
ATOM 3344 C CA . LEU A 1 405 ? -5.880 -6.999 27.149 1.00 90.81 405 LEU A CA 1
ATOM 3345 C C . LEU A 1 405 ? -5.580 -6.953 28.648 1.00 90.81 405 LEU A C 1
ATOM 3347 O O . LEU A 1 405 ? -4.422 -6.992 29.059 1.00 90.81 405 LEU A O 1
ATOM 3351 N N . GLY A 1 406 ? -6.626 -6.811 29.450 1.00 91.62 406 GLY A N 1
ATOM 3352 C CA . GLY A 1 406 ? -6.567 -6.790 30.898 1.00 91.62 406 GLY A CA 1
ATOM 3353 C C . GLY A 1 406 ? -7.978 -6.769 31.458 1.00 91.62 406 GLY A C 1
ATOM 3354 O O . GLY A 1 406 ? -8.865 -6.140 30.876 1.00 91.62 406 GLY A O 1
ATOM 3355 N N . VAL A 1 407 ? -8.166 -7.461 32.574 1.00 93.31 407 VAL A N 1
ATOM 3356 C CA . VAL A 1 407 ? -9.424 -7.561 33.316 1.00 93.31 407 VAL A CA 1
ATOM 3357 C C . VAL A 1 407 ? -9.099 -7.321 34.786 1.00 93.31 407 VAL A C 1
ATOM 3359 O O . VAL A 1 407 ? -8.080 -7.800 35.282 1.00 93.31 407 VAL A O 1
ATOM 3362 N N . THR A 1 408 ? -9.927 -6.549 35.481 1.00 92.50 408 THR A N 1
ATOM 3363 C CA . THR A 1 408 ? -9.812 -6.356 36.926 1.00 92.50 408 THR A CA 1
ATOM 3364 C C . THR A 1 408 ? -11.185 -6.332 37.577 1.00 92.50 408 THR A C 1
ATOM 3366 O O . THR A 1 408 ? -12.131 -5.747 37.045 1.00 92.50 408 THR A O 1
ATOM 3369 N N . LYS A 1 409 ? -11.283 -6.971 38.741 1.00 89.38 409 LYS A N 1
ATOM 3370 C CA . LYS A 1 409 ? -12.466 -6.962 39.598 1.00 89.38 409 LYS A CA 1
ATOM 3371 C C . LYS A 1 409 ? -12.307 -5.852 40.627 1.00 89.38 409 LYS A C 1
ATOM 3373 O O . LYS A 1 409 ? -11.285 -5.772 41.306 1.00 89.38 409 LYS A O 1
ATOM 3378 N N . THR A 1 410 ? -13.311 -4.999 40.753 1.00 79.44 410 THR A N 1
ATOM 3379 C CA . THR A 1 410 ? -13.339 -3.927 41.753 1.00 79.44 410 THR A CA 1
ATOM 3380 C C . THR A 1 410 ? -14.393 -4.247 42.811 1.00 79.44 410 THR A C 1
ATOM 3382 O O . THR A 1 410 ? -15.538 -4.549 42.477 1.00 79.44 410 THR A O 1
ATOM 3385 N N . SER A 1 411 ? -13.956 -4.263 44.074 1.00 61.03 411 SER A N 1
ATOM 3386 C CA . SER A 1 411 ? -14.712 -4.686 45.266 1.00 61.03 411 SER A CA 1
ATOM 3387 C C . SER A 1 411 ? -15.495 -3.571 45.944 1.00 61.03 411 SER A C 1
ATOM 3389 O O . SER A 1 411 ? -14.903 -2.469 46.054 1.00 61.03 411 SER A O 1
#

pLDDT: mean 87.42, std 14.54, range [32.19, 97.88]

Radius of gyration: 26.16 Å; chains: 1; bounding box: 71×47×81 Å

Sequence (411 aa):
MLKKSFPNQLRRPKAYLSPFLVNYIVERNPWNIVWWSAAFPGAGHMLLCKYFSGILLMFWEIVINVKAHINEAIYYSMIGKFELAKMTIDTRWFLLYSAVFVFAMWDCYSITIDLNKYARLANRSESRIRPFKISAIEVNFLDYRNPWNGAFWSFFSPGLGSIYSNRLPTGFFILICFIFTAYKSNVLPAIQLTFLGKTELAGSIIDIQWFLNLPSILLFSISSSYEDIFITNKLFKLEQSRFLKENYQPEHFKMPQKTKKRDFMHIISTFRHNALLELALSDLELRGIPRENIFVASLEKFSPKFHKVRKNHKEGASKYELSFFLGAIFMLLGGIYGFIWTWGPILWSLIGLIFGALLGVIISLIIYRSKWFQKEMPTEVVLIIECETNQSELVEGILWDHNALGVTKTS

Secondary structure (DSSP, 8-state):
----SS----SS-SEEE-SS-EEE-----HHHHHHHHHHSTTHHHHHTT-HHHHHHHHHHHHHHHHHHTHHHHHHHHHTT-HHHHHHHS-HHHHHHHHHHHHHHHHHHHHHHHHHHHHHHHHHHTT-----EEE-SS-EEE-----HHHHHHHHHHSTTHHHHTTT-HHHHHHHHHHHHHHHHHTTHHHHHHHHHTT-HHHHHHHS-HHHHTTHHHHHHHHHHHHHHHHHHHHHHHHHHHHHHHHHHH--TT-----SS--TTEEEEEEEE-SSHHHHHHHHHHHHTT--GGGEEEEE--S-------TTS-TTSSS-TTHHHHHHHHHHHHHHHHHHTTSTTHHHHHHHHHHHHHHHHHHHHHHHHTHHHHSSPPPS--EEEEEEEEGGGHHHHHHHHHHTT-SEEEEE-